Protein AF-A0A6H2BWL4-F1 (afdb_monomer)

Organism: NCBI:txid315271

InterPro domains:
  IPR001242 Condensation domain [PF00668] (306-513)
  IPR006162 Phosphopantetheine attachment site [PS00012] (252-267)
  IPR009081 Phosphopantetheine binding ACP domain [PF00550] (230-290)
  IPR009081 Phosphopantetheine binding ACP domain [PS50075] (222-296)
  IPR020806 Polyketide synthase-like, phosphopantetheine-binding domain [SM00823] (228-296)
  IPR023213 Chloramphenicol acetyltransferase-like domain superfamily [G3DSA:3.30.559.10] (298-475)
  IPR025110 AMP-binding enzyme, C-terminal domain [PF13193] (119-200)
  IPR036736 ACP-like superfamily [G3DSA:1.10.1200.10] (215-297)
  IPR036736 ACP-like superfamily [SSF47336] (221-292)
  IPR042099 ANL, N-terminal domain [G3DSA:3.40.50.12780] (3-104)
  IPR045851 AMP-binding enzyme domain superfamily [G3DSA:3.30.300.30] (105-214)

Structure (mmCIF, N/CA/C/O backbone):
data_AF-A0A6H2BWL4-F1
#
_entry.id   AF-A0A6H2BWL4-F1
#
loop_
_atom_site.group_PDB
_atom_site.id
_atom_site.type_symbol
_atom_site.label_atom_id
_atom_site.label_alt_id
_atom_site.label_comp_id
_atom_site.label_asym_id
_atom_site.label_entity_id
_atom_site.label_seq_id
_atom_site.pdbx_PDB_ins_code
_atom_site.Cartn_x
_atom_site.Cartn_y
_atom_site.Cartn_z
_atom_site.occupancy
_atom_site.B_iso_or_equiv
_atom_site.auth_seq_id
_atom_site.auth_comp_id
_atom_site.auth_asym_id
_atom_site.auth_atom_id
_atom_site.pdbx_PDB_model_num
ATOM 1 N N . MET A 1 1 ? 15.707 -12.854 17.319 1.00 26.09 1 MET A N 1
ATOM 2 C CA . MET A 1 1 ? 15.376 -12.191 16.043 1.00 26.09 1 MET A CA 1
ATOM 3 C C . MET A 1 1 ? 14.042 -12.760 15.599 1.00 26.09 1 MET A C 1
ATOM 5 O O . MET A 1 1 ? 14.023 -13.803 14.965 1.00 26.09 1 MET A O 1
ATOM 9 N N . GLY A 1 2 ? 12.945 -12.185 16.089 1.00 24.19 2 GLY A N 1
ATOM 10 C CA . GLY A 1 2 ? 11.593 -12.596 15.713 1.00 24.19 2 GLY A CA 1
ATOM 11 C C . GLY A 1 2 ? 11.084 -11.638 14.647 1.00 24.19 2 GLY A C 1
ATOM 12 O O . GLY A 1 2 ? 11.100 -10.431 14.865 1.00 24.19 2 GLY A O 1
ATOM 13 N N . SER A 1 3 ? 10.717 -12.163 13.486 1.00 20.98 3 SER A N 1
ATOM 14 C CA . SER A 1 3 ? 10.057 -11.425 12.412 1.00 20.98 3 SER A CA 1
ATOM 15 C C . SER A 1 3 ? 8.567 -11.293 12.727 1.00 20.98 3 SER A C 1
ATOM 17 O O . SER A 1 3 ? 7.902 -12.293 12.990 1.00 20.98 3 SER A O 1
ATOM 19 N N . ILE A 1 4 ? 8.048 -10.065 12.699 1.00 24.92 4 ILE A N 1
ATOM 20 C CA . ILE A 1 4 ? 6.609 -9.787 12.722 1.00 24.92 4 ILE A CA 1
ATOM 21 C C . ILE A 1 4 ? 6.112 -9.939 11.281 1.00 24.92 4 ILE A C 1
ATOM 23 O O . ILE A 1 4 ? 6.555 -9.213 10.393 1.00 24.92 4 ILE A O 1
ATOM 27 N N . ILE A 1 5 ? 5.239 -10.919 11.045 1.00 25.09 5 ILE A N 1
ATOM 28 C CA . ILE A 1 5 ? 4.542 -11.096 9.769 1.00 25.09 5 ILE A CA 1
ATOM 29 C C . ILE A 1 5 ? 3.312 -10.189 9.813 1.00 25.09 5 ILE A C 1
ATOM 31 O O . ILE A 1 5 ? 2.445 -10.343 10.670 1.00 25.09 5 ILE A O 1
ATOM 35 N N . VAL A 1 6 ? 3.273 -9.202 8.922 1.00 25.81 6 VAL A N 1
ATOM 36 C CA . VAL A 1 6 ? 2.131 -8.300 8.759 1.00 25.81 6 VAL A CA 1
ATOM 37 C C . VAL A 1 6 ? 1.156 -8.961 7.791 1.00 25.81 6 VAL A C 1
ATOM 39 O O . VAL A 1 6 ? 1.418 -9.016 6.592 1.00 25.81 6 VAL A O 1
ATOM 42 N N . TRP A 1 7 ? 0.035 -9.456 8.308 1.00 24.39 7 TRP A N 1
ATOM 43 C CA . TRP A 1 7 ? -1.079 -9.919 7.487 1.00 24.39 7 TRP A CA 1
ATOM 44 C C . TRP A 1 7 ? -1.974 -8.730 7.134 1.00 24.39 7 TRP A C 1
ATOM 46 O O . TRP A 1 7 ? -2.449 -8.012 8.014 1.00 24.39 7 TRP A O 1
ATOM 56 N N . PHE A 1 8 ? -2.217 -8.522 5.842 1.00 23.86 8 PHE A N 1
ATOM 57 C CA . PHE A 1 8 ? -3.396 -7.789 5.401 1.00 23.86 8 PHE A CA 1
ATOM 58 C C . PHE A 1 8 ? -4.572 -8.765 5.457 1.00 23.86 8 PHE A C 1
ATOM 60 O O . PHE A 1 8 ? -4.458 -9.885 4.968 1.00 23.86 8 PHE A O 1
ATOM 67 N N . LEU A 1 9 ? -5.687 -8.349 6.058 1.00 23.30 9 LEU A N 1
ATOM 68 C CA . LEU A 1 9 ? -6.955 -9.075 6.003 1.00 23.30 9 LEU A CA 1
ATOM 69 C C . LEU A 1 9 ? -7.518 -8.995 4.570 1.00 23.30 9 LEU A C 1
ATOM 71 O O . LEU A 1 9 ? -8.383 -8.181 4.266 1.00 23.30 9 LEU A O 1
ATOM 75 N N . GLU A 1 10 ? -6.986 -9.826 3.679 1.00 27.56 10 GLU A N 1
ATOM 76 C CA . GLU A 1 10 ? -7.802 -10.573 2.723 1.00 27.56 10 GLU A CA 1
ATOM 77 C C . GLU A 1 10 ? -7.893 -11.994 3.296 1.00 27.56 10 GLU A C 1
ATOM 79 O O . GLU A 1 10 ? -6.878 -12.579 3.662 1.00 27.56 10 GLU A O 1
ATOM 84 N N . GLU A 1 11 ? -9.113 -12.492 3.487 1.00 30.27 11 GLU A N 1
ATOM 85 C CA . GLU A 1 11 ? -9.414 -13.747 4.186 1.00 30.27 11 GLU A CA 1
ATOM 86 C C . GLU A 1 11 ? -8.559 -14.951 3.723 1.00 30.27 11 GLU A C 1
ATOM 88 O O . GLU A 1 11 ? -8.428 -15.224 2.531 1.00 30.27 11 GLU A O 1
ATOM 93 N N . ASP A 1 12 ? -8.045 -15.679 4.723 1.00 29.08 12 ASP A N 1
ATOM 94 C CA . ASP A 1 12 ? -7.627 -17.088 4.753 1.00 29.08 12 ASP A CA 1
ATOM 95 C C . ASP A 1 12 ? -6.755 -17.652 3.616 1.00 29.08 12 ASP A C 1
ATOM 97 O O . ASP A 1 12 ? -7.253 -18.233 2.651 1.00 29.08 12 ASP A O 1
ATOM 101 N N . ILE A 1 13 ? -5.433 -17.696 3.835 1.00 32.12 13 ILE A N 1
ATOM 102 C CA . ILE A 1 13 ? -4.558 -18.714 3.229 1.00 32.12 13 ILE A CA 1
ATOM 103 C C . ILE A 1 13 ? -3.510 -19.151 4.260 1.00 32.12 13 ILE A C 1
ATOM 105 O O . ILE A 1 13 ? -2.623 -18.371 4.577 1.00 32.12 13 ILE A O 1
ATOM 109 N N . LEU A 1 14 ? -3.616 -20.389 4.771 1.00 28.97 14 LEU A N 1
ATOM 110 C CA . LEU A 1 14 ? -2.503 -21.338 5.001 1.00 28.97 14 LEU A CA 1
ATOM 111 C C . LEU A 1 14 ? -2.992 -22.645 5.669 1.00 28.97 14 LEU A C 1
ATOM 113 O O . LEU A 1 14 ? -2.614 -23.017 6.769 1.00 28.97 14 LEU A O 1
ATOM 117 N N . GLU A 1 15 ? -3.800 -23.396 4.934 1.00 29.44 15 GLU A N 1
ATOM 118 C CA . GLU A 1 15 ? -3.655 -24.843 4.726 1.00 29.44 15 GLU A CA 1
ATOM 119 C C . GLU A 1 15 ? -4.072 -25.048 3.263 1.00 29.44 15 GLU A C 1
ATOM 121 O O . GLU A 1 15 ? -4.787 -24.210 2.728 1.00 29.44 15 GLU A O 1
ATOM 126 N N . ASN A 1 16 ? -3.636 -26.100 2.571 1.00 36.00 16 ASN A N 1
ATOM 127 C CA . ASN A 1 16 ? -3.991 -26.345 1.164 1.00 36.00 16 ASN A CA 1
ATOM 128 C C . ASN A 1 16 ? -5.490 -26.720 1.010 1.00 36.00 16 ASN A C 1
ATOM 130 O O . ASN A 1 16 ? -5.841 -27.859 0.693 1.00 36.00 16 ASN A O 1
ATOM 134 N N . ARG A 1 17 ? -6.366 -25.763 1.320 1.00 43.53 17 ARG A N 1
ATOM 135 C CA . ARG A 1 17 ? -7.818 -25.743 1.196 1.00 43.53 17 ARG A CA 1
ATOM 136 C C . ARG A 1 17 ? -8.119 -24.661 0.166 1.00 43.53 17 ARG A C 1
ATOM 138 O O . ARG A 1 17 ? -7.596 -23.555 0.254 1.00 43.53 17 ARG A O 1
ATOM 145 N N . GLY A 1 18 ? -8.881 -25.007 -0.860 1.00 55.09 18 GLY A N 1
ATOM 146 C CA . GLY A 1 18 ? -9.336 -24.029 -1.835 1.00 55.09 18 GLY A CA 1
ATOM 147 C C . GLY A 1 18 ? -10.229 -22.973 -1.180 1.00 55.09 18 GLY A C 1
ATOM 148 O O . GLY A 1 18 ? -10.802 -23.202 -0.115 1.00 55.09 18 GLY A O 1
ATOM 149 N N . SER A 1 19 ? -10.354 -21.808 -1.812 1.00 76.06 19 SER A N 1
ATOM 150 C CA . SER A 1 19 ? -11.203 -20.727 -1.298 1.00 76.06 19 SER A CA 1
ATOM 151 C C . SER A 1 19 ? -12.676 -21.125 -1.409 1.00 76.06 19 SER A C 1
ATOM 153 O O . SER A 1 19 ? -13.130 -21.550 -2.474 1.00 76.06 19 SER A O 1
ATOM 155 N N . VAL A 1 20 ? -13.437 -21.027 -0.319 1.00 85.12 20 VAL A N 1
ATOM 156 C CA . VAL A 1 20 ? -14.868 -21.349 -0.339 1.00 85.12 20 VAL A CA 1
ATOM 157 C C . VAL A 1 20 ? -15.633 -20.172 -0.937 1.00 85.12 20 VAL A C 1
ATOM 159 O O . VAL A 1 20 ? -15.718 -19.107 -0.341 1.00 85.12 20 VAL A O 1
ATOM 162 N N . ILE A 1 21 ? -16.225 -20.379 -2.114 1.00 86.94 21 ILE A N 1
ATOM 163 C CA . ILE A 1 21 ? -17.000 -19.361 -2.843 1.00 86.94 21 ILE A CA 1
ATOM 164 C C . ILE A 1 21 ? -18.512 -19.466 -2.576 1.00 86.94 21 ILE A C 1
ATOM 166 O O . ILE A 1 21 ? -19.319 -18.836 -3.257 1.00 86.94 21 ILE A O 1
ATOM 170 N N . GLY A 1 22 ? -18.897 -20.281 -1.589 1.00 88.75 22 GLY A N 1
ATOM 171 C CA . GLY A 1 22 ? -20.273 -20.450 -1.127 1.00 88.75 22 GLY A CA 1
ATOM 172 C C . GLY A 1 22 ? -21.157 -21.235 -2.097 1.00 88.75 22 GLY A C 1
ATOM 173 O O . GLY A 1 22 ? -20.729 -22.218 -2.710 1.00 88.75 22 GLY A O 1
ATOM 174 N N . VAL A 1 23 ? -22.416 -20.812 -2.218 1.00 89.12 23 VAL A N 1
ATOM 175 C CA . VAL A 1 23 ? -23.449 -21.449 -3.049 1.00 89.12 23 VAL A CA 1
ATOM 176 C C . VAL A 1 23 ? -23.945 -20.499 -4.146 1.00 89.12 23 VAL A C 1
ATOM 178 O O . VAL A 1 23 ? -23.794 -19.284 -4.018 1.00 89.12 23 VAL A O 1
ATOM 181 N N . PRO A 1 24 ? -24.551 -21.015 -5.233 1.00 85.69 24 PRO A N 1
ATOM 182 C CA . PRO A 1 24 ? -25.086 -20.167 -6.295 1.00 85.69 24 PRO A CA 1
ATOM 183 C C . PRO A 1 24 ? -26.149 -19.198 -5.770 1.00 85.69 24 PRO A C 1
ATOM 185 O O . PRO A 1 24 ? -27.016 -19.586 -4.985 1.00 85.69 24 PRO A O 1
ATOM 188 N N . ILE A 1 25 ? -26.099 -17.950 -6.237 1.00 85.06 25 ILE A N 1
ATOM 189 C CA . ILE A 1 25 ? -27.161 -16.967 -5.998 1.00 85.06 25 ILE A CA 1
ATOM 190 C C . ILE A 1 25 ? -28.444 -17.357 -6.750 1.00 85.06 25 ILE A C 1
ATOM 192 O O . ILE A 1 25 ? -28.416 -18.191 -7.658 1.00 85.06 25 ILE A O 1
ATOM 196 N N . ALA A 1 26 ? -29.574 -16.756 -6.371 1.00 82.06 26 ALA A N 1
ATOM 197 C CA . ALA A 1 26 ? -30.870 -17.045 -6.984 1.00 82.06 26 ALA A CA 1
ATOM 198 C C . ALA A 1 26 ? -30.825 -16.918 -8.521 1.00 82.06 26 ALA A C 1
ATOM 200 O O . ALA A 1 26 ? -30.133 -16.060 -9.067 1.00 82.06 26 ALA A O 1
ATOM 201 N N . ASP A 1 27 ? -31.552 -17.804 -9.206 1.00 83.69 27 ASP A N 1
ATOM 202 C CA . ASP A 1 27 ? -31.677 -17.880 -10.673 1.00 83.69 27 ASP A CA 1
ATOM 203 C C . ASP A 1 27 ? -30.389 -18.213 -11.459 1.00 83.69 27 ASP A C 1
ATOM 205 O O . ASP A 1 27 ? -30.418 -18.324 -12.693 1.00 83.69 27 ASP A O 1
ATOM 209 N N . LEU A 1 28 ? -29.271 -18.447 -10.763 1.00 87.38 28 LEU A N 1
ATOM 210 C CA . LEU A 1 28 ? -28.036 -19.004 -11.308 1.00 87.38 28 LEU A CA 1
ATOM 211 C C . LEU A 1 28 ? -27.944 -20.501 -11.001 1.00 87.38 28 LEU A C 1
ATOM 213 O O . LEU A 1 28 ? -28.122 -20.949 -9.872 1.00 87.38 28 LEU A O 1
ATOM 2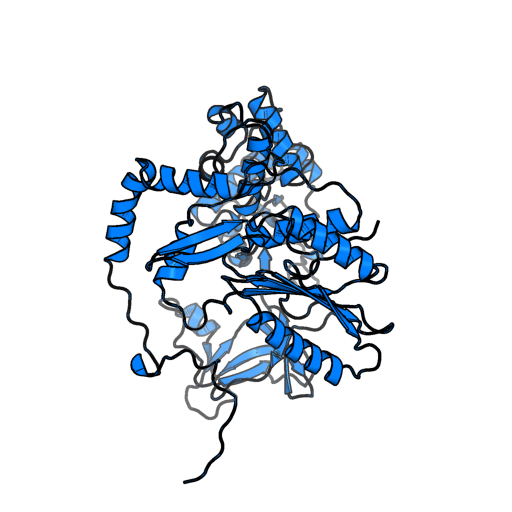17 N N . SER A 1 29 ? -27.637 -21.290 -12.029 1.00 89.69 29 SER A N 1
ATOM 218 C CA . SER A 1 29 ? -27.330 -22.715 -11.884 1.00 89.69 29 SER A CA 1
ATOM 219 C C . SER A 1 29 ? -25.822 -22.910 -11.972 1.00 89.69 29 SER A C 1
ATOM 221 O O . SER A 1 29 ? -25.174 -22.301 -12.819 1.00 89.69 29 SER A O 1
ATOM 223 N N . LEU A 1 30 ? -25.247 -23.748 -11.108 1.00 92.38 30 LEU A N 1
ATOM 224 C CA . LEU A 1 30 ? -23.812 -24.033 -11.121 1.00 92.38 30 LEU A CA 1
ATOM 225 C C . LEU A 1 30 ? -23.569 -25.534 -11.043 1.00 92.38 30 LEU A C 1
ATOM 227 O O . LEU A 1 30 ? -23.949 -26.196 -10.071 1.00 92.38 30 LEU A O 1
ATOM 231 N N . TYR A 1 31 ? -22.880 -26.041 -12.055 1.00 93.75 31 TYR A N 1
ATOM 232 C CA . TYR A 1 31 ? -22.513 -27.439 -12.195 1.00 93.75 31 TYR A CA 1
ATOM 233 C C . TYR A 1 31 ? -21.000 -27.584 -12.058 1.00 93.75 31 TYR A C 1
ATOM 235 O O . TYR A 1 31 ? -20.245 -26.783 -12.599 1.00 93.75 31 TYR A O 1
ATOM 243 N N . ILE A 1 32 ? -20.566 -28.606 -11.325 1.00 94.19 32 ILE A N 1
ATOM 244 C CA . ILE A 1 32 ? -19.166 -29.033 -11.301 1.00 94.19 32 ILE A CA 1
ATOM 245 C C . ILE A 1 32 ? -19.126 -30.313 -12.119 1.00 94.19 32 ILE A C 1
ATOM 247 O O . ILE A 1 32 ? -19.718 -31.304 -11.693 1.00 94.19 32 ILE A O 1
ATOM 251 N N . LEU A 1 33 ? -18.510 -30.271 -13.297 1.00 92.12 33 LEU A N 1
ATOM 252 C CA . LEU A 1 33 ? -18.516 -31.378 -14.252 1.00 92.12 33 LEU A CA 1
ATOM 253 C C . LEU A 1 33 ? -17.126 -32.003 -14.373 1.00 92.12 33 LEU A C 1
ATOM 255 O O . LEU A 1 33 ? -16.108 -31.311 -14.304 1.00 92.12 33 LEU A O 1
ATOM 259 N N . ASP A 1 34 ? -17.080 -33.316 -14.553 1.00 85.75 34 ASP A N 1
ATOM 260 C CA . ASP A 1 34 ? -15.844 -34.038 -14.831 1.00 85.75 34 ASP A CA 1
ATOM 261 C C . ASP A 1 34 ? -15.447 -33.965 -16.322 1.00 85.75 34 ASP A C 1
ATOM 263 O O . ASP A 1 34 ? -16.088 -33.310 -17.148 1.00 85.75 34 ASP A O 1
ATOM 267 N N . SER A 1 35 ? -14.362 -34.651 -16.696 1.00 78.19 35 SER A N 1
ATOM 268 C CA . SER A 1 35 ? -13.895 -34.698 -18.089 1.00 78.19 35 SER A CA 1
ATOM 269 C C . SER A 1 35 ? -14.850 -35.415 -19.052 1.00 78.19 35 SER A C 1
ATOM 271 O O . SER A 1 35 ? -14.690 -35.284 -20.263 1.00 78.19 35 SER A O 1
ATOM 273 N N . GLY A 1 36 ? -15.789 -36.207 -18.530 1.00 81.62 36 GLY A N 1
ATOM 274 C CA . GLY A 1 36 ? -16.857 -36.858 -19.285 1.00 81.62 36 GLY A CA 1
ATOM 275 C C . GLY A 1 36 ? -18.091 -35.975 -19.471 1.00 81.62 36 GLY A C 1
ATOM 276 O O . GLY A 1 36 ? -19.025 -36.410 -20.137 1.00 81.62 36 GLY A O 1
ATOM 277 N N . PHE A 1 37 ? -18.072 -34.744 -18.945 1.00 88.50 37 PHE A N 1
ATOM 278 C CA . PHE A 1 37 ? -19.205 -33.818 -18.923 1.00 88.50 37 PHE A CA 1
ATOM 279 C C . PHE A 1 37 ? -20.371 -34.295 -18.036 1.00 88.50 37 PHE A C 1
ATOM 281 O O . PHE A 1 37 ? -21.523 -33.926 -18.258 1.00 88.50 37 PHE A O 1
ATOM 288 N N . GLU A 1 38 ? -20.061 -35.082 -17.001 1.00 88.06 38 GLU A N 1
ATOM 289 C CA . GLU A 1 38 ? -21.016 -35.578 -16.006 1.00 88.06 38 GLU A CA 1
ATOM 290 C C . GLU A 1 38 ? -20.842 -34.846 -14.659 1.00 88.06 38 GLU A C 1
ATOM 292 O O . GLU A 1 38 ? -19.726 -34.429 -14.327 1.00 88.06 38 GLU A O 1
ATOM 297 N N . PRO A 1 39 ? -21.905 -34.670 -13.848 1.00 91.25 39 PRO A N 1
ATOM 298 C CA . PRO A 1 39 ? -21.796 -34.049 -12.529 1.00 91.25 39 PRO A CA 1
ATOM 299 C C . PRO A 1 39 ? -20.820 -34.777 -11.592 1.00 91.25 39 PRO A C 1
ATOM 301 O O . PRO A 1 39 ? -20.978 -35.959 -11.286 1.00 91.25 39 PRO A O 1
ATOM 304 N N . SER A 1 40 ? -19.838 -34.037 -11.077 1.00 87.25 40 SER A N 1
ATOM 305 C CA . SER A 1 40 ? -18.816 -34.549 -10.165 1.00 87.25 40 SER A CA 1
ATOM 306 C C . SER A 1 40 ? -19.386 -34.818 -8.757 1.00 87.25 40 SER A C 1
ATOM 308 O O . SER A 1 40 ? -20.133 -33.985 -8.227 1.00 87.25 40 SER A O 1
ATOM 310 N N . PRO A 1 41 ? -19.029 -35.941 -8.099 1.00 84.31 41 PRO A N 1
ATOM 311 C CA . PRO A 1 41 ? -19.427 -36.221 -6.719 1.00 84.31 41 PRO A CA 1
ATOM 312 C C . PRO A 1 41 ? -18.899 -35.206 -5.690 1.00 84.31 41 PRO A C 1
ATOM 314 O O . PRO A 1 41 ? -17.904 -34.512 -5.906 1.00 84.31 41 PRO A O 1
ATOM 317 N N . TYR A 1 42 ? -19.514 -35.182 -4.501 1.00 85.00 42 TYR A N 1
ATOM 318 C CA . TYR A 1 42 ? -19.037 -34.358 -3.383 1.00 85.00 42 TYR A CA 1
ATOM 319 C C . TYR A 1 42 ? -17.571 -34.659 -3.033 1.00 85.00 42 TYR A C 1
ATOM 321 O O . TYR A 1 42 ? -17.191 -35.807 -2.801 1.00 85.00 42 TYR A O 1
ATOM 329 N N . GLY A 1 43 ? -16.762 -33.607 -2.940 1.00 77.62 43 GLY A N 1
ATOM 330 C CA . GLY A 1 43 ? -15.335 -33.662 -2.636 1.00 77.62 43 GLY A CA 1
ATOM 331 C C . GLY A 1 43 ? -14.433 -33.974 -3.835 1.00 77.62 43 GLY A C 1
ATOM 332 O O . GLY A 1 43 ? -13.212 -33.922 -3.683 1.00 77.62 43 GLY A O 1
ATOM 333 N N . VAL A 1 44 ? -14.991 -34.263 -5.015 1.00 80.50 44 VAL A N 1
ATOM 334 C CA . VAL A 1 44 ? -14.213 -34.580 -6.220 1.00 80.50 44 VAL A CA 1
ATOM 335 C C . VAL A 1 44 ? -14.064 -33.325 -7.094 1.00 80.50 44 VAL A C 1
ATOM 337 O O . VAL A 1 44 ? -15.077 -32.720 -7.459 1.00 80.50 44 VAL A O 1
ATOM 340 N N . PRO A 1 45 ? -12.827 -32.911 -7.432 1.00 82.62 45 PRO A N 1
ATOM 341 C CA . PRO A 1 45 ? -12.589 -31.782 -8.327 1.00 82.62 45 PRO A CA 1
ATOM 342 C C . PRO A 1 45 ? -13.206 -31.975 -9.716 1.00 82.62 45 PRO A C 1
ATOM 344 O O . PRO A 1 45 ? -13.084 -33.046 -10.306 1.00 82.62 45 PRO A O 1
ATOM 347 N N . GLY A 1 46 ? -13.798 -30.914 -10.253 1.00 87.44 46 GLY A N 1
ATOM 348 C CA . GLY A 1 46 ? -14.289 -30.811 -11.625 1.00 87.44 46 GLY A CA 1
ATOM 349 C C . GLY A 1 46 ? -14.316 -29.353 -12.084 1.00 87.44 46 GLY A C 1
ATOM 350 O O . GLY A 1 46 ? -14.049 -28.440 -11.302 1.00 87.44 46 GLY A O 1
ATOM 351 N N . GLU A 1 47 ? -14.593 -29.126 -13.361 1.00 93.12 47 GLU A N 1
ATOM 352 C CA . GLU A 1 47 ? -14.665 -27.781 -13.935 1.00 93.12 47 GLU A CA 1
ATOM 353 C C . GLU A 1 47 ? -16.026 -27.133 -13.634 1.00 93.12 47 GLU A C 1
ATOM 355 O O . GLU A 1 47 ? -17.062 -27.803 -13.647 1.00 93.12 47 GLU A O 1
ATOM 360 N N . ILE A 1 48 ? -16.027 -25.830 -13.353 1.00 94.44 48 ILE A N 1
ATOM 361 C CA . ILE A 1 48 ? -17.232 -25.047 -13.084 1.00 94.44 48 ILE A CA 1
ATOM 362 C C . ILE A 1 48 ? -17.917 -24.666 -14.404 1.00 94.44 48 ILE A C 1
ATOM 364 O O . ILE A 1 48 ? -17.313 -24.104 -15.322 1.00 94.44 48 ILE A O 1
ATOM 368 N N . TYR A 1 49 ? -19.223 -24.916 -14.460 1.00 95.12 49 TYR A N 1
ATOM 369 C CA . TYR A 1 49 ? -20.120 -24.480 -15.523 1.00 95.12 49 TYR A CA 1
ATOM 370 C C . TYR A 1 49 ? -21.280 -23.695 -14.926 1.00 95.12 49 TYR A C 1
ATOM 372 O O . TYR A 1 49 ? -21.898 -24.121 -13.949 1.00 95.12 49 TYR A O 1
ATOM 380 N N . VAL A 1 50 ? -21.590 -22.556 -15.537 1.00 95.19 50 VAL A N 1
ATOM 381 C CA . VAL A 1 50 ? -22.628 -21.638 -15.060 1.00 95.19 50 VAL A CA 1
ATOM 382 C C . VAL A 1 50 ? -23.791 -21.612 -16.045 1.00 95.19 50 VAL A C 1
ATOM 384 O O . VAL A 1 50 ? -23.602 -21.304 -17.216 1.00 95.19 50 VAL A O 1
ATOM 387 N N . GLY A 1 51 ? -24.990 -21.923 -15.567 1.00 93.56 51 GLY A N 1
ATOM 388 C CA . GLY A 1 51 ? -26.253 -21.883 -16.302 1.00 93.56 51 GLY A CA 1
ATOM 389 C C . GLY A 1 51 ? -27.251 -20.895 -15.695 1.00 93.56 51 GLY A C 1
ATOM 390 O O . GLY A 1 51 ? -26.977 -20.223 -14.700 1.00 93.56 51 GLY A O 1
ATOM 391 N N . GLY A 1 52 ? -28.449 -20.834 -16.271 1.00 90.88 52 GLY A N 1
ATOM 392 C CA . GLY A 1 52 ? -29.534 -19.978 -15.784 1.00 90.88 52 GLY A CA 1
ATOM 393 C C . GLY A 1 52 ? -29.463 -18.533 -16.287 1.00 90.88 52 GLY A C 1
ATOM 394 O O . GLY A 1 52 ? -28.868 -18.238 -17.326 1.00 90.88 52 GLY A O 1
ATOM 395 N N . MET A 1 53 ? -30.108 -17.621 -15.559 1.00 87.12 53 MET A N 1
ATOM 396 C CA . MET A 1 53 ? -30.376 -16.256 -16.035 1.00 87.12 53 MET A CA 1
ATOM 397 C C . MET A 1 53 ? -29.128 -15.366 -16.116 1.00 87.12 53 MET A C 1
ATOM 399 O O . MET A 1 53 ? -29.125 -14.387 -16.861 1.00 87.12 53 MET A O 1
ATOM 403 N N . GLY A 1 54 ? -28.054 -15.717 -15.402 1.00 84.62 54 GLY A N 1
ATOM 404 C CA . GLY A 1 54 ? -26.782 -14.987 -15.428 1.00 84.62 54 GLY A CA 1
ATOM 405 C C . GLY A 1 54 ? -25.934 -15.213 -16.688 1.00 84.62 54 GLY A C 1
ATOM 406 O O . GLY A 1 54 ? -24.910 -14.552 -16.863 1.00 84.62 54 GLY A O 1
ATOM 407 N N . VAL A 1 55 ? -26.327 -16.126 -17.584 1.00 92.38 55 VAL A N 1
ATOM 408 C CA . VAL A 1 55 ? -25.556 -16.427 -18.799 1.00 92.38 55 VAL A CA 1
ATOM 409 C C . VAL A 1 55 ? -25.772 -15.345 -19.859 1.00 92.38 55 VAL A C 1
ATOM 411 O O . VAL A 1 55 ? -26.851 -15.192 -20.432 1.00 92.38 55 VAL A O 1
ATOM 414 N N . SER A 1 56 ? -24.707 -14.603 -20.160 1.00 91.56 56 SER A N 1
ATOM 415 C CA . SER A 1 56 ? -24.733 -13.488 -21.110 1.00 91.56 56 SER A CA 1
ATOM 416 C C . SER A 1 56 ? -24.902 -13.934 -22.574 1.00 91.56 56 SER A C 1
ATOM 418 O O . SER A 1 56 ? -24.899 -15.119 -22.919 1.00 91.56 56 SER A O 1
ATOM 420 N N . ARG A 1 57 ? -25.067 -12.971 -23.492 1.00 91.81 57 ARG A N 1
ATOM 421 C CA . ARG A 1 57 ? -25.243 -13.255 -24.929 1.00 91.81 57 ARG A CA 1
ATOM 422 C C . ARG A 1 57 ? -24.033 -13.981 -25.536 1.00 91.81 57 ARG A C 1
ATOM 424 O O . ARG A 1 57 ? -24.234 -14.869 -26.363 1.00 91.81 57 ARG A O 1
ATOM 431 N N . GLY A 1 58 ? -22.822 -13.606 -25.133 1.00 91.69 58 GLY A N 1
ATOM 432 C CA . GLY A 1 58 ? -21.559 -14.061 -25.713 1.00 91.69 58 GLY A CA 1
ATOM 433 C C . GLY A 1 58 ? -20.534 -12.931 -25.814 1.00 91.69 58 GLY A C 1
ATOM 434 O O . GLY A 1 58 ? -20.752 -11.834 -25.297 1.00 91.69 58 GLY A O 1
ATOM 435 N N . TYR A 1 59 ? -19.437 -13.180 -26.526 1.00 86.69 59 TYR A N 1
ATOM 436 C CA . TYR A 1 59 ? -18.387 -12.191 -26.771 1.00 86.69 59 TYR A CA 1
ATOM 437 C C . TYR A 1 59 ? -18.691 -11.346 -28.016 1.00 86.69 59 TYR A C 1
ATOM 439 O O . TYR A 1 59 ? -18.991 -11.873 -29.093 1.00 86.69 59 TYR A O 1
ATOM 447 N N . LEU A 1 60 ? -18.572 -10.021 -27.893 1.00 86.81 60 LEU A N 1
ATOM 448 C CA . LEU A 1 60 ? -18.801 -9.090 -29.000 1.00 86.81 60 LEU A CA 1
ATOM 449 C C . LEU A 1 60 ? -17.826 -9.372 -30.156 1.00 86.81 60 LEU A C 1
ATOM 451 O O . LEU A 1 60 ? -16.615 -9.411 -29.955 1.00 86.81 60 LEU A O 1
ATOM 455 N N . ASN A 1 61 ? -18.360 -9.563 -31.366 1.00 83.25 61 ASN A N 1
ATOM 456 C CA . ASN A 1 61 ? -17.607 -9.841 -32.599 1.00 83.25 61 ASN A CA 1
ATOM 457 C C . ASN A 1 61 ? -16.687 -11.080 -32.546 1.00 83.25 61 ASN A C 1
ATOM 459 O O . ASN A 1 61 ? -15.781 -11.208 -33.366 1.00 83.25 61 ASN A O 1
ATOM 463 N N . ARG A 1 62 ? -16.921 -12.016 -31.616 1.00 84.00 62 ARG A N 1
ATOM 464 C CA . ARG A 1 62 ? -16.142 -13.259 -31.485 1.00 84.00 62 ARG A CA 1
ATOM 465 C C . ARG A 1 62 ? -17.065 -14.477 -31.431 1.00 84.00 62 ARG A C 1
ATOM 467 O O . ARG A 1 62 ? -17.226 -15.118 -30.392 1.00 84.00 62 ARG A O 1
ATOM 474 N N . SER A 1 63 ? -17.700 -14.792 -32.560 1.00 88.81 63 SER A N 1
ATOM 475 C CA . SER A 1 63 ? -18.683 -15.883 -32.666 1.00 88.81 63 SER A CA 1
ATOM 476 C C . SER A 1 63 ? -18.082 -17.266 -32.397 1.00 88.81 63 SER A C 1
ATOM 478 O O . SER A 1 63 ? -18.702 -18.053 -31.689 1.00 88.81 63 SER A O 1
ATOM 480 N N . ALA A 1 64 ? -16.869 -17.542 -32.888 1.00 83.25 64 ALA A N 1
ATOM 481 C CA . ALA A 1 64 ? -16.184 -18.818 -32.662 1.00 83.25 64 ALA A CA 1
ATOM 482 C C . ALA A 1 64 ? -15.911 -19.069 -31.167 1.00 83.25 64 ALA A C 1
ATOM 484 O O . ALA A 1 64 ? -16.327 -20.090 -30.629 1.00 83.25 64 ALA A O 1
ATOM 485 N N . LEU A 1 65 ? -15.319 -18.088 -30.474 1.00 76.00 65 LEU A N 1
ATOM 486 C CA . LEU A 1 65 ? -15.064 -18.165 -29.030 1.00 76.00 65 LEU A CA 1
ATOM 487 C C . LEU A 1 65 ? -16.367 -18.245 -28.219 1.00 76.00 65 LEU A C 1
ATOM 489 O O . LEU A 1 65 ? -16.439 -18.925 -27.200 1.00 76.00 65 LEU A O 1
ATOM 493 N N . THR A 1 66 ? -17.421 -17.565 -28.681 1.00 86.62 66 THR A N 1
ATOM 494 C CA . THR A 1 66 ? -18.745 -17.668 -28.058 1.00 86.62 66 THR A CA 1
ATOM 495 C C . THR A 1 66 ? -19.287 -19.090 -28.162 1.00 86.62 66 THR A C 1
ATOM 497 O O . THR A 1 66 ? -19.752 -19.617 -27.162 1.00 86.62 66 THR A O 1
ATOM 500 N N . ALA A 1 67 ? -19.200 -19.731 -29.328 1.00 90.31 67 ALA A N 1
ATOM 501 C CA . ALA A 1 67 ? -19.658 -21.110 -29.501 1.00 90.31 67 ALA A CA 1
ATOM 502 C C . ALA A 1 67 ? -18.828 -22.119 -28.687 1.00 90.31 67 ALA A C 1
ATOM 504 O O . ALA A 1 67 ? -19.367 -23.119 -28.226 1.00 90.31 67 ALA A O 1
ATOM 505 N N . GLU A 1 68 ? -17.537 -21.845 -28.485 1.00 86.50 68 GLU A N 1
ATOM 506 C CA . GLU A 1 68 ? -16.652 -22.670 -27.656 1.00 86.50 68 GLU A CA 1
ATOM 507 C C . GLU A 1 68 ? -17.003 -22.592 -26.159 1.00 86.50 68 GLU A C 1
ATOM 509 O O . GLU A 1 68 ? -16.982 -23.610 -25.469 1.00 86.50 68 GLU A O 1
ATOM 514 N N . ARG A 1 69 ? -17.310 -21.392 -25.641 1.00 91.56 69 ARG A N 1
ATOM 515 C CA . ARG A 1 69 ? -17.526 -21.170 -24.197 1.00 91.56 69 ARG A CA 1
ATOM 516 C C . ARG A 1 69 ? -18.986 -21.203 -23.761 1.00 91.56 69 ARG A C 1
ATOM 518 O O . ARG A 1 69 ? -19.244 -21.514 -22.604 1.00 91.56 69 ARG A O 1
ATOM 525 N N . PHE A 1 70 ? -19.927 -20.884 -24.648 1.00 95.75 70 PHE A N 1
ATOM 526 C CA . PHE A 1 70 ? -21.366 -20.858 -24.374 1.00 95.75 70 PHE A CA 1
ATOM 527 C C . PHE A 1 70 ? -22.045 -22.038 -25.072 1.00 95.75 70 PHE A C 1
ATOM 529 O O . PHE A 1 70 ? -22.584 -21.908 -26.173 1.00 95.75 70 PHE A O 1
ATOM 536 N N . ILE A 1 71 ? -21.992 -23.194 -24.421 1.00 94.81 71 ILE A N 1
ATOM 537 C CA . ILE A 1 71 ? -22.434 -24.485 -24.957 1.00 94.81 71 ILE A CA 1
ATOM 538 C C . ILE A 1 71 ? -23.887 -24.791 -24.558 1.00 94.81 71 ILE A C 1
ATOM 540 O O . ILE A 1 71 ? -24.401 -24.1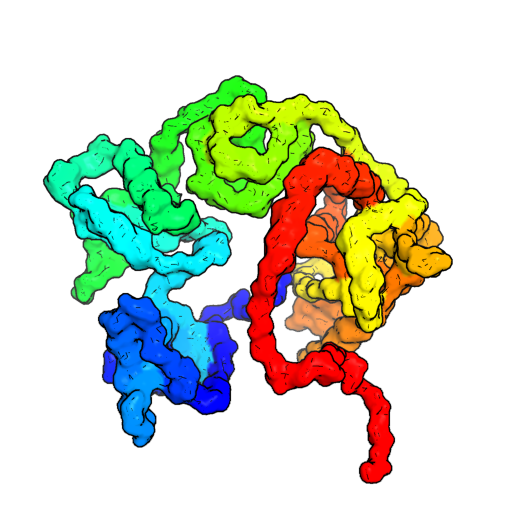70 -23.628 1.00 94.81 71 ILE A O 1
ATOM 544 N N . PRO A 1 72 ? -24.584 -25.722 -25.234 1.00 94.94 72 PRO A N 1
ATOM 545 C CA . PRO A 1 72 ? -25.920 -26.151 -24.820 1.00 94.94 72 PRO A CA 1
ATOM 546 C C . PRO A 1 72 ? -25.930 -26.714 -23.392 1.00 94.94 72 PRO A C 1
ATOM 548 O O . PRO A 1 72 ? -25.018 -27.447 -23.018 1.00 94.94 72 PRO A O 1
ATOM 551 N N . ASP A 1 73 ? -26.962 -26.383 -22.616 1.00 93.81 73 ASP A N 1
ATOM 552 C CA . ASP A 1 73 ? -27.164 -26.907 -21.261 1.00 93.81 73 ASP A CA 1
ATOM 553 C C . ASP A 1 73 ? -28.017 -28.188 -21.295 1.00 93.81 73 ASP A C 1
ATOM 555 O O . ASP A 1 73 ? -29.223 -28.093 -21.545 1.00 93.81 73 ASP A O 1
ATOM 559 N N . PRO A 1 74 ? -27.442 -29.386 -21.063 1.00 90.44 74 PRO A N 1
ATOM 560 C CA . PRO A 1 74 ? -28.212 -30.629 -21.047 1.00 90.44 74 PRO A CA 1
ATOM 561 C C . PRO A 1 74 ? -28.978 -30.850 -19.732 1.00 90.44 74 PRO A C 1
ATOM 563 O O . PRO A 1 74 ? -29.797 -31.765 -19.659 1.00 90.44 74 PRO A O 1
ATOM 566 N N . PHE A 1 75 ? -28.709 -30.058 -18.689 1.00 88.88 75 PHE A N 1
ATOM 567 C CA . PHE A 1 75 ? -29.284 -30.234 -17.353 1.00 88.88 75 PHE A CA 1
ATOM 568 C C . PHE A 1 75 ? -30.534 -29.376 -17.134 1.00 88.88 75 PHE A C 1
ATOM 570 O O . PHE A 1 75 ? -31.296 -29.617 -16.195 1.00 88.88 75 PHE A O 1
ATOM 577 N N . SER A 1 76 ? -30.760 -28.384 -17.994 1.00 88.31 76 SER A N 1
ATOM 578 C CA . SER A 1 76 ? -31.938 -27.525 -17.947 1.00 88.31 76 SER A CA 1
ATOM 579 C C . SER A 1 76 ? -33.101 -28.094 -18.760 1.00 88.31 76 SER A C 1
ATOM 581 O O . SER A 1 76 ? -32.939 -28.604 -19.866 1.00 88.31 76 SER A O 1
ATOM 583 N N . GLN A 1 77 ? -34.319 -27.948 -18.232 1.00 86.31 77 GLN A N 1
ATOM 584 C CA . GLN A 1 77 ? -35.554 -28.262 -18.963 1.00 86.31 77 GLN A CA 1
ATOM 585 C C . GLN A 1 77 ? -35.995 -27.127 -19.903 1.00 86.31 77 GLN A C 1
ATOM 587 O O . GLN A 1 77 ? -36.952 -27.283 -20.663 1.00 86.31 77 GLN A O 1
ATOM 592 N N . GLN A 1 78 ? -35.325 -25.973 -19.855 1.00 87.31 78 GLN A N 1
ATOM 593 C CA . GLN A 1 78 ? -35.659 -24.828 -20.688 1.00 87.31 78 GLN A CA 1
ATOM 594 C C . GLN A 1 78 ? -35.068 -24.982 -22.093 1.00 87.31 78 GLN A C 1
ATOM 596 O O . GLN A 1 78 ? -33.863 -25.155 -22.280 1.00 87.31 78 GLN A O 1
ATOM 601 N N . LEU A 1 79 ? -35.924 -24.847 -23.107 1.00 86.31 79 LEU A N 1
ATOM 602 C CA . LEU A 1 79 ? -35.504 -24.914 -24.503 1.00 86.31 79 LEU A CA 1
ATOM 603 C C . LEU A 1 79 ? -34.496 -23.796 -24.824 1.00 86.31 79 LEU A C 1
ATOM 605 O O . LEU A 1 79 ? -34.779 -22.616 -24.618 1.00 86.31 79 LEU A O 1
ATOM 609 N N . GLY A 1 80 ? -33.332 -24.172 -25.359 1.00 86.75 80 GLY A N 1
ATOM 610 C CA . GLY A 1 80 ? -32.273 -23.230 -25.736 1.00 86.75 80 GLY A CA 1
ATOM 611 C C . GLY A 1 80 ? -31.414 -22.721 -24.573 1.00 86.75 80 GLY A C 1
ATOM 612 O O . GLY A 1 80 ? -30.675 -21.752 -24.757 1.00 86.75 80 GLY A O 1
ATOM 613 N N . ALA A 1 81 ? -31.498 -23.346 -23.394 1.00 91.88 81 ALA A N 1
ATOM 614 C CA . ALA A 1 81 ? -30.598 -23.058 -22.284 1.00 91.88 81 ALA A CA 1
ATOM 615 C C . ALA A 1 81 ? -29.127 -23.311 -22.662 1.00 91.88 81 ALA A C 1
ATOM 617 O O . ALA A 1 81 ? -28.806 -24.183 -23.477 1.00 91.88 81 ALA A O 1
ATOM 618 N N . ARG A 1 82 ? -28.230 -22.510 -22.078 1.00 95.31 82 ARG A N 1
ATOM 619 C CA . ARG A 1 82 ? -26.787 -22.561 -22.331 1.00 95.31 82 ARG A CA 1
ATOM 620 C C . ARG A 1 82 ? -26.019 -22.571 -21.020 1.00 95.31 82 ARG A C 1
ATOM 622 O O . ARG A 1 82 ? -26.410 -21.883 -20.081 1.00 95.31 82 ARG A O 1
ATOM 629 N N . LEU A 1 83 ? -24.898 -23.280 -21.018 1.00 95.62 83 LEU A N 1
ATOM 630 C CA . LEU A 1 83 ? -23.871 -23.206 -19.991 1.00 95.62 83 LEU A CA 1
ATOM 631 C C . LEU A 1 83 ? -22.723 -22.330 -20.477 1.00 95.62 83 LEU A C 1
ATOM 633 O O . LEU A 1 83 ? -22.278 -22.446 -21.618 1.00 95.62 83 LEU A O 1
ATOM 637 N N . TYR A 1 84 ? -22.209 -21.492 -19.588 1.00 95.81 84 TYR A N 1
ATOM 638 C CA . TYR A 1 84 ? -20.915 -20.853 -19.731 1.00 95.81 84 TYR A CA 1
ATOM 639 C C . TYR A 1 84 ? -19.841 -21.708 -19.053 1.00 95.81 84 TYR A C 1
ATOM 641 O O . TYR A 1 84 ? -19.903 -21.963 -17.849 1.00 95.81 84 TYR A O 1
ATOM 649 N N . ARG A 1 85 ? -18.854 -22.140 -19.837 1.00 93.31 85 ARG A N 1
ATOM 650 C CA . ARG A 1 85 ? -17.658 -22.849 -19.380 1.00 93.31 85 ARG A CA 1
ATOM 651 C C . ARG A 1 85 ? -16.659 -21.850 -18.797 1.00 93.31 85 ARG A C 1
ATOM 653 O O . ARG A 1 85 ? -16.101 -21.046 -19.548 1.00 93.31 85 ARG A O 1
ATOM 660 N N . THR A 1 86 ? -16.428 -21.880 -17.484 1.00 90.12 86 THR A N 1
ATOM 661 C CA . THR A 1 86 ? -15.638 -20.825 -16.821 1.00 90.12 86 THR A CA 1
ATOM 662 C C . THR A 1 86 ? -14.126 -21.028 -16.947 1.00 90.12 86 THR A C 1
ATOM 664 O O . THR A 1 86 ? -13.362 -20.056 -16.903 1.00 90.12 86 THR A O 1
ATOM 667 N N . GLY A 1 87 ? -13.690 -22.277 -17.146 1.00 85.56 87 GLY A N 1
ATOM 668 C CA . GLY A 1 87 ? -12.281 -22.647 -17.077 1.00 85.56 87 GLY A CA 1
ATOM 669 C C . GLY A 1 87 ? -11.735 -22.645 -15.650 1.00 85.56 87 GLY A C 1
ATOM 670 O O . GLY A 1 87 ? -10.527 -22.516 -15.482 1.00 85.56 87 GLY A O 1
ATOM 671 N N . ASP A 1 88 ? -12.594 -22.760 -14.635 1.00 87.62 88 ASP A N 1
ATOM 672 C CA . ASP A 1 88 ? -12.212 -22.840 -13.224 1.00 87.62 88 ASP A CA 1
ATOM 673 C C . ASP A 1 88 ? -12.430 -24.252 -12.674 1.00 87.62 88 ASP A C 1
ATOM 675 O O . ASP A 1 88 ? -13.421 -24.901 -12.998 1.00 87.62 88 ASP A O 1
ATOM 679 N N . LEU A 1 89 ? -11.527 -24.726 -11.819 1.00 86.12 89 LEU A N 1
ATOM 680 C CA . LEU A 1 89 ? -11.631 -25.998 -11.115 1.00 86.12 89 LEU A CA 1
ATOM 681 C C . LEU A 1 89 ? -12.203 -25.762 -9.715 1.00 86.12 89 LEU A C 1
ATOM 683 O O . LEU A 1 89 ? -11.733 -24.896 -8.982 1.00 86.12 89 LEU A O 1
ATOM 687 N N . ALA A 1 90 ? -13.180 -26.563 -9.309 1.00 89.75 90 ALA A N 1
ATOM 688 C CA . ALA A 1 90 ? -13.723 -26.551 -7.956 1.00 89.75 90 ALA A CA 1
ATOM 689 C C . ALA A 1 90 ? -14.177 -27.944 -7.523 1.00 89.75 90 ALA A C 1
ATOM 691 O O . ALA A 1 90 ? -14.256 -28.870 -8.329 1.00 89.75 90 ALA A O 1
ATOM 692 N N . ARG A 1 91 ? -14.520 -28.103 -6.245 1.00 88.56 91 ARG A N 1
ATOM 693 C CA . ARG A 1 91 ? -15.257 -29.274 -5.751 1.00 88.56 91 ARG A CA 1
ATOM 694 C C . ARG A 1 91 ? -16.411 -28.845 -4.863 1.00 88.56 91 ARG A C 1
ATOM 696 O O . ARG A 1 91 ? -16.331 -27.835 -4.169 1.00 88.56 91 ARG A O 1
ATOM 703 N N . ARG A 1 92 ? -17.483 -29.637 -4.855 1.00 91.69 92 ARG A N 1
ATOM 704 C CA . ARG A 1 92 ? -18.623 -29.394 -3.969 1.00 91.69 92 ARG A CA 1
ATOM 705 C C . ARG A 1 92 ? -18.375 -30.063 -2.628 1.00 91.69 92 ARG A C 1
ATOM 707 O O . ARG A 1 92 ? -18.171 -31.275 -2.573 1.00 91.69 92 ARG A O 1
ATOM 714 N N . LEU A 1 93 ? -18.398 -29.297 -1.553 1.00 88.44 93 LEU A N 1
ATOM 715 C CA . LEU A 1 93 ? -18.271 -29.796 -0.193 1.00 88.44 93 LEU A CA 1
ATOM 716 C C . LEU A 1 93 ? -19.575 -30.450 0.276 1.00 88.44 93 LEU A C 1
ATOM 718 O O . LEU A 1 93 ? -20.655 -30.225 -0.271 1.00 88.44 93 LEU A O 1
ATOM 722 N N . ARG A 1 94 ? -19.481 -31.287 1.315 1.00 84.25 94 ARG A N 1
ATOM 723 C CA . ARG A 1 94 ? -20.642 -32.015 1.862 1.00 84.25 94 ARG A CA 1
ATOM 724 C C . ARG A 1 94 ? -21.704 -31.096 2.469 1.00 84.25 94 ARG A C 1
ATOM 726 O O . ARG A 1 94 ? -22.859 -31.495 2.541 1.00 84.25 94 ARG A O 1
ATOM 733 N N . ASN A 1 95 ? -21.314 -29.901 2.904 1.00 82.44 95 ASN A N 1
ATOM 734 C CA . ASN A 1 95 ? -22.220 -28.871 3.412 1.00 82.44 95 ASN A CA 1
ATOM 735 C C . ASN A 1 95 ? -22.941 -28.097 2.286 1.00 82.44 95 ASN A C 1
ATOM 737 O O . ASN A 1 95 ? -23.804 -27.282 2.585 1.00 82.44 95 ASN A O 1
ATOM 741 N N . GLY A 1 96 ? -22.634 -28.375 1.012 1.00 83.19 96 GLY A N 1
ATOM 742 C CA . GLY A 1 96 ? -23.257 -27.752 -0.160 1.00 83.19 96 GLY A CA 1
ATOM 743 C C . GLY A 1 96 ? -22.414 -26.656 -0.811 1.00 83.19 96 GLY A C 1
ATOM 744 O O . GLY A 1 96 ? -22.608 -26.397 -2.006 1.00 83.19 96 GLY A O 1
ATOM 745 N N . ASP A 1 97 ? -21.455 -26.097 -0.070 1.00 89.94 97 ASP A N 1
ATOM 746 C CA . ASP A 1 97 ? -20.560 -25.045 -0.543 1.00 89.94 97 ASP A CA 1
ATOM 747 C C . ASP A 1 97 ? -19.648 -25.525 -1.669 1.00 89.94 97 ASP A C 1
ATOM 749 O O . ASP A 1 97 ? -19.376 -26.718 -1.845 1.00 89.94 97 ASP A O 1
ATOM 753 N N . ILE A 1 98 ? -19.156 -24.568 -2.441 1.00 90.62 98 ILE A N 1
ATOM 754 C CA . ILE A 1 98 ? -18.212 -24.795 -3.521 1.00 90.62 98 ILE A CA 1
ATOM 755 C C . ILE A 1 98 ? -16.849 -24.289 -3.066 1.00 90.62 98 ILE A C 1
ATOM 757 O O . ILE A 1 98 ? -16.685 -23.127 -2.709 1.00 90.62 98 ILE A O 1
ATOM 761 N N . GLU A 1 99 ? -15.867 -25.179 -3.098 1.00 85.56 99 GLU A N 1
ATOM 762 C CA . GLU A 1 99 ? -14.472 -24.865 -2.824 1.00 85.56 99 GLU A CA 1
ATOM 763 C C . GLU A 1 99 ? -13.739 -24.697 -4.157 1.00 85.56 99 GLU A C 1
ATOM 765 O O . GLU A 1 99 ? -13.614 -25.652 -4.929 1.00 85.56 99 GLU A O 1
ATOM 770 N N . TYR A 1 100 ? -13.290 -23.478 -4.440 1.00 84.38 100 TYR A N 1
ATOM 771 C CA . TYR A 1 100 ? -12.529 -23.107 -5.625 1.00 84.38 100 TYR A CA 1
ATOM 772 C C . TYR A 1 100 ? -11.078 -23.585 -5.511 1.00 84.38 100 TYR A C 1
ATOM 774 O O . TYR A 1 100 ? -10.373 -23.260 -4.560 1.00 84.38 100 TYR A O 1
ATOM 782 N N . LEU A 1 101 ? -10.622 -24.341 -6.508 1.00 71.69 101 LEU A N 1
ATOM 783 C CA . LEU A 1 101 ? -9.330 -25.033 -6.531 1.00 71.69 101 LEU A CA 1
ATOM 784 C C . LEU A 1 101 ? -8.329 -24.415 -7.523 1.00 71.69 101 LEU A C 1
ATOM 786 O O . LEU A 1 101 ? -7.244 -24.961 -7.711 1.00 71.69 101 LEU A O 1
ATOM 790 N N . GLY A 1 102 ? -8.681 -23.300 -8.169 1.00 70.44 102 GLY A N 1
ATOM 791 C CA . GLY A 1 102 ? -7.850 -22.638 -9.178 1.00 70.44 102 GLY A CA 1
ATOM 792 C C . GLY A 1 102 ? -8.443 -22.716 -10.582 1.00 70.44 102 GLY A C 1
ATOM 793 O O . GLY A 1 102 ? -9.607 -23.061 -10.757 1.00 70.44 102 GLY A O 1
ATOM 794 N N . ARG A 1 103 ? -7.644 -22.390 -11.600 1.00 70.62 103 ARG A N 1
ATOM 795 C CA . ARG A 1 103 ? -8.072 -22.428 -13.005 1.00 70.62 103 ARG A CA 1
ATOM 796 C C . ARG A 1 103 ? -7.672 -23.726 -13.696 1.00 70.62 103 ARG A C 1
ATOM 798 O O . ARG A 1 103 ? -6.654 -24.336 -13.380 1.00 70.62 103 ARG A O 1
ATOM 805 N N . CYS A 1 104 ? -8.494 -24.150 -14.648 1.00 67.06 104 CYS A N 1
ATOM 806 C CA . CYS A 1 104 ? -8.191 -25.221 -15.593 1.00 67.06 104 CYS A CA 1
ATOM 807 C C . CYS A 1 104 ? -7.138 -24.775 -16.620 1.00 67.06 104 CYS A C 1
ATOM 809 O O . CYS A 1 104 ? -6.406 -25.611 -17.153 1.00 67.06 104 CYS A O 1
ATOM 811 N N . ASP A 1 105 ? -7.090 -23.471 -16.911 1.00 60.81 105 ASP A N 1
ATOM 812 C CA . ASP A 1 105 ? -6.105 -22.832 -17.781 1.00 60.81 105 ASP A CA 1
ATOM 813 C C . ASP A 1 105 ? -5.011 -22.099 -16.981 1.00 60.81 105 ASP A C 1
ATOM 815 O O . ASP A 1 105 ? -5.072 -21.942 -15.764 1.00 60.81 105 ASP A O 1
ATOM 819 N N . LEU A 1 106 ? -3.941 -21.713 -17.676 1.00 56.22 106 LEU A N 1
ATOM 820 C CA . LEU A 1 106 ? -2.684 -21.238 -17.085 1.00 56.22 106 LEU A CA 1
ATOM 821 C C . LEU A 1 106 ? -2.700 -19.735 -16.771 1.00 56.22 106 LEU A C 1
ATOM 823 O O . LEU A 1 106 ? -1.671 -19.074 -16.884 1.00 56.22 106 LEU A O 1
ATOM 827 N N . GLN A 1 107 ? -3.857 -19.176 -16.427 1.00 62.59 107 GLN A N 1
ATOM 828 C CA . GLN A 1 107 ? -3.940 -17.792 -15.968 1.00 62.59 107 GLN A CA 1
ATOM 829 C C . GLN A 1 107 ? -3.191 -17.622 -14.655 1.00 62.59 107 GLN A C 1
ATOM 831 O O . GLN A 1 107 ? -3.461 -18.315 -13.674 1.00 62.59 107 GLN A O 1
ATOM 836 N N . VAL A 1 108 ? -2.274 -16.663 -14.628 1.00 71.44 108 VAL A N 1
ATOM 837 C CA . VAL A 1 108 ? -1.417 -16.399 -13.473 1.00 71.44 108 VAL A CA 1
ATOM 838 C C . VAL A 1 108 ? -1.568 -14.954 -13.028 1.00 71.44 108 VAL A C 1
ATOM 840 O O . VAL A 1 108 ? -1.725 -14.046 -13.845 1.00 71.44 108 VAL A O 1
ATOM 843 N N . LYS A 1 109 ? -1.524 -14.729 -11.715 1.00 63.88 109 LYS A N 1
ATOM 844 C CA . LYS A 1 109 ? -1.281 -13.394 -11.172 1.00 63.88 109 LYS A CA 1
ATOM 845 C C . LYS A 1 109 ? 0.227 -13.229 -11.076 1.00 63.88 109 LYS A C 1
ATOM 847 O O . LYS A 1 109 ? 0.857 -14.025 -10.400 1.00 63.88 109 LYS A O 1
ATOM 852 N N . VAL A 1 110 ? 0.790 -12.238 -11.756 1.00 65.38 110 VAL A N 1
ATOM 853 C CA . VAL A 1 110 ? 2.212 -11.886 -11.656 1.00 65.38 110 VAL A CA 1
ATOM 854 C C . VAL A 1 110 ? 2.282 -10.392 -11.389 1.00 65.38 110 VAL A C 1
ATOM 856 O O . VAL A 1 110 ? 1.776 -9.599 -12.181 1.00 65.38 110 VAL A O 1
ATOM 859 N N . ARG A 1 111 ? 2.885 -10.005 -10.256 1.00 65.31 111 ARG A N 1
ATOM 860 C CA . ARG A 1 111 ? 3.104 -8.593 -9.874 1.00 65.31 111 ARG A CA 1
ATOM 861 C C . ARG A 1 111 ? 1.813 -7.754 -9.881 1.00 65.31 111 ARG A C 1
ATOM 863 O O . ARG A 1 111 ? 1.785 -6.640 -10.388 1.00 65.31 111 ARG A O 1
ATOM 870 N N . GLY A 1 112 ? 0.717 -8.328 -9.376 1.00 63.91 112 GLY A N 1
ATOM 871 C CA . GLY A 1 112 ? -0.600 -7.677 -9.319 1.00 63.91 112 GLY A CA 1
ATOM 872 C C . GLY A 1 112 ? -1.386 -7.665 -10.638 1.00 63.91 112 GLY A C 1
ATOM 873 O O . GLY A 1 112 ? -2.559 -7.294 -10.637 1.00 63.91 112 GLY A O 1
ATOM 874 N N . PHE A 1 113 ? -0.797 -8.124 -11.746 1.00 59.75 113 PHE A N 1
ATOM 875 C CA . PHE A 1 113 ? -1.473 -8.241 -13.036 1.00 59.75 113 PHE A CA 1
ATOM 876 C C . PHE A 1 113 ? -1.982 -9.661 -13.258 1.00 59.75 113 PHE A C 1
ATOM 878 O O . PHE A 1 113 ? -1.276 -10.638 -13.014 1.00 59.75 113 PHE A O 1
ATOM 885 N N . ARG A 1 114 ? -3.216 -9.779 -13.751 1.00 72.06 114 ARG A N 1
ATOM 886 C CA . ARG A 1 114 ? -3.774 -11.047 -14.229 1.00 72.06 114 ARG A CA 1
ATOM 887 C C . ARG A 1 114 ? -3.335 -11.241 -15.678 1.00 72.06 114 ARG A C 1
ATOM 889 O O . ARG A 1 114 ? -3.693 -10.430 -16.527 1.00 72.06 114 ARG A O 1
ATOM 896 N N . ILE A 1 115 ? -2.541 -12.276 -15.930 1.00 74.56 115 ILE A N 1
ATOM 897 C CA . ILE A 1 115 ? -1.888 -12.516 -17.218 1.00 74.56 115 ILE A CA 1
ATOM 898 C C . ILE A 1 115 ? -2.339 -13.859 -17.795 1.00 74.56 115 ILE A C 1
ATOM 900 O O . ILE A 1 115 ? -2.277 -14.896 -17.127 1.00 74.56 115 ILE A O 1
ATOM 904 N N . GLU A 1 116 ? -2.741 -13.835 -19.065 1.00 78.88 116 GLU A N 1
ATOM 905 C CA . GLU A 1 116 ? -2.969 -15.021 -19.888 1.00 78.88 116 GLU A CA 1
ATOM 906 C C . GLU A 1 116 ? -1.641 -15.469 -20.509 1.00 78.88 116 GLU A C 1
ATOM 908 O O . GLU A 1 116 ? -1.169 -14.867 -21.472 1.00 78.88 116 GLU A O 1
ATOM 913 N N . LEU A 1 117 ? -1.023 -16.545 -20.013 1.00 82.50 117 LEU A N 1
ATOM 914 C CA . LEU A 1 117 ? 0.250 -17.010 -20.591 1.00 82.50 117 LEU A CA 1
ATOM 915 C C . LEU A 1 117 ? 0.123 -17.365 -22.081 1.00 82.50 117 LEU A C 1
ATOM 917 O O . LEU A 1 117 ? 1.039 -17.100 -22.858 1.00 82.50 117 LEU A O 1
ATOM 921 N N . GLY A 1 118 ? -1.042 -17.875 -22.491 1.00 78.12 118 GLY A N 1
ATOM 922 C CA . GLY A 1 118 ? -1.335 -18.204 -23.886 1.00 78.12 118 GLY A CA 1
ATOM 923 C C . GLY A 1 118 ? -1.336 -16.998 -24.833 1.00 78.12 118 GLY A C 1
ATOM 924 O O . GLY A 1 118 ? -1.062 -17.161 -26.018 1.00 78.12 118 GLY A O 1
ATOM 925 N N . GLU A 1 119 ? -1.602 -15.785 -24.339 1.00 78.31 119 GLU A N 1
ATOM 926 C CA . GLU A 1 119 ? -1.519 -14.562 -25.151 1.00 78.31 119 GLU A CA 1
ATOM 927 C C . GLU A 1 119 ? -0.064 -14.252 -25.522 1.00 78.31 119 GLU A C 1
ATOM 929 O O . GLU A 1 119 ? 0.243 -13.947 -26.676 1.00 78.31 119 GLU A O 1
ATOM 934 N N . ILE A 1 120 ? 0.846 -14.435 -24.564 1.00 84.81 120 ILE A N 1
ATOM 935 C CA . ILE A 1 120 ? 2.286 -14.268 -24.767 1.00 84.81 120 ILE A CA 1
ATOM 936 C C . ILE A 1 120 ? 2.823 -15.370 -25.690 1.00 84.81 120 ILE A C 1
ATOM 938 O O . ILE A 1 120 ? 3.596 -15.088 -26.606 1.00 84.81 120 ILE A O 1
ATOM 942 N N . GLU A 1 121 ? 2.393 -16.620 -25.488 1.00 86.75 121 GLU A N 1
ATOM 943 C CA . GLU A 1 121 ? 2.740 -17.752 -26.361 1.00 86.75 121 GLU A CA 1
ATOM 944 C C . GLU A 1 121 ? 2.294 -17.501 -27.809 1.00 86.75 121 GLU A C 1
ATOM 946 O O . GLU A 1 121 ? 3.081 -17.689 -28.736 1.00 86.75 121 GLU A O 1
ATOM 951 N N . ALA A 1 122 ? 1.067 -17.016 -28.017 1.00 79.44 122 ALA A N 1
ATOM 952 C CA . ALA A 1 122 ? 0.545 -16.703 -29.345 1.00 79.44 122 ALA A CA 1
ATOM 953 C C . ALA A 1 122 ? 1.316 -15.560 -30.024 1.00 79.44 122 ALA A C 1
ATOM 955 O O . ALA A 1 122 ? 1.629 -15.656 -31.212 1.00 79.44 122 ALA A O 1
ATOM 956 N N . ALA A 1 123 ? 1.658 -14.504 -29.278 1.00 83.12 123 ALA A N 1
ATOM 957 C CA . ALA A 1 123 ? 2.469 -13.401 -29.789 1.00 83.12 123 ALA A CA 1
ATOM 958 C C . ALA A 1 123 ? 3.881 -13.862 -30.187 1.00 83.12 123 ALA A C 1
ATOM 960 O O . ALA A 1 123 ? 4.400 -13.440 -31.218 1.00 83.12 123 ALA A O 1
ATOM 961 N N . LEU A 1 124 ? 4.480 -14.773 -29.413 1.00 86.75 124 LEU A N 1
ATOM 962 C CA . LEU A 1 124 ? 5.763 -15.393 -29.744 1.00 86.75 124 LEU A CA 1
ATOM 963 C C . LEU A 1 124 ? 5.674 -16.258 -31.006 1.00 86.75 124 LEU A C 1
ATOM 965 O O . LEU A 1 124 ? 6.513 -16.114 -31.886 1.00 86.75 124 LEU A O 1
ATOM 969 N N . ILE A 1 125 ? 4.656 -17.116 -31.121 1.00 86.62 125 ILE A N 1
ATOM 970 C CA . ILE A 1 125 ? 4.445 -18.006 -32.281 1.00 86.62 125 ILE A CA 1
ATOM 971 C C . ILE A 1 125 ? 4.147 -17.219 -33.567 1.00 86.62 125 ILE A C 1
ATOM 973 O O . ILE A 1 125 ? 4.437 -17.689 -34.665 1.00 86.62 125 ILE A O 1
ATOM 977 N N . ALA A 1 126 ? 3.593 -16.009 -33.462 1.00 84.44 126 ALA A N 1
ATOM 978 C CA . ALA A 1 126 ? 3.378 -15.140 -34.617 1.00 84.44 126 ALA A CA 1
ATOM 979 C C . ALA A 1 126 ? 4.691 -14.647 -35.260 1.00 84.44 126 ALA A C 1
ATOM 981 O O . ALA A 1 126 ? 4.674 -14.171 -36.399 1.00 84.44 126 ALA A O 1
ATOM 982 N N . LEU A 1 127 ? 5.826 -14.752 -34.558 1.00 83.94 127 LEU A N 1
ATOM 983 C CA . LEU A 1 127 ? 7.132 -14.379 -35.088 1.00 83.94 127 LEU A CA 1
ATOM 984 C C . LEU A 1 127 ? 7.655 -15.484 -36.029 1.00 83.94 127 LEU A C 1
ATOM 986 O O . LEU A 1 127 ? 7.719 -16.640 -35.618 1.00 83.94 127 LEU A O 1
ATOM 990 N N . PRO A 1 128 ? 8.110 -15.162 -37.260 1.00 80.56 128 PRO A N 1
ATOM 991 C CA . PRO A 1 128 ? 8.524 -16.164 -38.261 1.00 80.56 128 PRO A CA 1
ATOM 992 C C . PRO A 1 128 ? 9.633 -17.129 -37.811 1.00 80.56 128 PRO A C 1
ATOM 994 O O . PRO A 1 128 ? 9.826 -18.205 -38.381 1.00 80.56 128 PRO A O 1
ATOM 997 N N . GLU A 1 129 ? 10.397 -16.703 -36.813 1.00 79.75 129 GLU A N 1
ATOM 998 C CA . GLU A 1 129 ? 11.601 -17.351 -36.311 1.00 79.75 129 GLU A CA 1
ATOM 999 C C . GLU A 1 129 ? 11.300 -18.329 -35.149 1.00 79.75 129 GLU A C 1
ATOM 1001 O O . GLU A 1 129 ? 12.165 -19.118 -34.758 1.00 79.75 129 GLU A O 1
ATOM 1006 N N . VAL A 1 130 ? 10.070 -18.314 -34.617 1.00 85.12 130 VAL A N 1
ATOM 1007 C CA . VAL A 1 130 ? 9.599 -19.158 -33.509 1.00 85.12 130 VAL A CA 1
ATOM 1008 C C . VAL A 1 130 ? 8.715 -20.280 -34.055 1.00 85.12 130 VAL A C 1
ATOM 1010 O O . VAL A 1 130 ? 7.688 -20.026 -34.675 1.00 85.12 130 VAL A O 1
ATOM 1013 N N . LEU A 1 131 ? 9.105 -21.534 -33.816 1.00 83.69 131 LEU A N 1
ATOM 1014 C CA . LEU A 1 131 ? 8.327 -22.713 -34.210 1.00 83.69 131 LEU A CA 1
ATOM 1015 C C . LEU A 1 131 ? 7.306 -23.107 -33.134 1.00 83.69 131 LEU A C 1
ATOM 1017 O O . LEU A 1 131 ? 6.150 -23.384 -33.440 1.00 83.69 131 LEU A O 1
ATOM 1021 N N . GLU A 1 132 ? 7.734 -23.116 -31.873 1.00 86.81 132 GLU A N 1
ATOM 1022 C CA . GLU A 1 132 ? 6.894 -23.401 -30.706 1.00 86.81 132 GLU A CA 1
ATOM 1023 C C . GLU A 1 132 ? 7.285 -22.466 -29.561 1.00 86.81 132 GLU A C 1
ATOM 1025 O O . GLU A 1 132 ? 8.467 -22.146 -29.398 1.00 86.81 132 GLU A O 1
ATOM 1030 N N . ALA A 1 133 ? 6.314 -22.063 -28.739 1.00 88.31 133 ALA A N 1
ATOM 1031 C CA . ALA A 1 133 ? 6.556 -21.269 -27.540 1.00 88.31 133 ALA A CA 1
ATOM 1032 C C . ALA A 1 133 ? 5.731 -21.782 -26.358 1.00 88.31 133 ALA A C 1
ATOM 1034 O O . ALA A 1 133 ? 4.572 -22.159 -26.517 1.00 88.31 133 ALA A O 1
ATOM 1035 N N . VAL A 1 134 ? 6.333 -21.769 -25.169 1.00 89.00 134 VAL A N 1
ATOM 1036 C CA . VAL A 1 134 ? 5.664 -22.059 -23.894 1.00 89.00 134 VAL A CA 1
ATOM 1037 C C . VAL A 1 134 ? 6.107 -21.030 -22.876 1.00 89.00 134 VAL A C 1
ATOM 1039 O O . VAL A 1 134 ? 7.306 -20.840 -22.683 1.00 89.00 134 VAL A O 1
ATOM 1042 N N . VAL A 1 135 ? 5.163 -20.402 -22.186 1.00 88.62 135 VAL A N 1
ATOM 1043 C CA . VAL A 1 135 ? 5.464 -19.439 -21.127 1.00 88.62 135 VAL A CA 1
ATOM 1044 C C . VAL A 1 135 ? 5.069 -20.034 -19.782 1.00 88.62 135 VAL A C 1
ATOM 1046 O O . VAL A 1 135 ? 4.030 -20.679 -19.640 1.00 88.62 135 VAL A O 1
ATOM 1049 N N . ILE A 1 136 ? 5.927 -19.850 -18.783 1.00 86.00 136 ILE A N 1
ATOM 1050 C CA . ILE A 1 136 ? 5.663 -20.251 -17.400 1.00 86.00 136 ILE A CA 1
ATOM 1051 C C . ILE A 1 136 ? 5.949 -19.096 -16.448 1.00 86.00 136 ILE A C 1
ATOM 1053 O O . ILE A 1 136 ? 6.700 -18.174 -16.773 1.00 86.00 136 ILE A O 1
ATOM 1057 N N . VAL A 1 137 ? 5.411 -19.208 -15.238 1.00 83.81 137 VAL A N 1
ATOM 1058 C CA . VAL A 1 137 ? 5.897 -18.445 -14.090 1.00 83.81 137 VAL A CA 1
ATOM 1059 C C . VAL A 1 137 ? 6.987 -19.258 -13.407 1.00 83.81 137 VAL A C 1
ATOM 1061 O O . VAL A 1 137 ? 6.762 -20.404 -13.017 1.00 83.81 137 VAL A O 1
ATOM 1064 N N . TYR A 1 138 ? 8.168 -18.666 -13.293 1.00 80.81 138 TYR A N 1
ATOM 1065 C CA . TYR A 1 138 ? 9.268 -19.159 -12.477 1.00 80.81 138 TYR A CA 1
ATOM 1066 C C . TYR A 1 138 ? 9.338 -18.338 -11.186 1.00 80.81 138 TYR A C 1
ATOM 1068 O O . TYR A 1 138 ? 9.164 -17.120 -11.225 1.00 80.81 138 TYR A O 1
ATOM 1076 N N . SER A 1 139 ? 9.583 -19.002 -10.059 1.00 69.75 139 SER A N 1
ATOM 1077 C CA . SER A 1 139 ? 9.720 -18.382 -8.740 1.00 69.75 139 SER A CA 1
ATOM 1078 C C . SER A 1 139 ? 10.633 -19.248 -7.866 1.00 69.75 139 SER A C 1
ATOM 1080 O O . SER A 1 139 ? 10.510 -20.475 -7.869 1.00 69.75 139 SER A O 1
ATOM 1082 N N . GLU A 1 140 ? 11.566 -18.607 -7.155 1.00 62.94 140 GLU A N 1
ATOM 1083 C CA . GLU A 1 140 ? 12.387 -19.225 -6.094 1.00 62.94 140 GLU A CA 1
ATOM 1084 C C . GLU A 1 140 ? 11.841 -18.918 -4.689 1.00 62.94 140 GLU A C 1
ATOM 1086 O O . GLU A 1 140 ? 12.042 -19.703 -3.764 1.00 62.94 140 GLU A O 1
ATOM 1091 N N . ALA A 1 141 ? 11.102 -17.814 -4.551 1.00 54.72 141 ALA A N 1
ATOM 1092 C CA . ALA A 1 141 ? 10.363 -17.398 -3.362 1.00 54.72 141 ALA A CA 1
ATOM 1093 C C . ALA A 1 141 ? 9.011 -16.788 -3.775 1.00 54.72 141 ALA A C 1
ATOM 1095 O O . ALA A 1 141 ? 8.851 -16.352 -4.919 1.00 54.72 141 ALA A O 1
ATOM 1096 N N . GLU A 1 142 ? 8.044 -16.752 -2.855 1.00 48.84 142 GLU A N 1
ATOM 1097 C CA . GLU A 1 142 ? 6.644 -16.376 -3.123 1.00 48.84 142 GLU A CA 1
ATOM 1098 C C . GLU A 1 142 ? 6.500 -14.965 -3.736 1.00 48.84 142 GLU A C 1
ATOM 1100 O O . GLU A 1 142 ? 5.697 -14.772 -4.649 1.00 48.84 142 GLU A O 1
ATOM 1105 N N . ASP A 1 143 ? 7.384 -14.037 -3.352 1.00 52.34 143 ASP A N 1
ATOM 1106 C CA . ASP A 1 143 ? 7.415 -12.650 -3.840 1.00 52.34 143 ASP A CA 1
ATOM 1107 C C . ASP A 1 143 ? 8.228 -12.435 -5.137 1.00 52.34 143 ASP A C 1
ATOM 1109 O O . ASP A 1 143 ? 8.194 -11.350 -5.717 1.00 52.34 143 ASP A O 1
ATOM 1113 N N . ASP A 1 144 ? 8.945 -13.449 -5.639 1.00 62.41 144 ASP A N 1
ATOM 1114 C CA . ASP A 1 144 ? 9.827 -13.334 -6.815 1.00 62.41 144 ASP A CA 1
ATOM 1115 C C . ASP A 1 144 ? 9.278 -14.079 -8.041 1.00 62.41 144 ASP A C 1
ATOM 1117 O O . ASP A 1 144 ? 9.917 -14.954 -8.629 1.00 62.41 144 ASP A O 1
ATOM 1121 N N . GLN A 1 145 ? 8.046 -13.755 -8.431 1.00 70.56 145 GLN A N 1
ATOM 1122 C CA . GLN A 1 145 ? 7.418 -14.335 -9.618 1.00 70.56 145 GLN A CA 1
ATOM 1123 C C . GLN A 1 145 ? 7.876 -13.637 -10.905 1.00 70.56 145 GLN A C 1
ATOM 1125 O O . GLN A 1 145 ? 7.753 -12.416 -11.069 1.00 70.56 145 GLN A O 1
ATOM 1130 N N . ARG A 1 146 ? 8.372 -14.430 -11.862 1.00 78.19 146 ARG A N 1
ATOM 1131 C CA . ARG A 1 146 ? 8.879 -13.957 -13.159 1.00 78.19 146 ARG A CA 1
ATOM 1132 C C . ARG A 1 146 ? 8.335 -14.793 -14.307 1.00 78.19 146 ARG A C 1
ATOM 1134 O O . ARG A 1 146 ? 8.263 -16.014 -14.222 1.00 78.19 146 ARG A O 1
ATOM 1141 N N . LEU A 1 147 ? 8.015 -14.140 -15.419 1.00 83.94 147 LEU A N 1
ATOM 1142 C CA . LEU A 1 147 ? 7.649 -14.821 -16.659 1.00 83.94 147 LEU A CA 1
ATOM 1143 C C . LEU A 1 147 ? 8.901 -15.338 -17.376 1.00 83.94 147 LEU A C 1
ATOM 1145 O O . LEU A 1 147 ? 9.866 -14.595 -17.561 1.00 83.94 147 LEU A O 1
ATOM 1149 N N . VAL A 1 148 ? 8.877 -16.592 -17.819 1.00 87.00 148 VAL A N 1
ATOM 1150 C CA . VAL A 1 148 ? 9.950 -17.219 -18.604 1.00 87.00 148 VAL A CA 1
ATOM 1151 C C . VAL A 1 148 ? 9.345 -17.855 -19.845 1.00 87.00 148 VAL A C 1
ATOM 1153 O O . VAL A 1 148 ? 8.432 -18.671 -19.733 1.00 87.00 148 VAL A O 1
ATOM 1156 N N . ALA A 1 149 ? 9.869 -17.503 -21.016 1.00 88.44 149 ALA A N 1
ATOM 1157 C CA . ALA A 1 149 ? 9.465 -18.084 -22.289 1.00 88.44 149 ALA A CA 1
ATOM 1158 C C . ALA A 1 149 ? 10.478 -19.132 -22.758 1.00 88.44 149 ALA A C 1
ATOM 1160 O O . ALA A 1 149 ? 11.671 -18.856 -22.850 1.00 88.44 149 ALA A O 1
ATOM 1161 N N . TYR A 1 150 ? 9.998 -20.318 -23.101 1.00 88.50 150 TYR A N 1
ATOM 1162 C CA . TYR A 1 150 ? 10.758 -21.368 -23.769 1.00 88.50 150 TYR A CA 1
ATOM 1163 C C . TYR A 1 150 ? 10.378 -21.376 -25.238 1.00 88.50 150 TYR A C 1
ATOM 1165 O O . TYR A 1 150 ? 9.198 -21.252 -25.562 1.00 88.50 150 TYR A O 1
ATOM 1173 N N . ILE A 1 151 ? 11.365 -21.490 -26.119 1.00 89.56 151 ILE A N 1
ATOM 1174 C CA . ILE A 1 151 ? 11.185 -21.313 -27.560 1.00 89.56 151 ILE A CA 1
ATOM 1175 C C . ILE A 1 151 ? 11.900 -22.435 -28.306 1.00 89.56 151 ILE A C 1
ATOM 1177 O O . ILE A 1 151 ? 13.069 -22.708 -28.037 1.00 89.56 151 ILE A O 1
ATOM 1181 N N . VAL A 1 152 ? 11.220 -23.031 -29.283 1.00 86.06 152 VAL A N 1
ATOM 1182 C CA . VAL A 1 152 ? 11.848 -23.867 -30.314 1.00 86.06 152 VAL A CA 1
ATOM 1183 C C . VAL A 1 152 ? 12.073 -23.006 -31.553 1.00 86.06 152 VAL A C 1
ATOM 1185 O O . VAL A 1 152 ? 11.156 -22.330 -32.024 1.00 86.06 152 VAL A O 1
ATOM 1188 N N . ALA A 1 153 ? 13.299 -23.011 -32.072 1.00 82.12 153 ALA A N 1
ATOM 1189 C CA . ALA A 1 153 ? 13.671 -22.263 -33.268 1.00 82.12 153 ALA A CA 1
ATOM 1190 C C . ALA A 1 153 ? 13.017 -22.846 -34.525 1.00 82.12 153 ALA A C 1
ATOM 1192 O O . ALA A 1 153 ? 13.009 -24.062 -34.717 1.00 82.12 153 ALA A O 1
ATOM 1193 N N . ASN A 1 154 ? 12.573 -21.990 -35.443 1.00 75.69 154 ASN A N 1
ATOM 1194 C CA . ASN A 1 154 ? 12.335 -22.428 -36.813 1.00 75.69 154 ASN A CA 1
ATOM 1195 C C . ASN A 1 154 ? 13.699 -22.624 -37.510 1.00 75.69 154 ASN A C 1
ATOM 1197 O O . ASN A 1 154 ? 14.517 -21.704 -37.532 1.00 75.69 154 ASN A O 1
ATOM 1201 N N . GLY A 1 155 ? 13.963 -23.821 -38.054 1.00 61.69 155 GLY A N 1
ATOM 1202 C CA . GLY A 1 155 ? 15.287 -24.335 -38.471 1.00 61.69 155 GLY A CA 1
ATOM 1203 C C . GLY A 1 155 ? 16.042 -23.579 -39.580 1.00 61.69 155 GLY A C 1
ATOM 1204 O O . GLY A 1 155 ? 16.986 -24.117 -40.154 1.00 61.69 155 GLY A O 1
ATOM 1205 N N . GLN A 1 156 ? 15.642 -22.349 -39.902 1.00 54.00 156 GLN A N 1
ATOM 1206 C CA . GLN A 1 156 ? 16.363 -21.418 -40.772 1.00 54.00 156 GLN A CA 1
ATOM 1207 C C . GLN A 1 156 ? 17.277 -20.451 -39.999 1.00 54.00 156 GLN A C 1
ATOM 1209 O O . GLN A 1 156 ? 18.061 -19.740 -40.628 1.00 54.00 156 GLN A O 1
ATOM 1214 N N . VAL A 1 157 ? 17.215 -20.429 -38.661 1.00 55.06 157 VAL A N 1
ATOM 1215 C CA . VAL A 1 157 ? 18.017 -19.529 -37.820 1.00 55.06 157 VAL A CA 1
ATOM 1216 C C . VAL A 1 157 ? 18.745 -20.326 -36.738 1.00 55.06 157 VAL A C 1
ATOM 1218 O O . VAL A 1 157 ? 18.123 -21.007 -35.926 1.00 55.06 157 VAL A O 1
ATOM 1221 N N . ASP A 1 158 ? 20.075 -20.227 -36.701 1.00 55.09 158 ASP A N 1
ATOM 1222 C CA . ASP A 1 158 ? 20.889 -20.792 -35.620 1.00 55.09 158 ASP A CA 1
ATOM 1223 C C . ASP A 1 158 ? 20.781 -19.897 -34.367 1.00 55.09 158 ASP A C 1
ATOM 1225 O O . ASP A 1 158 ? 21.623 -19.037 -34.090 1.00 55.09 158 ASP A O 1
ATOM 1229 N N . LEU A 1 159 ? 19.668 -20.044 -33.639 1.00 53.44 159 LEU A N 1
ATOM 1230 C CA . LEU A 1 159 ? 19.327 -19.227 -32.465 1.00 53.44 159 LEU A CA 1
ATOM 1231 C C . LEU A 1 159 ? 20.292 -19.420 -31.291 1.00 53.44 159 LEU A C 1
ATOM 1233 O O . LEU A 1 159 ? 20.443 -18.526 -30.455 1.00 53.44 159 LEU A O 1
ATOM 1237 N N . VAL A 1 160 ? 20.983 -20.559 -31.240 1.00 50.84 160 VAL A N 1
ATOM 1238 C CA . VAL A 1 160 ? 21.932 -20.883 -30.170 1.00 50.84 160 VAL A CA 1
ATOM 1239 C C . VAL A 1 160 ? 23.188 -20.008 -30.275 1.00 50.84 160 VAL A C 1
ATOM 1241 O O . VAL A 1 160 ? 23.720 -19.569 -29.252 1.00 50.84 160 VAL A O 1
ATOM 1244 N N . ALA A 1 161 ? 23.620 -19.665 -31.494 1.00 47.22 161 ALA A N 1
ATOM 1245 C CA . ALA A 1 161 ? 24.795 -18.827 -31.740 1.00 47.22 161 ALA A CA 1
ATOM 1246 C C . ALA A 1 161 ? 24.538 -17.308 -31.579 1.00 47.22 161 ALA A C 1
ATOM 1248 O O . ALA A 1 161 ? 25.485 -16.546 -31.371 1.00 47.22 161 ALA A O 1
ATOM 1249 N N . ALA A 1 162 ? 23.277 -16.853 -31.627 1.00 48.94 162 ALA A N 1
ATOM 1250 C CA . ALA A 1 162 ? 22.886 -15.432 -31.637 1.00 48.94 162 ALA A CA 1
ATOM 1251 C C . ALA A 1 162 ? 22.056 -14.973 -30.412 1.00 48.94 162 ALA A C 1
ATOM 1253 O O . ALA A 1 162 ? 21.458 -13.893 -30.431 1.00 48.94 162 ALA A O 1
ATOM 1254 N N . ALA A 1 163 ? 22.043 -15.768 -29.337 1.00 54.22 163 ALA A N 1
ATOM 1255 C CA . ALA A 1 163 ? 21.057 -15.716 -28.251 1.00 54.22 163 ALA A CA 1
ATOM 1256 C C . ALA A 1 163 ? 20.769 -14.323 -27.643 1.00 54.22 163 ALA A C 1
ATOM 1258 O O . ALA A 1 163 ? 19.622 -14.018 -27.344 1.00 54.22 163 ALA A O 1
ATOM 1259 N N . LEU A 1 164 ? 21.768 -13.449 -27.485 1.00 48.59 164 LEU A N 1
ATOM 1260 C CA . LEU A 1 164 ? 21.608 -12.143 -26.816 1.00 48.59 164 LEU A CA 1
ATOM 1261 C C . LEU A 1 164 ? 20.954 -11.058 -27.682 1.00 48.59 164 LEU A C 1
ATOM 1263 O O . LEU A 1 164 ? 20.029 -10.379 -27.243 1.00 48.59 164 LEU A O 1
ATOM 1267 N N . ARG A 1 165 ? 21.432 -10.878 -28.923 1.00 53.06 165 ARG A N 1
ATOM 1268 C CA . ARG A 1 165 ? 20.842 -9.895 -29.854 1.00 53.06 165 ARG A CA 1
ATOM 1269 C C . ARG A 1 165 ? 19.411 -10.281 -30.204 1.00 53.06 165 ARG A C 1
ATOM 1271 O O . ARG A 1 165 ? 18.544 -9.421 -30.304 1.00 53.06 165 ARG A O 1
ATOM 1278 N N . TYR A 1 166 ? 19.191 -11.582 -30.314 1.00 64.50 166 TYR A N 1
ATOM 1279 C CA . TYR A 1 166 ? 17.907 -12.163 -30.629 1.00 64.50 166 TYR A CA 1
ATOM 1280 C C . TYR A 1 166 ? 16.896 -12.031 -29.477 1.00 64.50 166 TYR A C 1
ATOM 1282 O O . TYR A 1 166 ? 15.759 -11.642 -29.708 1.00 64.50 166 TYR A O 1
ATOM 1290 N N . GLN A 1 167 ? 17.312 -12.231 -28.219 1.00 66.81 167 GLN A N 1
ATOM 1291 C CA . GLN A 1 167 ? 16.466 -11.979 -27.042 1.00 66.81 167 GLN A CA 1
ATOM 1292 C C . GLN A 1 167 ? 15.958 -10.534 -26.964 1.00 66.81 167 GLN A C 1
ATOM 1294 O O . GLN A 1 167 ? 14.781 -10.309 -26.682 1.00 66.81 167 GLN A O 1
ATOM 1299 N N . ASN A 1 168 ? 16.822 -9.555 -27.247 1.00 66.44 168 ASN A N 1
ATOM 1300 C CA . ASN A 1 168 ? 16.415 -8.150 -27.276 1.00 66.44 168 ASN A CA 1
ATOM 1301 C C . ASN A 1 168 ? 15.440 -7.868 -28.424 1.00 66.44 168 ASN A C 1
ATOM 1303 O O . ASN A 1 168 ? 14.472 -7.145 -28.225 1.00 66.44 168 ASN A O 1
ATOM 1307 N N . GLN A 1 169 ? 15.646 -8.480 -29.591 1.00 72.50 169 GLN A N 1
ATOM 1308 C CA . GLN A 1 169 ? 14.735 -8.352 -30.727 1.00 72.50 169 GLN A CA 1
ATOM 1309 C C . GLN A 1 169 ? 13.358 -8.969 -30.435 1.00 72.50 169 GLN A C 1
ATOM 1311 O O . GLN A 1 169 ? 12.345 -8.326 -30.698 1.00 72.50 169 GLN A O 1
ATOM 1316 N N . LEU A 1 170 ? 13.304 -10.155 -29.814 1.00 77.62 170 LEU A N 1
ATOM 1317 C CA . LEU A 1 170 ? 12.055 -10.757 -29.330 1.00 77.62 170 LEU A CA 1
ATOM 1318 C C . LEU A 1 170 ? 11.345 -9.828 -28.339 1.00 77.62 170 LEU A C 1
ATOM 1320 O O . LEU A 1 170 ? 10.154 -9.570 -28.484 1.00 77.62 170 LEU A O 1
ATOM 1324 N N . ARG A 1 171 ? 12.083 -9.279 -27.364 1.00 77.69 171 ARG A N 1
ATOM 1325 C CA . ARG A 1 171 ? 11.549 -8.323 -26.385 1.00 77.69 171 ARG A CA 1
ATOM 1326 C C . ARG A 1 171 ? 10.956 -7.093 -27.081 1.00 77.69 171 ARG A C 1
ATOM 1328 O O . ARG A 1 171 ? 9.836 -6.708 -26.763 1.00 77.69 171 ARG A O 1
ATOM 1335 N N . THR A 1 172 ? 11.678 -6.496 -28.030 1.00 77.75 172 THR A N 1
ATOM 1336 C CA . THR A 1 172 ? 11.214 -5.331 -28.797 1.00 77.75 172 THR A CA 1
ATOM 1337 C C . THR A 1 172 ? 9.957 -5.644 -29.603 1.00 77.75 172 THR A C 1
ATOM 1339 O O . THR A 1 172 ? 8.995 -4.892 -29.507 1.00 77.75 172 THR A O 1
ATOM 1342 N N . ASN A 1 173 ? 9.926 -6.768 -30.323 1.00 82.75 173 ASN A N 1
ATOM 1343 C CA . ASN A 1 173 ? 8.770 -7.160 -31.131 1.00 82.75 173 ASN A CA 1
ATOM 1344 C C . ASN A 1 173 ? 7.528 -7.427 -30.266 1.00 82.75 173 ASN A C 1
ATOM 1346 O O . ASN A 1 173 ? 6.424 -7.016 -30.616 1.00 82.75 173 ASN A O 1
ATOM 1350 N N . LEU A 1 174 ? 7.689 -8.077 -29.107 1.00 83.75 174 LEU A N 1
ATOM 1351 C CA . LEU A 1 174 ? 6.569 -8.302 -28.189 1.00 83.75 174 LEU A CA 1
ATOM 1352 C C . LEU A 1 174 ? 6.016 -6.984 -27.635 1.00 83.75 174 LEU A C 1
ATOM 1354 O O . LEU A 1 174 ? 4.801 -6.851 -27.530 1.00 83.75 174 LEU A O 1
ATOM 1358 N N . LYS A 1 175 ? 6.866 -5.985 -27.358 1.00 82.81 175 LYS A N 1
ATOM 1359 C CA . LYS A 1 175 ? 6.426 -4.656 -26.888 1.00 82.81 175 LYS A CA 1
ATOM 1360 C C . LYS A 1 175 ? 5.581 -3.881 -27.908 1.00 82.81 175 LYS A C 1
ATOM 1362 O O . LYS A 1 175 ? 4.902 -2.934 -27.524 1.00 82.81 175 LYS A O 1
ATOM 1367 N N . GLU A 1 176 ? 5.582 -4.268 -29.185 1.00 84.06 176 GLU A N 1
ATOM 1368 C CA . GLU A 1 176 ? 4.687 -3.665 -30.186 1.00 84.06 176 GLU A CA 1
ATOM 1369 C C . GLU A 1 176 ? 3.226 -4.113 -30.024 1.00 84.06 176 GLU A C 1
ATOM 1371 O O . GLU A 1 176 ? 2.315 -3.422 -30.480 1.00 84.06 176 GLU A O 1
ATOM 1376 N N . SER A 1 177 ? 2.993 -5.265 -29.384 1.00 79.94 177 SER A N 1
ATOM 1377 C CA . SER A 1 177 ? 1.671 -5.904 -29.297 1.00 79.94 177 SER A CA 1
ATOM 1378 C C . SER A 1 177 ? 1.216 -6.232 -27.875 1.00 79.94 177 SER A C 1
ATOM 1380 O O . SER A 1 177 ? 0.018 -6.413 -27.661 1.00 79.94 177 SER A O 1
ATOM 1382 N N . LEU A 1 178 ? 2.133 -6.263 -26.904 1.00 81.50 178 LEU A N 1
ATOM 1383 C CA . LEU A 1 178 ? 1.873 -6.601 -25.509 1.00 81.50 178 LEU A CA 1
ATOM 1384 C C . LEU A 1 178 ? 2.346 -5.488 -24.555 1.00 81.50 178 LEU A C 1
ATOM 1386 O O . LEU A 1 178 ? 3.385 -4.868 -24.796 1.00 81.50 178 LEU A O 1
ATOM 1390 N N . PRO A 1 179 ? 1.636 -5.256 -23.436 1.00 75.00 179 PRO A N 1
ATOM 1391 C CA . PRO A 1 179 ? 2.106 -4.391 -22.353 1.00 75.00 179 PRO A CA 1
ATOM 1392 C C . PRO A 1 179 ? 3.408 -4.891 -21.710 1.00 75.00 179 PRO A C 1
ATOM 1394 O O . PRO A 1 179 ? 3.641 -6.096 -21.636 1.00 75.00 179 PRO A O 1
ATOM 1397 N N . ASP A 1 180 ? 4.201 -3.980 -21.130 1.00 72.25 180 ASP A N 1
ATOM 1398 C CA . ASP A 1 180 ? 5.507 -4.297 -20.519 1.00 72.25 180 ASP A CA 1
ATOM 1399 C C . ASP A 1 180 ? 5.451 -5.424 -19.466 1.00 72.25 180 ASP A C 1
ATOM 1401 O O . ASP A 1 180 ? 6.355 -6.254 -19.401 1.00 72.25 180 ASP A O 1
ATOM 1405 N N . TYR A 1 181 ? 4.380 -5.508 -18.668 1.00 72.94 181 TYR A N 1
ATOM 1406 C CA . TYR A 1 181 ? 4.239 -6.536 -17.626 1.00 72.94 181 TYR A CA 1
ATOM 1407 C C . TYR A 1 181 ? 3.999 -7.955 -18.174 1.00 72.94 181 TYR A C 1
ATOM 1409 O O . TYR A 1 181 ? 4.159 -8.924 -17.436 1.00 72.94 181 TYR A O 1
ATOM 1417 N N . MET A 1 182 ? 3.623 -8.093 -19.450 1.00 80.81 182 MET A N 1
ATOM 1418 C CA . MET A 1 182 ? 3.460 -9.387 -20.125 1.00 80.81 182 MET A CA 1
ATOM 1419 C C . MET A 1 182 ? 4.751 -9.866 -20.799 1.00 80.81 182 MET A C 1
ATOM 1421 O O . MET A 1 182 ? 4.803 -10.977 -21.323 1.00 80.81 182 MET A O 1
ATOM 1425 N N . ILE A 1 183 ? 5.801 -9.046 -20.805 1.00 85.38 183 ILE A N 1
ATOM 1426 C CA . ILE A 1 183 ? 7.046 -9.358 -21.497 1.00 85.38 183 ILE A CA 1
ATOM 1427 C C . ILE A 1 183 ? 7.899 -10.301 -20.630 1.00 85.38 183 ILE A C 1
ATOM 1429 O O . ILE A 1 183 ? 8.276 -9.926 -19.515 1.00 85.38 183 ILE A O 1
ATOM 1433 N N . PRO A 1 184 ? 8.253 -11.513 -21.111 1.00 84.69 184 PRO A N 1
ATOM 1434 C CA . PRO A 1 184 ? 9.050 -12.463 -20.338 1.00 84.69 184 PRO A CA 1
ATOM 1435 C C . PRO A 1 184 ? 10.382 -11.881 -19.854 1.00 84.69 184 PRO A C 1
ATOM 1437 O O . PRO A 1 184 ? 11.078 -11.179 -20.586 1.00 84.69 184 PRO A O 1
ATOM 1440 N N . ALA A 1 185 ? 10.777 -12.202 -18.623 1.00 76.31 185 ALA A N 1
ATOM 1441 C CA . ALA A 1 185 ? 12.061 -11.806 -18.046 1.00 76.31 185 ALA A CA 1
ATOM 1442 C C . ALA A 1 185 ? 13.238 -12.564 -18.686 1.00 76.31 185 ALA A C 1
ATOM 1444 O O . ALA A 1 185 ? 14.340 -12.025 -18.785 1.00 76.31 185 ALA A O 1
ATOM 1445 N N . ALA A 1 186 ? 13.000 -13.791 -19.158 1.00 77.81 186 ALA A N 1
ATOM 1446 C CA . ALA A 1 186 ? 13.987 -14.617 -19.845 1.00 77.81 186 ALA A CA 1
ATOM 1447 C C . ALA A 1 186 ? 13.368 -15.367 -21.032 1.00 77.81 186 ALA A C 1
ATOM 1449 O O . ALA A 1 186 ? 12.202 -15.763 -20.983 1.00 77.81 186 ALA A O 1
ATOM 1450 N N . PHE A 1 187 ? 14.184 -15.604 -22.064 1.00 81.12 187 PHE A N 1
ATOM 1451 C CA . PHE A 1 187 ? 13.846 -16.467 -23.197 1.00 81.12 187 PHE A CA 1
ATOM 1452 C C . PHE A 1 187 ? 14.877 -17.593 -23.310 1.00 81.12 187 PHE A C 1
ATOM 1454 O O . PHE A 1 187 ? 16.072 -17.331 -23.475 1.00 81.12 187 PHE A O 1
ATOM 1461 N N . VAL A 1 188 ? 14.426 -18.839 -23.222 1.00 82.62 188 VAL A N 1
ATOM 1462 C CA . VAL A 1 188 ? 15.264 -20.040 -23.237 1.00 82.62 188 VAL A CA 1
ATOM 1463 C C . VAL A 1 188 ? 14.995 -20.811 -24.522 1.00 82.62 188 VAL A C 1
ATOM 1465 O O . VAL A 1 188 ? 13.881 -21.269 -24.758 1.00 82.62 188 VAL A O 1
ATOM 1468 N N . VAL A 1 189 ? 16.019 -20.962 -25.358 1.00 82.69 189 VAL A N 1
ATOM 1469 C CA . VAL A 1 189 ? 15.914 -21.777 -26.573 1.00 82.69 189 VAL A CA 1
ATOM 1470 C C . VAL A 1 189 ? 16.112 -23.243 -26.201 1.00 82.69 189 VAL A C 1
ATOM 1472 O O . VAL A 1 189 ? 17.085 -23.580 -25.525 1.00 82.69 189 VAL A O 1
ATOM 1475 N N . VAL A 1 190 ? 15.188 -24.097 -26.632 1.00 83.12 190 VAL A N 1
ATOM 1476 C CA . VAL A 1 190 ? 15.241 -25.552 -26.460 1.00 83.12 190 VAL A CA 1
ATOM 1477 C C . VAL A 1 190 ? 15.158 -26.234 -27.822 1.00 83.12 190 VAL A C 1
ATOM 1479 O O . VAL A 1 190 ? 14.484 -25.741 -28.723 1.00 83.12 190 VAL A O 1
ATOM 1482 N N . ASP A 1 191 ? 15.830 -27.376 -27.971 1.00 80.12 191 ASP A N 1
ATOM 1483 C CA . ASP A 1 191 ? 15.831 -28.125 -29.236 1.00 80.12 191 ASP A CA 1
ATOM 1484 C C . ASP A 1 191 ? 14.433 -28.666 -29.581 1.00 80.12 191 ASP A C 1
ATOM 1486 O O . ASP A 1 191 ? 14.044 -28.717 -30.745 1.00 80.12 191 ASP A O 1
ATOM 1490 N N . ALA A 1 192 ? 13.670 -29.061 -28.558 1.00 83.69 192 ALA A N 1
ATOM 1491 C CA . ALA A 1 192 ? 12.279 -29.485 -28.655 1.00 83.69 192 ALA A CA 1
ATOM 1492 C C . ALA A 1 192 ? 11.576 -29.301 -27.302 1.00 83.69 192 ALA A C 1
ATOM 1494 O O . ALA A 1 192 ? 12.213 -29.393 -26.246 1.00 83.69 192 ALA A O 1
ATOM 1495 N N . MET A 1 193 ? 10.258 -29.090 -27.317 1.00 87.31 193 MET A N 1
ATOM 1496 C CA . MET A 1 193 ? 9.478 -29.029 -26.081 1.00 87.31 193 MET A CA 1
ATOM 1497 C C . MET A 1 193 ? 9.416 -30.411 -25.411 1.00 87.31 193 MET A C 1
ATOM 1499 O O . MET A 1 193 ? 9.063 -31.396 -26.064 1.00 87.31 193 MET A O 1
ATOM 1503 N N . PRO A 1 194 ? 9.724 -30.528 -24.104 1.00 83.81 194 PRO A N 1
ATOM 1504 C CA . PRO A 1 194 ? 9.620 -31.800 -23.407 1.00 83.81 194 PRO A CA 1
ATOM 1505 C C . PRO A 1 194 ? 8.150 -32.212 -23.313 1.00 83.81 194 PRO A C 1
ATOM 1507 O O . PRO A 1 194 ? 7.298 -31.411 -22.927 1.00 83.81 194 PRO A O 1
ATOM 1510 N N . LEU A 1 195 ? 7.845 -33.473 -23.623 1.00 81.38 195 LEU A N 1
ATOM 1511 C CA . LEU A 1 195 ? 6.488 -34.022 -23.582 1.00 81.38 195 LEU A CA 1
ATOM 1512 C C . LEU A 1 195 ? 6.340 -35.069 -22.463 1.00 81.38 195 LEU A C 1
ATOM 1514 O O . LEU A 1 195 ? 7.299 -35.729 -22.066 1.00 81.38 195 LEU A O 1
ATOM 1518 N N . THR A 1 196 ? 5.132 -35.226 -21.925 1.00 72.69 196 THR A N 1
ATOM 1519 C CA . THR A 1 196 ? 4.748 -36.329 -21.037 1.00 72.69 196 THR A CA 1
ATOM 1520 C C . THR A 1 196 ? 4.472 -37.590 -21.859 1.00 72.69 196 THR A C 1
ATOM 1522 O O . THR A 1 196 ? 4.321 -37.532 -23.079 1.00 72.69 196 THR A O 1
ATOM 1525 N N . ALA A 1 197 ? 4.312 -38.739 -21.195 1.00 65.06 197 ALA A N 1
ATOM 1526 C CA . ALA A 1 197 ? 3.941 -39.999 -21.850 1.00 65.06 197 ALA A CA 1
ATOM 1527 C C . ALA A 1 197 ? 2.614 -39.928 -22.644 1.00 65.06 197 ALA A C 1
ATOM 1529 O O . ALA A 1 197 ? 2.362 -40.769 -23.499 1.00 65.06 197 ALA A O 1
ATOM 1530 N N . GLN A 1 198 ? 1.770 -38.927 -22.372 1.00 54.31 198 GLN A N 1
ATOM 1531 C CA . GLN A 1 198 ? 0.496 -38.669 -23.050 1.00 54.31 198 GLN A CA 1
ATOM 1532 C C . GLN A 1 198 ? 0.602 -37.600 -24.154 1.00 54.31 198 GLN A C 1
ATOM 1534 O O . GLN A 1 198 ? -0.424 -37.135 -24.644 1.00 54.31 198 GLN A O 1
ATOM 1539 N N . GLY A 1 199 ? 1.813 -37.158 -24.511 1.00 58.97 199 GLY A N 1
ATOM 1540 C CA . GLY A 1 199 ? 2.035 -36.164 -25.566 1.00 58.97 199 GLY A CA 1
ATOM 1541 C C . GLY A 1 199 ? 1.695 -34.719 -25.181 1.00 58.97 199 GLY A C 1
ATOM 1542 O O . GLY A 1 199 ? 1.624 -33.864 -26.056 1.00 58.97 199 GLY A O 1
ATOM 1543 N N . LYS A 1 200 ? 1.480 -34.420 -23.891 1.00 65.56 200 LYS A N 1
ATOM 1544 C CA . LYS A 1 200 ? 1.300 -33.041 -23.393 1.00 65.56 200 LYS A CA 1
ATOM 1545 C C . LYS A 1 200 ? 2.644 -32.428 -23.014 1.00 65.56 200 LYS A C 1
ATOM 1547 O O . LYS A 1 200 ? 3.545 -33.158 -22.632 1.00 65.56 200 LYS A O 1
ATOM 1552 N N . ILE A 1 201 ? 2.769 -31.104 -23.021 1.00 75.81 201 ILE A N 1
ATOM 1553 C CA . ILE A 1 201 ? 4.007 -30.422 -22.609 1.00 75.81 201 ILE A CA 1
ATOM 1554 C C . ILE A 1 201 ? 4.309 -30.696 -21.128 1.00 75.81 201 ILE A C 1
ATOM 1556 O O . ILE A 1 201 ? 3.506 -30.401 -20.239 1.00 75.81 201 ILE A O 1
ATOM 1560 N N . ASN A 1 202 ? 5.490 -31.245 -20.858 1.00 79.12 202 ASN A N 1
ATOM 1561 C CA . ASN A 1 202 ? 5.999 -31.520 -19.524 1.00 79.12 202 ASN A CA 1
ATOM 1562 C C . ASN A 1 202 ? 6.753 -30.303 -18.975 1.00 79.12 202 ASN A C 1
ATOM 1564 O O . ASN A 1 202 ? 7.980 -30.241 -19.000 1.00 79.12 202 ASN A O 1
ATOM 1568 N N . ARG A 1 203 ? 6.002 -29.345 -18.425 1.00 80.31 203 ARG A N 1
ATOM 1569 C CA . ARG A 1 203 ? 6.555 -28.098 -17.866 1.00 80.31 203 ARG A CA 1
ATOM 1570 C C . ARG A 1 203 ? 7.588 -28.315 -16.756 1.00 80.31 203 ARG A C 1
ATOM 1572 O O . ARG A 1 203 ? 8.492 -27.507 -16.611 1.00 80.31 203 ARG A O 1
ATOM 1579 N N . LYS A 1 204 ? 7.491 -29.418 -16.003 1.00 74.50 204 LYS A N 1
ATOM 1580 C CA . LYS A 1 204 ? 8.448 -29.761 -14.934 1.00 74.50 204 LYS A CA 1
ATOM 1581 C C . LYS A 1 204 ? 9.810 -30.216 -15.463 1.00 74.50 204 LYS A C 1
ATOM 1583 O O . LYS A 1 204 ? 10.770 -30.232 -14.706 1.00 74.50 204 LYS A O 1
ATOM 1588 N N . ALA A 1 205 ? 9.875 -30.620 -16.730 1.00 81.00 205 ALA A N 1
ATOM 1589 C CA . ALA A 1 205 ? 11.105 -31.031 -17.397 1.00 81.00 205 ALA A CA 1
ATOM 1590 C C . ALA A 1 205 ? 11.741 -29.896 -18.217 1.00 81.00 205 ALA A C 1
ATOM 1592 O O . ALA A 1 205 ? 12.741 -30.131 -18.894 1.00 81.00 205 ALA A O 1
ATOM 1593 N N . LEU A 1 206 ? 11.167 -28.686 -18.184 1.00 82.88 206 LEU A N 1
ATOM 1594 C CA . LEU A 1 206 ? 11.780 -27.521 -18.810 1.00 82.88 206 LEU A CA 1
ATOM 1595 C C . LEU A 1 206 ? 13.074 -27.154 -18.062 1.00 82.88 206 LEU A C 1
ATOM 1597 O O . LEU A 1 206 ? 13.101 -27.203 -16.829 1.00 82.88 206 LEU A O 1
ATOM 1601 N N . PRO A 1 207 ? 14.156 -26.819 -18.786 1.00 81.19 207 PRO A N 1
ATOM 1602 C CA . PRO A 1 207 ? 15.434 -26.503 -18.166 1.00 81.19 207 PRO A CA 1
ATOM 1603 C C . PRO A 1 207 ? 15.331 -25.225 -17.336 1.00 81.19 207 PRO A C 1
ATOM 1605 O O . PRO A 1 207 ? 14.758 -24.238 -17.779 1.00 81.19 207 PRO A O 1
ATOM 1608 N N . ILE A 1 208 ? 15.926 -25.221 -16.146 1.00 75.06 208 ILE A N 1
ATOM 1609 C CA . ILE A 1 208 ? 15.957 -24.027 -15.296 1.00 75.06 208 ILE A CA 1
ATOM 1610 C C . ILE A 1 208 ? 16.753 -22.927 -16.024 1.00 75.06 208 ILE A C 1
ATOM 1612 O O . ILE A 1 208 ? 17.868 -23.204 -16.483 1.00 75.06 208 ILE A O 1
ATOM 1616 N N . PRO A 1 209 ? 16.221 -21.695 -16.149 1.00 67.38 209 PRO A N 1
ATOM 1617 C CA . PRO A 1 209 ? 16.959 -20.593 -16.750 1.00 67.38 209 PRO A CA 1
ATOM 1618 C C . PRO A 1 209 ? 18.235 -20.329 -15.955 1.00 67.38 209 PRO A C 1
ATOM 1620 O O . PRO A 1 209 ? 18.205 -20.186 -14.736 1.00 67.38 209 PRO A O 1
ATOM 1623 N N . ASP A 1 210 ? 19.372 -20.251 -16.639 1.00 63.91 210 ASP A N 1
ATOM 1624 C CA . ASP A 1 210 ? 20.631 -19.891 -15.994 1.00 63.91 210 ASP A CA 1
ATOM 1625 C C . ASP A 1 210 ? 20.635 -18.380 -15.722 1.00 63.91 210 ASP A C 1
ATOM 1627 O O . ASP A 1 210 ? 21.093 -17.586 -16.545 1.00 63.91 210 ASP A O 1
ATOM 1631 N N . TRP A 1 211 ? 20.066 -17.978 -14.583 1.00 60.38 211 TRP A N 1
ATOM 1632 C CA . TRP A 1 211 ? 19.938 -16.577 -14.170 1.00 60.38 211 TRP A CA 1
ATOM 1633 C C . TRP A 1 211 ? 21.297 -15.895 -13.993 1.00 60.38 211 TRP A C 1
ATOM 1635 O O . TRP A 1 211 ? 21.439 -14.722 -14.331 1.00 60.38 211 TRP A O 1
ATOM 1645 N N . ASN A 1 212 ? 22.320 -16.649 -13.580 1.00 44.53 212 ASN A N 1
ATOM 1646 C CA . ASN A 1 212 ? 23.692 -16.160 -13.468 1.00 44.53 212 ASN A CA 1
ATOM 1647 C C . ASN A 1 212 ? 24.339 -15.952 -14.836 1.00 44.53 212 ASN A C 1
ATOM 1649 O O . ASN A 1 212 ? 25.046 -14.967 -15.011 1.00 44.53 212 ASN A O 1
ATOM 1653 N N . LYS A 1 213 ? 24.075 -16.796 -15.844 1.00 43.19 213 LYS A N 1
ATOM 1654 C CA . LYS A 1 213 ? 24.475 -16.492 -17.228 1.00 43.19 213 LYS A CA 1
ATOM 1655 C C . LYS A 1 213 ? 23.609 -15.420 -17.867 1.00 43.19 213 LYS A C 1
ATOM 1657 O O . LYS A 1 213 ? 24.141 -14.705 -18.699 1.00 43.19 213 LYS A O 1
ATOM 1662 N N . ALA A 1 214 ? 22.332 -15.282 -17.519 1.00 44.59 214 ALA A N 1
ATOM 1663 C CA . ALA A 1 214 ? 21.492 -14.188 -18.004 1.00 44.59 214 ALA A CA 1
ATOM 1664 C C . ALA A 1 214 ? 21.981 -12.836 -17.456 1.00 44.59 214 ALA A C 1
ATOM 1666 O O . ALA A 1 214 ? 22.079 -11.885 -18.223 1.00 44.59 214 ALA A O 1
ATOM 1667 N N . ALA A 1 215 ? 22.391 -12.778 -16.183 1.00 41.34 215 ALA A N 1
ATOM 1668 C CA . ALA A 1 215 ? 23.040 -11.621 -15.566 1.00 41.34 215 ALA A CA 1
ATOM 1669 C C . ALA A 1 215 ? 24.484 -11.409 -16.069 1.00 41.34 215 ALA A C 1
ATOM 1671 O O . ALA A 1 215 ? 24.839 -10.298 -16.443 1.00 41.34 215 ALA A O 1
ATOM 1672 N N . ALA A 1 216 ? 25.296 -12.467 -16.198 1.00 39.22 216 ALA A N 1
ATOM 1673 C CA . ALA A 1 216 ? 26.670 -12.393 -16.719 1.00 39.22 216 ALA A CA 1
ATOM 1674 C C . ALA A 1 216 ? 26.753 -12.142 -18.238 1.00 39.22 216 ALA A C 1
ATOM 1676 O O . ALA A 1 216 ? 27.833 -11.884 -18.766 1.00 39.22 216 ALA A O 1
ATOM 1677 N N . ARG A 1 217 ? 25.626 -12.243 -18.953 1.00 44.31 217 ARG A N 1
ATOM 1678 C CA . ARG A 1 217 ? 25.488 -11.915 -20.380 1.00 44.31 217 ARG A CA 1
ATOM 1679 C C . ARG A 1 217 ? 24.753 -10.600 -20.621 1.00 44.31 217 ARG A C 1
ATOM 1681 O O . ARG A 1 217 ? 24.693 -10.177 -21.773 1.00 44.31 217 ARG A O 1
ATOM 1688 N N . ARG A 1 218 ? 24.253 -9.917 -19.582 1.00 54.50 218 ARG A N 1
ATOM 1689 C CA . ARG A 1 218 ? 23.912 -8.494 -19.709 1.00 54.50 218 ARG A CA 1
ATOM 1690 C C . ARG A 1 218 ? 25.184 -7.762 -20.110 1.00 54.50 218 ARG A C 1
ATOM 1692 O O . ARG A 1 218 ? 26.274 -8.101 -19.649 1.00 54.50 218 ARG A O 1
ATOM 1699 N N . SER A 1 219 ? 25.067 -6.779 -20.994 1.00 55.97 219 SER A N 1
ATOM 1700 C CA . SER A 1 219 ? 26.154 -5.841 -21.260 1.00 55.97 219 SER A CA 1
ATOM 1701 C C . SER A 1 219 ? 26.379 -5.001 -20.003 1.00 55.97 219 SER A C 1
ATOM 1703 O O . SER A 1 219 ? 25.926 -3.861 -19.922 1.00 55.97 219 SER A O 1
ATOM 1705 N N . PHE A 1 220 ? 27.027 -5.594 -18.997 1.00 70.19 220 PHE A N 1
ATOM 1706 C CA . PHE A 1 220 ? 27.335 -4.945 -17.739 1.00 70.19 220 PHE A CA 1
ATOM 1707 C C . PHE A 1 220 ? 28.326 -3.828 -18.029 1.00 70.19 220 PHE A C 1
ATOM 1709 O O . PHE A 1 220 ? 29.518 -4.047 -18.255 1.00 70.19 220 PHE A O 1
ATOM 1716 N N . THR A 1 221 ? 27.785 -2.620 -18.088 1.00 83.38 221 THR A N 1
ATOM 1717 C CA . THR A 1 221 ? 28.558 -1.403 -18.261 1.00 83.38 221 THR A CA 1
ATOM 1718 C C . THR A 1 221 ? 28.599 -0.737 -16.892 1.00 83.38 221 THR A C 1
ATOM 1720 O O . THR A 1 221 ? 27.545 -0.316 -16.411 1.00 83.38 221 THR A O 1
ATOM 1723 N N . PRO A 1 222 ? 29.763 -0.702 -16.220 1.00 86.50 222 PRO A N 1
ATOM 1724 C CA . PRO A 1 222 ? 29.843 -0.213 -14.852 1.00 86.50 222 PRO A CA 1
ATOM 1725 C C . PRO A 1 222 ? 29.574 1.298 -14.788 1.00 86.50 222 PRO A C 1
ATOM 1727 O O . PRO A 1 222 ? 29.904 2.014 -15.741 1.00 86.50 222 PRO A O 1
ATOM 1730 N N . PRO A 1 223 ? 29.026 1.800 -13.668 1.00 90.88 223 PRO A N 1
ATOM 1731 C CA . PRO A 1 223 ? 28.813 3.227 -13.470 1.00 90.88 223 PRO A CA 1
ATOM 1732 C C . PRO A 1 223 ? 30.143 3.987 -13.425 1.00 90.88 223 PRO A C 1
ATOM 1734 O O . PRO A 1 223 ? 31.093 3.580 -12.752 1.00 90.88 223 PRO A O 1
ATOM 1737 N N . GLN A 1 224 ? 30.216 5.112 -14.134 1.00 91.75 224 GLN A N 1
ATOM 1738 C CA . GLN A 1 224 ? 31.418 5.940 -14.243 1.00 91.75 224 GLN A CA 1
ATOM 1739 C C . GLN A 1 224 ? 31.283 7.229 -13.429 1.00 91.75 224 GLN A C 1
ATOM 1741 O O . GLN A 1 224 ? 32.199 7.603 -12.690 1.00 91.75 224 GLN A O 1
ATOM 1746 N N . THR A 1 225 ? 30.131 7.888 -13.531 1.00 93.12 225 THR A N 1
ATOM 1747 C CA . THR A 1 225 ? 29.835 9.154 -12.850 1.00 93.12 225 THR A CA 1
ATOM 1748 C C . THR A 1 225 ? 29.280 8.935 -11.443 1.00 93.12 225 THR A C 1
ATOM 1750 O O . THR A 1 225 ? 28.776 7.862 -11.114 1.00 93.12 225 THR A O 1
ATOM 1753 N N . ASP A 1 226 ? 29.348 9.960 -10.591 1.00 91.81 226 ASP A N 1
ATOM 1754 C CA . ASP A 1 226 ? 28.782 9.886 -9.237 1.00 91.81 226 ASP A CA 1
ATOM 1755 C C . ASP A 1 226 ? 27.261 9.689 -9.258 1.00 91.81 226 ASP A C 1
ATOM 1757 O O . ASP A 1 226 ? 26.735 8.932 -8.448 1.00 91.81 226 ASP A O 1
ATOM 1761 N N . ALA A 1 227 ? 26.566 10.308 -10.219 1.00 92.00 227 ALA A N 1
ATOM 1762 C CA . ALA A 1 227 ? 25.134 10.110 -10.419 1.00 92.00 227 ALA A CA 1
ATOM 1763 C C . ALA A 1 227 ? 24.817 8.646 -10.764 1.00 92.00 227 ALA A C 1
ATOM 1765 O O . ALA A 1 227 ? 23.960 8.041 -10.129 1.00 92.00 227 ALA A O 1
ATOM 1766 N N . GLU A 1 228 ? 25.543 8.052 -11.718 1.00 95.00 228 GLU A N 1
ATOM 1767 C CA . GLU A 1 228 ? 25.358 6.643 -12.095 1.00 95.00 228 GLU A CA 1
ATOM 1768 C C . GLU A 1 228 ? 25.613 5.701 -10.919 1.00 95.00 228 GLU A C 1
ATOM 1770 O O . GLU A 1 228 ? 24.828 4.787 -10.697 1.00 95.00 228 GLU A O 1
ATOM 1775 N N . LYS A 1 229 ? 26.673 5.936 -10.134 1.00 94.62 229 LYS A N 1
ATOM 1776 C CA . LYS A 1 229 ? 26.995 5.099 -8.967 1.00 94.62 229 LYS A CA 1
ATOM 1777 C C . LYS A 1 229 ? 25.883 5.130 -7.927 1.00 94.62 229 LYS A C 1
ATOM 1779 O O . LYS A 1 229 ? 25.526 4.082 -7.400 1.00 94.62 229 LYS A O 1
ATOM 1784 N N . VAL A 1 230 ? 25.341 6.315 -7.640 1.00 94.06 230 VAL A N 1
ATOM 1785 C CA . VAL A 1 230 ? 24.246 6.458 -6.673 1.00 94.06 230 VAL A CA 1
ATOM 1786 C C . VAL A 1 230 ? 22.977 5.797 -7.203 1.00 94.06 230 VAL A C 1
ATOM 1788 O O . VAL A 1 230 ? 22.367 5.027 -6.471 1.00 94.06 230 VAL A O 1
ATOM 1791 N N . ILE A 1 231 ? 22.607 6.018 -8.470 1.00 94.62 231 ILE A N 1
ATOM 1792 C CA . ILE A 1 231 ? 21.419 5.382 -9.060 1.00 94.62 231 ILE A CA 1
ATOM 1793 C C . ILE A 1 231 ? 21.550 3.853 -9.029 1.00 94.62 231 ILE A C 1
ATOM 1795 O O . ILE A 1 231 ? 20.624 3.193 -8.565 1.00 94.62 231 ILE A O 1
ATOM 1799 N N . CYS A 1 232 ? 22.687 3.297 -9.472 1.00 94.38 232 CYS A N 1
ATOM 1800 C CA . CYS A 1 232 ? 22.950 1.856 -9.410 1.00 94.38 232 CYS A CA 1
ATOM 1801 C C . CYS A 1 232 ? 22.785 1.337 -7.981 1.00 94.38 232 CYS A C 1
ATOM 1803 O O . CYS A 1 232 ? 21.988 0.434 -7.761 1.00 94.38 232 CYS A O 1
ATOM 1805 N N . HIS A 1 233 ? 23.447 1.963 -7.005 1.00 93.12 233 HIS A N 1
ATOM 1806 C CA . HIS A 1 233 ? 23.382 1.536 -5.608 1.00 93.12 233 HIS A CA 1
ATOM 1807 C C . HIS A 1 233 ? 21.957 1.558 -5.039 1.00 93.12 233 HIS A C 1
ATOM 1809 O O . HIS A 1 233 ? 21.527 0.616 -4.376 1.00 93.12 233 HIS A O 1
ATOM 1815 N N . VAL A 1 234 ? 21.198 2.622 -5.317 1.00 91.38 234 VAL A N 1
ATOM 1816 C CA . VAL A 1 234 ? 19.804 2.728 -4.869 1.00 91.38 234 VAL A CA 1
ATOM 1817 C C . VAL A 1 234 ? 18.941 1.651 -5.520 1.00 91.38 234 VAL A C 1
ATOM 1819 O O . VAL A 1 234 ? 18.105 1.044 -4.853 1.00 91.38 234 VAL A O 1
ATOM 1822 N N . TRP A 1 235 ? 19.131 1.383 -6.810 1.00 91.88 235 TRP A N 1
ATOM 1823 C CA . TRP A 1 235 ? 18.388 0.327 -7.489 1.00 91.88 235 TRP A CA 1
ATOM 1824 C C . TRP A 1 235 ? 18.755 -1.062 -6.966 1.00 91.88 235 TRP A C 1
ATOM 1826 O O . TRP A 1 235 ? 17.856 -1.878 -6.799 1.00 91.88 235 TRP A O 1
ATOM 1836 N N . GLU A 1 236 ? 20.026 -1.325 -6.656 1.00 86.50 236 GLU A N 1
ATOM 1837 C CA . GLU A 1 236 ? 20.482 -2.596 -6.077 1.00 86.50 236 GLU A CA 1
ATOM 1838 C C . GLU A 1 236 ? 19.761 -2.865 -4.748 1.00 86.50 236 GLU A C 1
ATOM 1840 O O . GLU A 1 236 ? 19.223 -3.952 -4.536 1.00 86.50 236 GLU A O 1
ATOM 1845 N N . GLN A 1 237 ? 19.645 -1.840 -3.896 1.00 81.44 237 GLN A N 1
ATOM 1846 C CA . GLN A 1 237 ? 18.923 -1.922 -2.623 1.00 81.44 237 GLN A CA 1
ATOM 1847 C C . GLN A 1 237 ? 17.409 -2.083 -2.789 1.00 81.44 237 GLN A C 1
ATOM 1849 O O . GLN A 1 237 ? 16.790 -2.860 -2.064 1.00 81.44 237 GLN A O 1
ATOM 1854 N N . VAL A 1 238 ? 16.794 -1.339 -3.713 1.00 80.00 238 VAL A N 1
ATOM 1855 C CA . VAL A 1 238 ? 15.333 -1.344 -3.887 1.00 80.00 238 VAL A CA 1
ATOM 1856 C C . VAL A 1 238 ? 14.847 -2.596 -4.618 1.00 80.00 238 VAL A C 1
ATOM 1858 O O . VAL A 1 238 ? 13.776 -3.103 -4.291 1.00 80.00 238 VAL A O 1
ATOM 1861 N N . LEU A 1 239 ? 15.611 -3.086 -5.596 1.00 73.50 239 LEU A N 1
ATOM 1862 C CA . LEU A 1 239 ? 15.266 -4.254 -6.411 1.00 73.50 239 LEU A CA 1
ATOM 1863 C C . LEU A 1 239 ? 15.818 -5.566 -5.836 1.00 73.50 239 LEU A C 1
ATOM 1865 O O . LEU A 1 239 ? 15.392 -6.632 -6.271 1.00 73.50 239 LEU A O 1
ATOM 1869 N N . GLY A 1 240 ? 16.758 -5.508 -4.885 1.00 69.44 240 GLY A N 1
ATOM 1870 C CA . GLY A 1 240 ? 17.404 -6.692 -4.312 1.00 69.44 240 GLY A CA 1
ATOM 1871 C C . GLY A 1 240 ? 18.308 -7.425 -5.309 1.00 69.44 240 GLY A C 1
ATOM 1872 O O . GLY A 1 240 ? 18.319 -8.653 -5.342 1.00 69.44 240 GLY A O 1
ATOM 1873 N N . ILE A 1 241 ? 19.020 -6.684 -6.165 1.00 75.75 241 ILE A N 1
ATOM 1874 C CA . ILE A 1 241 ? 19.890 -7.227 -7.223 1.00 75.75 241 ILE A CA 1
ATOM 1875 C C . ILE A 1 241 ? 21.318 -6.738 -6.981 1.00 75.75 241 ILE A C 1
ATOM 1877 O O . ILE A 1 241 ? 21.519 -5.542 -6.850 1.00 75.75 241 ILE A O 1
ATOM 1881 N N . ASP A 1 242 ? 22.307 -7.636 -6.982 1.00 68.62 242 ASP A N 1
ATOM 1882 C CA . ASP A 1 242 ? 23.683 -7.315 -6.554 1.00 68.62 242 ASP A CA 1
ATOM 1883 C C . ASP A 1 242 ? 24.532 -6.516 -7.563 1.00 68.62 242 ASP A C 1
ATOM 1885 O O . ASP A 1 242 ? 25.573 -5.980 -7.190 1.00 68.62 242 ASP A O 1
ATOM 1889 N N . ALA A 1 243 ? 24.162 -6.481 -8.847 1.00 79.44 243 ALA A N 1
ATOM 1890 C CA . ALA A 1 243 ? 24.962 -5.808 -9.873 1.00 79.44 243 ALA A CA 1
ATOM 1891 C C . ALA A 1 243 ? 24.087 -5.185 -10.963 1.00 79.44 243 ALA A C 1
ATOM 1893 O O . ALA A 1 243 ? 23.605 -5.887 -11.858 1.00 79.44 243 ALA A O 1
ATOM 1894 N N . ILE A 1 244 ? 23.923 -3.861 -10.904 1.00 84.25 244 ILE A N 1
ATOM 1895 C CA . ILE A 1 244 ? 23.161 -3.089 -11.895 1.00 84.25 244 ILE A CA 1
ATOM 1896 C C . ILE A 1 244 ? 24.112 -2.298 -12.796 1.00 84.25 244 ILE A C 1
ATOM 1898 O O . ILE A 1 244 ? 24.915 -1.484 -12.339 1.00 84.25 244 ILE A O 1
ATOM 1902 N N . GLY A 1 245 ? 24.029 -2.544 -14.103 1.00 86.62 245 GLY A N 1
ATOM 1903 C CA . GLY A 1 245 ? 24.765 -1.816 -15.133 1.00 86.62 245 GLY A CA 1
ATOM 1904 C C . GLY A 1 245 ? 24.029 -0.560 -15.597 1.00 86.62 245 GLY A C 1
ATOM 1905 O O . GLY A 1 245 ? 22.810 -0.451 -15.484 1.00 86.62 245 GLY A O 1
ATOM 1906 N N . ILE A 1 246 ? 24.754 0.394 -16.191 1.00 90.62 246 ILE A N 1
ATOM 1907 C CA . ILE A 1 246 ? 24.146 1.686 -16.548 1.00 90.62 246 ILE A CA 1
ATOM 1908 C C . ILE A 1 246 ? 23.081 1.597 -17.657 1.00 90.62 246 ILE A C 1
ATOM 1910 O O . ILE A 1 246 ? 22.223 2.467 -17.772 1.00 90.62 246 ILE A O 1
ATOM 1914 N N . GLU A 1 247 ? 23.136 0.560 -18.491 1.00 84.81 247 GLU A N 1
ATOM 1915 C CA . GLU A 1 247 ? 22.171 0.323 -19.575 1.00 84.81 247 GLU A CA 1
ATOM 1916 C C . GLU A 1 247 ? 20.981 -0.541 -19.116 1.00 84.81 247 GLU A C 1
ATOM 1918 O O . GLU A 1 247 ? 20.075 -0.800 -19.909 1.00 84.81 247 GLU A O 1
ATOM 1923 N N . ASP A 1 248 ? 20.970 -1.005 -17.860 1.00 77.69 248 ASP A N 1
ATOM 1924 C CA . ASP A 1 248 ? 19.875 -1.826 -17.354 1.00 77.69 248 ASP A CA 1
ATOM 1925 C C . ASP A 1 248 ? 18.597 -0.992 -17.218 1.00 77.69 248 ASP A C 1
ATOM 1927 O O . ASP A 1 248 ? 18.608 0.149 -16.744 1.00 77.69 248 ASP A O 1
ATOM 1931 N N . ASN A 1 249 ? 17.480 -1.580 -17.646 1.00 84.94 249 ASN A N 1
ATOM 1932 C CA . ASN A 1 249 ? 16.164 -0.960 -17.594 1.00 84.94 249 ASN A CA 1
ATOM 1933 C C . ASN A 1 249 ? 15.450 -1.304 -16.277 1.00 84.94 249 ASN A C 1
ATOM 1935 O O . ASN A 1 249 ? 15.310 -2.478 -15.935 1.00 84.94 249 ASN A O 1
ATOM 1939 N N . PHE A 1 250 ? 14.949 -0.287 -15.574 1.00 80.25 250 PHE A N 1
ATOM 1940 C CA . PHE A 1 250 ? 14.289 -0.412 -14.271 1.00 80.25 250 PHE A CA 1
ATOM 1941 C C . PHE A 1 250 ? 13.161 -1.450 -14.261 1.00 80.25 250 PHE A C 1
ATOM 1943 O O . PHE A 1 250 ? 13.064 -2.273 -13.352 1.00 80.25 250 PHE A O 1
ATOM 1950 N N . PHE A 1 251 ? 12.312 -1.424 -15.288 1.00 72.88 251 PHE A N 1
ATOM 1951 C CA . PHE A 1 251 ? 11.103 -2.242 -15.370 1.00 72.88 251 PHE A CA 1
ATOM 1952 C C . PHE A 1 251 ? 11.418 -3.668 -15.822 1.00 72.88 251 PHE A C 1
ATOM 1954 O O . PHE A 1 251 ? 10.830 -4.626 -15.316 1.00 72.88 251 PHE A O 1
ATOM 1961 N N . ASP A 1 252 ? 12.411 -3.831 -16.702 1.00 67.19 252 ASP A N 1
ATOM 1962 C CA . ASP A 1 252 ? 12.912 -5.158 -17.075 1.00 67.19 252 ASP A CA 1
ATOM 1963 C C . ASP A 1 252 ? 13.533 -5.884 -15.863 1.00 67.19 252 ASP A C 1
ATOM 1965 O O . ASP A 1 252 ? 13.476 -7.113 -15.780 1.00 67.19 252 ASP A O 1
ATOM 1969 N N . LEU A 1 253 ? 14.075 -5.132 -14.897 1.00 66.56 253 LEU A N 1
ATOM 1970 C CA . LEU A 1 253 ? 14.599 -5.651 -13.630 1.00 66.56 253 LEU A CA 1
ATOM 1971 C C . LEU A 1 253 ? 13.527 -5.914 -12.559 1.00 66.56 253 LEU A C 1
ATOM 1973 O O . LEU A 1 253 ? 13.859 -6.390 -11.479 1.00 66.56 253 LEU A O 1
ATOM 1977 N N . GLY A 1 254 ? 12.248 -5.664 -12.849 1.00 57.03 254 GLY A N 1
ATOM 1978 C CA . GLY A 1 254 ? 11.155 -5.878 -11.898 1.00 57.03 254 GLY A CA 1
ATOM 1979 C C . GLY A 1 254 ? 10.732 -4.650 -11.100 1.00 57.03 254 GLY A C 1
ATOM 1980 O O . GLY A 1 254 ? 9.915 -4.789 -10.196 1.00 57.03 254 GLY A O 1
ATOM 1981 N N . GLY A 1 255 ? 11.223 -3.461 -11.452 1.00 64.56 255 GLY A N 1
ATOM 1982 C CA . GLY A 1 255 ? 10.704 -2.204 -10.929 1.00 64.56 255 GLY A CA 1
ATOM 1983 C C . GLY A 1 255 ? 9.244 -1.961 -11.326 1.00 64.56 255 GLY A C 1
ATOM 1984 O O . GLY A 1 255 ? 8.826 -2.280 -12.438 1.00 64.56 255 GLY A O 1
ATOM 1985 N N . ASP A 1 256 ? 8.473 -1.357 -10.425 1.00 69.12 256 ASP A N 1
ATOM 1986 C CA . ASP A 1 256 ? 7.097 -0.904 -10.644 1.00 69.12 256 ASP A CA 1
ATOM 1987 C C . ASP A 1 256 ? 6.910 0.543 -10.139 1.00 69.12 256 ASP A C 1
ATOM 1989 O O . ASP A 1 256 ? 7.870 1.212 -9.752 1.00 69.12 256 ASP A O 1
ATOM 1993 N N . SER A 1 257 ? 5.677 1.058 -10.133 1.00 65.06 257 SER A N 1
ATOM 1994 C CA . SER A 1 257 ? 5.387 2.416 -9.649 1.00 65.06 257 SER A CA 1
ATOM 1995 C C . SER A 1 257 ? 5.672 2.626 -8.155 1.00 65.06 257 SER A C 1
ATOM 1997 O O . SER A 1 257 ? 6.015 3.739 -7.753 1.00 65.06 257 SER A O 1
ATOM 1999 N N . ILE A 1 258 ? 5.540 1.587 -7.327 1.00 67.56 258 ILE A N 1
ATOM 2000 C CA . ILE A 1 258 ? 5.802 1.644 -5.881 1.00 67.56 258 ILE A CA 1
ATOM 2001 C C . ILE A 1 258 ? 7.313 1.667 -5.640 1.00 67.56 258 ILE A C 1
ATOM 2003 O O . ILE A 1 258 ? 7.811 2.495 -4.873 1.00 67.56 258 ILE A O 1
ATOM 2007 N N . LEU A 1 259 ? 8.054 0.798 -6.325 1.00 75.00 259 LEU A N 1
ATOM 2008 C CA . LEU A 1 259 ? 9.511 0.752 -6.279 1.00 75.00 259 LEU A CA 1
ATOM 2009 C C . LEU A 1 259 ? 10.116 2.031 -6.866 1.00 75.00 259 LEU A C 1
ATOM 2011 O O . LEU A 1 259 ? 11.055 2.566 -6.287 1.00 75.00 259 LEU A O 1
ATOM 2015 N N . ALA A 1 260 ? 9.534 2.595 -7.929 1.00 78.06 260 ALA A N 1
ATOM 2016 C CA . ALA A 1 260 ? 9.945 3.891 -8.470 1.00 78.06 260 ALA A CA 1
ATOM 2017 C C . ALA A 1 260 ? 9.821 5.010 -7.423 1.00 78.06 260 ALA A C 1
ATOM 2019 O O . ALA A 1 260 ? 10.722 5.837 -7.290 1.00 78.06 260 ALA A O 1
ATOM 2020 N N . LEU A 1 261 ? 8.743 5.019 -6.629 1.00 76.62 261 LEU A N 1
ATOM 2021 C CA . LEU A 1 261 ? 8.590 5.979 -5.535 1.00 76.62 261 LEU A CA 1
ATOM 2022 C C . LEU A 1 261 ? 9.643 5.762 -4.435 1.00 76.62 261 LEU A C 1
ATOM 2024 O O . LEU A 1 261 ? 10.192 6.736 -3.922 1.00 76.62 261 LEU A O 1
ATOM 2028 N N . ARG A 1 262 ? 9.966 4.504 -4.096 1.00 76.44 262 ARG A N 1
ATOM 2029 C CA . ARG A 1 262 ? 11.057 4.189 -3.152 1.00 76.44 262 ARG A CA 1
ATOM 2030 C C . ARG A 1 262 ? 12.413 4.674 -3.667 1.00 76.44 262 ARG A C 1
ATOM 2032 O O . ARG A 1 262 ? 13.135 5.312 -2.907 1.00 76.44 262 ARG A O 1
ATOM 2039 N N . VAL A 1 263 ? 12.721 4.445 -4.947 1.00 87.00 263 VAL A N 1
ATOM 2040 C CA . VAL A 1 263 ? 13.938 4.956 -5.601 1.00 87.00 263 VAL A CA 1
ATOM 2041 C C . VAL A 1 263 ? 14.007 6.474 -5.490 1.00 87.00 263 VAL A C 1
ATOM 2043 O O . VAL A 1 263 ? 15.031 6.997 -5.070 1.00 87.00 263 VAL A O 1
ATOM 2046 N N . VAL A 1 264 ? 12.927 7.190 -5.818 1.00 85.56 264 VAL A N 1
ATOM 2047 C CA . VAL A 1 264 ? 12.877 8.658 -5.712 1.00 85.56 264 VAL A CA 1
ATOM 2048 C C . VAL A 1 264 ? 13.175 9.128 -4.288 1.00 85.56 264 VAL A C 1
ATOM 2050 O O . VAL A 1 264 ? 13.963 10.054 -4.103 1.00 85.56 264 VAL A O 1
ATOM 2053 N N . THR A 1 265 ? 12.581 8.487 -3.283 1.00 79.00 265 THR A N 1
ATOM 2054 C CA . THR A 1 265 ? 12.805 8.832 -1.873 1.00 79.00 265 THR A CA 1
ATOM 2055 C C . THR A 1 265 ? 14.252 8.591 -1.442 1.00 79.00 265 THR A C 1
ATOM 2057 O O . THR A 1 265 ? 14.845 9.460 -0.805 1.00 79.00 265 THR A O 1
ATOM 2060 N N . GLU A 1 266 ? 14.851 7.461 -1.818 1.00 82.25 266 GLU A N 1
ATOM 2061 C CA . GLU A 1 266 ? 16.230 7.137 -1.435 1.00 82.25 266 GLU A CA 1
ATOM 2062 C C . GLU A 1 266 ? 17.260 7.984 -2.200 1.00 82.25 266 GLU A C 1
ATOM 2064 O O . GLU A 1 266 ? 18.194 8.520 -1.603 1.00 82.25 266 GLU A O 1
ATOM 2069 N N . MET A 1 267 ? 17.046 8.212 -3.501 1.00 88.25 267 MET A N 1
ATOM 2070 C CA . MET A 1 267 ? 17.824 9.172 -4.295 1.00 88.25 267 MET A CA 1
ATOM 2071 C C . MET A 1 267 ? 17.793 10.556 -3.650 1.00 88.25 267 MET A C 1
ATOM 2073 O O . MET A 1 267 ? 18.839 11.192 -3.483 1.00 88.25 267 MET A O 1
ATOM 2077 N N . ARG A 1 268 ? 16.600 10.987 -3.216 1.00 81.06 268 ARG A N 1
ATOM 2078 C CA . ARG A 1 268 ? 16.430 12.235 -2.484 1.00 81.06 268 ARG A CA 1
ATOM 2079 C C . ARG A 1 268 ? 17.246 12.196 -1.201 1.00 81.06 268 ARG A C 1
ATOM 2081 O O . ARG A 1 268 ? 18.044 13.093 -1.017 1.00 81.06 268 ARG A O 1
ATOM 2088 N N . ARG A 1 269 ? 17.189 11.159 -0.366 1.00 77.50 269 ARG A N 1
ATOM 2089 C CA . ARG A 1 269 ? 18.030 11.071 0.849 1.00 77.50 269 ARG A CA 1
ATOM 2090 C C . ARG A 1 269 ? 19.530 11.273 0.575 1.00 77.50 269 ARG A C 1
ATOM 2092 O O . ARG A 1 269 ? 20.227 11.882 1.381 1.00 77.50 269 ARG A O 1
ATOM 2099 N N . GLN A 1 270 ? 20.012 10.854 -0.595 1.00 83.88 270 GLN A N 1
ATOM 2100 C CA . GLN A 1 270 ? 21.400 11.054 -1.034 1.00 83.88 270 GLN A CA 1
ATOM 2101 C C . GLN A 1 270 ? 21.679 12.413 -1.713 1.00 83.88 270 GLN A C 1
ATOM 2103 O O . GLN A 1 270 ? 22.769 12.642 -2.245 1.00 83.88 270 GLN A O 1
ATOM 2108 N N . GLY A 1 271 ? 20.718 13.337 -1.690 1.00 83.81 271 GLY A N 1
ATOM 2109 C CA . GLY A 1 271 ? 20.836 14.684 -2.248 1.00 83.81 271 GLY A CA 1
ATOM 2110 C C . GLY A 1 271 ? 20.568 14.773 -3.749 1.00 83.81 271 GLY A C 1
ATOM 2111 O O . GLY A 1 271 ? 20.968 15.758 -4.364 1.00 83.81 271 GLY A O 1
ATOM 2112 N N . TRP A 1 272 ? 19.922 13.777 -4.357 1.00 88.88 272 TRP A N 1
ATOM 2113 C CA . TRP A 1 272 ? 19.615 13.760 -5.789 1.00 88.88 272 TRP A CA 1
ATOM 2114 C C . TRP A 1 272 ? 18.113 13.854 -6.036 1.00 88.88 272 TRP A C 1
ATOM 2116 O O . TRP A 1 272 ? 17.327 13.080 -5.496 1.00 88.88 272 TRP A O 1
ATOM 2126 N N . ILE A 1 273 ? 17.703 14.808 -6.869 1.00 85.94 273 ILE A N 1
ATOM 2127 C CA . ILE A 1 273 ? 16.298 15.003 -7.224 1.00 85.94 273 ILE A CA 1
ATOM 2128 C C . ILE A 1 273 ? 15.978 14.206 -8.480 1.00 85.94 273 ILE A C 1
ATOM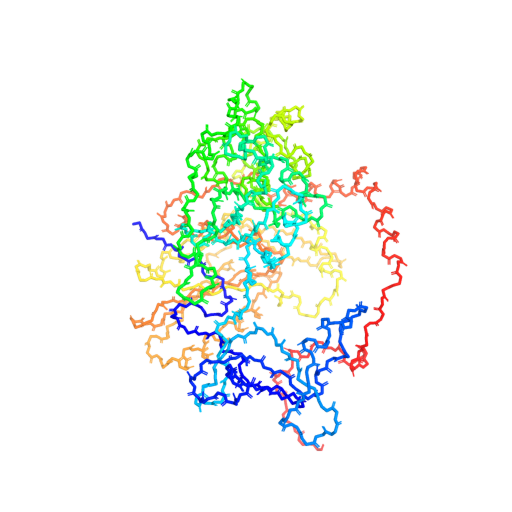 2130 O O . ILE A 1 273 ? 16.646 14.341 -9.506 1.00 85.94 273 ILE A O 1
ATOM 2134 N N . LEU A 1 274 ? 14.938 13.392 -8.359 1.00 87.12 274 LEU A N 1
ATOM 2135 C CA . LEU A 1 274 ? 14.365 12.579 -9.414 1.00 87.12 274 LEU A CA 1
ATOM 2136 C C . LEU A 1 274 ? 12.857 12.482 -9.170 1.00 87.12 274 LEU A C 1
ATOM 2138 O O . LEU A 1 274 ? 12.411 12.468 -8.023 1.00 87.12 274 LEU A O 1
ATOM 2142 N N . THR A 1 275 ? 12.063 12.411 -10.226 1.00 83.25 275 THR A N 1
ATOM 2143 C CA . THR A 1 275 ? 10.612 12.219 -10.157 1.00 83.25 275 THR A CA 1
ATOM 2144 C C . THR A 1 275 ? 10.226 10.834 -10.674 1.00 83.25 275 THR A C 1
ATOM 2146 O O . THR A 1 275 ? 10.930 10.266 -11.514 1.00 83.25 275 THR A O 1
ATOM 2149 N N . PRO A 1 276 ? 9.076 10.272 -10.250 1.00 79.25 276 PRO A N 1
ATOM 2150 C CA . PRO A 1 276 ? 8.607 9.005 -10.804 1.00 79.25 276 PRO A CA 1
ATOM 2151 C C . PRO A 1 276 ? 8.441 9.083 -12.325 1.00 79.25 276 PRO A C 1
ATOM 2153 O O . PRO A 1 276 ? 8.857 8.180 -13.041 1.00 79.25 276 PRO A O 1
ATOM 2156 N N . LYS A 1 277 ? 7.910 10.202 -12.834 1.00 79.69 277 LYS A N 1
ATOM 2157 C CA . LYS A 1 277 ? 7.727 10.438 -14.272 1.00 79.69 277 LYS A CA 1
ATOM 2158 C C . LYS A 1 277 ? 9.033 10.283 -15.055 1.00 79.69 277 LYS A C 1
ATOM 2160 O O . LYS A 1 277 ? 9.029 9.651 -16.105 1.00 79.69 277 LYS A O 1
ATOM 2165 N N . GLU A 1 278 ? 10.133 10.816 -14.537 1.00 89.50 278 GLU A N 1
ATOM 2166 C CA . GLU A 1 278 ? 11.453 10.704 -15.162 1.00 89.50 278 GLU A CA 1
ATOM 2167 C C . GLU A 1 278 ? 11.960 9.256 -15.190 1.00 89.50 278 GLU A C 1
ATOM 2169 O O . GLU A 1 278 ? 12.488 8.827 -16.212 1.00 89.50 278 GLU A O 1
ATOM 2174 N N . ILE A 1 279 ? 11.716 8.459 -14.138 1.00 88.56 279 ILE A N 1
ATOM 2175 C CA . ILE A 1 279 ? 12.012 7.011 -14.141 1.00 88.56 279 ILE A CA 1
ATOM 2176 C C . ILE A 1 279 ? 11.245 6.303 -15.262 1.00 88.56 279 ILE A C 1
ATOM 2178 O O . ILE A 1 279 ? 11.830 5.520 -16.006 1.00 88.56 279 ILE A O 1
ATOM 2182 N N . PHE A 1 280 ? 9.959 6.615 -15.435 1.00 80.88 280 PHE A N 1
ATOM 2183 C CA . PHE A 1 280 ? 9.139 6.040 -16.508 1.00 80.88 280 PHE A CA 1
ATOM 2184 C C . PHE A 1 280 ? 9.571 6.480 -17.916 1.00 80.88 280 PHE A C 1
ATOM 2186 O O . PHE A 1 280 ? 9.409 5.716 -18.869 1.00 80.88 280 PHE A O 1
ATOM 2193 N N . GLN A 1 281 ? 10.107 7.693 -18.067 1.00 83.12 281 GLN A N 1
ATOM 2194 C CA . GLN A 1 281 ? 10.529 8.236 -19.362 1.00 83.12 281 GLN A CA 1
ATOM 2195 C C . GLN A 1 281 ? 11.926 7.759 -19.773 1.00 83.12 281 GLN A C 1
ATOM 2197 O O . GLN A 1 281 ? 12.121 7.313 -20.904 1.00 83.12 281 GLN A O 1
ATOM 2202 N N . GLU A 1 282 ? 12.889 7.823 -18.857 1.00 90.81 282 GLU A N 1
ATOM 2203 C CA . GLU A 1 282 ? 14.295 7.562 -19.163 1.00 90.81 282 GLU A CA 1
ATOM 2204 C C . GLU A 1 282 ? 14.698 6.099 -18.936 1.00 90.81 282 GLU A C 1
ATOM 2206 O O . GLU A 1 282 ? 15.565 5.592 -19.652 1.00 90.81 282 GLU A O 1
ATOM 2211 N N . GLN A 1 283 ? 14.021 5.405 -18.013 1.00 88.69 283 GLN A N 1
ATOM 2212 C CA . GLN A 1 283 ? 14.014 3.953 -17.747 1.00 88.69 283 GLN A CA 1
ATOM 2213 C C . GLN A 1 283 ? 15.350 3.252 -17.467 1.00 88.69 283 GLN A C 1
ATOM 2215 O O . GLN A 1 283 ? 15.334 2.144 -16.948 1.00 88.69 283 GLN A O 1
ATOM 2220 N N . THR A 1 284 ? 16.490 3.854 -17.787 1.00 91.62 284 THR A N 1
ATOM 2221 C CA . THR A 1 284 ? 17.836 3.288 -17.632 1.00 91.62 284 THR A CA 1
ATOM 2222 C C . THR A 1 284 ? 18.696 4.225 -16.807 1.00 91.62 284 THR A C 1
ATOM 2224 O O . THR A 1 284 ? 18.525 5.447 -16.866 1.00 91.62 284 THR A O 1
ATOM 2227 N N . VAL A 1 285 ? 19.655 3.674 -16.068 1.00 93.88 285 VAL A N 1
ATOM 2228 C CA . VAL A 1 285 ? 20.556 4.467 -15.220 1.00 93.88 285 VAL A CA 1
ATOM 2229 C C . VAL A 1 285 ? 21.327 5.512 -16.032 1.00 93.88 285 VAL A C 1
ATOM 2231 O O . VAL A 1 285 ? 21.435 6.656 -15.603 1.00 93.88 285 VAL A O 1
ATOM 2234 N N . LYS A 1 286 ? 21.808 5.156 -17.227 1.00 93.19 286 LYS A N 1
ATOM 2235 C CA . LYS A 1 286 ? 22.557 6.043 -18.127 1.00 93.19 286 LYS A CA 1
ATOM 2236 C C . LYS A 1 286 ? 21.737 7.235 -18.595 1.00 93.19 286 LYS A C 1
ATOM 2238 O O . LYS A 1 286 ? 22.273 8.322 -18.761 1.00 93.19 286 LYS A O 1
ATOM 2243 N N . ARG A 1 287 ? 20.448 7.041 -18.866 1.00 92.81 287 ARG A N 1
ATOM 2244 C CA . ARG A 1 287 ? 19.579 8.149 -19.266 1.00 92.81 287 ARG A CA 1
ATOM 2245 C C . ARG A 1 287 ? 19.191 8.995 -18.062 1.00 92.81 287 ARG A C 1
ATOM 2247 O O . ARG A 1 287 ? 19.298 10.217 -18.118 1.00 92.81 287 ARG A O 1
ATOM 2254 N N . LEU A 1 288 ? 18.851 8.352 -16.947 1.00 94.00 288 LEU A N 1
ATOM 2255 C CA . LEU A 1 288 ? 18.526 9.036 -15.698 1.00 94.00 288 LEU A CA 1
ATOM 2256 C C . LEU A 1 288 ? 19.687 9.898 -15.198 1.00 94.00 288 LEU A C 1
ATOM 2258 O O . LEU A 1 288 ? 19.473 11.045 -14.812 1.00 94.00 288 LEU A O 1
ATOM 2262 N N . SER A 1 289 ? 20.924 9.404 -15.280 1.00 93.75 289 SER A N 1
ATOM 2263 C CA . SER A 1 289 ? 22.114 10.136 -14.837 1.00 93.75 289 SER A CA 1
ATOM 2264 C C . SER A 1 289 ? 22.322 11.466 -15.572 1.00 93.75 289 SER A C 1
ATOM 2266 O O . SER A 1 289 ? 22.952 12.366 -15.020 1.00 93.75 289 SER A O 1
ATOM 2268 N N . THR A 1 290 ? 21.765 11.627 -16.781 1.00 92.81 290 THR A N 1
ATOM 2269 C CA . THR A 1 290 ? 21.861 12.877 -17.555 1.00 92.81 290 THR A CA 1
ATOM 2270 C C . THR A 1 290 ? 20.894 13.967 -17.100 1.00 92.81 290 THR A C 1
ATOM 2272 O O . THR A 1 290 ? 21.136 15.139 -17.389 1.00 92.81 290 THR A O 1
ATOM 2275 N N . ILE A 1 291 ? 19.820 13.602 -16.393 1.00 91.94 291 ILE A N 1
ATOM 2276 C CA . ILE A 1 291 ? 18.755 14.533 -15.992 1.00 91.94 291 ILE A CA 1
ATOM 2277 C C . ILE A 1 291 ? 18.690 14.768 -14.482 1.00 91.94 291 ILE A C 1
ATOM 2279 O O . ILE A 1 291 ? 18.205 15.818 -14.059 1.00 91.94 291 ILE A O 1
ATOM 2283 N N . VAL A 1 292 ? 19.196 13.836 -13.665 1.00 90.12 292 VAL A N 1
ATOM 2284 C CA . VAL A 1 292 ? 19.195 13.992 -12.204 1.00 90.12 292 VAL A CA 1
ATOM 2285 C C . VAL A 1 292 ? 20.064 15.166 -11.773 1.00 90.12 292 VAL A C 1
ATOM 2287 O O . VAL A 1 292 ? 21.180 15.369 -12.254 1.00 90.12 292 VAL A O 1
ATOM 2290 N N . GLN A 1 293 ? 19.562 15.933 -10.810 1.00 85.00 293 GLN A N 1
ATOM 2291 C CA . GLN A 1 293 ? 20.264 17.097 -10.279 1.00 85.00 293 GLN A CA 1
ATOM 2292 C C . GLN A 1 293 ? 20.597 16.889 -8.811 1.00 85.00 293 GLN A C 1
ATOM 2294 O O . GLN A 1 293 ? 19.747 16.487 -8.014 1.00 85.00 293 GLN A O 1
ATOM 2299 N N . LYS A 1 294 ? 21.841 17.205 -8.444 1.00 85.38 294 LYS A N 1
ATOM 2300 C CA . LYS A 1 294 ? 22.254 17.229 -7.045 1.00 85.38 294 LYS A CA 1
ATOM 2301 C C . LYS A 1 294 ? 21.754 18.516 -6.398 1.00 85.38 294 LYS A C 1
ATOM 2303 O O . LYS A 1 294 ? 22.072 19.609 -6.865 1.00 85.38 294 LYS A O 1
ATOM 2308 N N . GLN A 1 295 ? 21.002 18.391 -5.315 1.00 79.31 295 GLN A N 1
ATOM 2309 C CA . GLN A 1 295 ? 20.484 19.514 -4.549 1.00 79.31 295 GLN A CA 1
ATOM 2310 C C . GLN A 1 295 ? 20.872 19.359 -3.078 1.00 79.31 295 GLN A C 1
ATOM 2312 O O . GLN A 1 295 ? 20.798 18.272 -2.509 1.00 79.31 295 GLN A O 1
ATOM 2317 N N . ASN A 1 296 ? 21.266 20.464 -2.442 1.00 63.81 296 ASN A N 1
ATOM 2318 C CA . ASN A 1 296 ? 21.403 20.500 -0.990 1.00 63.81 296 ASN A CA 1
ATOM 2319 C C . ASN A 1 296 ? 20.001 20.450 -0.393 1.00 63.81 296 ASN A C 1
ATOM 2321 O O . ASN A 1 296 ? 19.275 21.446 -0.419 1.00 63.81 296 ASN A O 1
ATOM 2325 N N . LEU A 1 297 ? 19.604 19.277 0.087 1.00 58.91 297 LEU A N 1
ATOM 2326 C CA . LEU A 1 297 ? 18.313 19.127 0.729 1.00 58.91 297 LEU A CA 1
ATOM 2327 C C . LEU A 1 297 ? 18.311 19.785 2.109 1.00 58.91 297 LEU A C 1
ATOM 2329 O O . LEU A 1 297 ? 19.351 19.825 2.773 1.00 58.91 297 LEU A O 1
ATOM 2333 N N . PRO A 1 298 ? 17.153 20.309 2.546 1.00 54.06 298 PRO A N 1
ATOM 2334 C CA . PRO A 1 298 ? 16.982 20.768 3.914 1.00 54.06 298 PRO A CA 1
ATOM 2335 C C . PRO A 1 298 ? 17.338 19.651 4.900 1.00 54.06 298 PRO A C 1
ATOM 2337 O O . PRO A 1 298 ? 17.037 18.484 4.660 1.00 54.06 298 PRO A O 1
ATOM 2340 N N . VAL A 1 299 ? 17.980 20.035 6.000 1.00 52.94 299 VAL A N 1
ATOM 2341 C CA . VAL A 1 299 ? 18.411 19.139 7.078 1.00 52.94 299 VAL A CA 1
ATOM 2342 C C . VAL A 1 299 ? 17.205 18.392 7.661 1.00 52.94 299 VAL A C 1
ATOM 2344 O O . VAL A 1 299 ? 16.180 19.014 7.957 1.00 52.94 299 VAL A O 1
ATOM 2347 N N . GLU A 1 300 ? 17.344 17.074 7.842 1.00 55.22 300 GLU A N 1
ATOM 2348 C CA . GLU A 1 300 ? 16.401 16.233 8.591 1.00 55.22 300 GLU A CA 1
ATOM 2349 C C . GLU A 1 300 ? 16.053 16.915 9.918 1.00 55.22 300 GLU A C 1
ATOM 2351 O O . GLU A 1 300 ? 16.930 17.261 10.712 1.00 55.22 300 GLU A O 1
ATOM 2356 N N . THR A 1 301 ? 14.769 17.190 10.134 1.00 51.06 301 THR A N 1
ATOM 2357 C CA . THR A 1 301 ? 14.325 17.970 11.288 1.00 51.06 301 THR A CA 1
ATOM 2358 C C . THR A 1 301 ? 13.571 17.056 12.239 1.00 51.06 301 THR A C 1
ATOM 2360 O O . THR A 1 301 ? 12.454 16.642 11.959 1.00 51.06 301 THR A O 1
ATOM 2363 N N . THR A 1 302 ? 14.164 16.789 13.400 1.00 53.81 302 THR A N 1
ATOM 2364 C CA . THR A 1 302 ? 13.541 16.054 14.517 1.00 53.81 302 THR A CA 1
ATOM 2365 C C . THR A 1 302 ? 12.827 16.977 15.511 1.00 53.81 302 THR A C 1
ATOM 2367 O O . THR A 1 302 ? 12.443 16.557 16.601 1.00 53.81 302 THR A O 1
ATOM 2370 N N . ALA A 1 303 ? 12.667 18.262 15.176 1.00 60.44 303 ALA A N 1
ATOM 2371 C CA . ALA A 1 303 ? 12.034 19.225 16.066 1.00 60.44 303 ALA A CA 1
ATOM 2372 C C . ALA A 1 303 ? 10.542 18.907 16.238 1.00 60.44 303 ALA A C 1
ATOM 2374 O O . ALA A 1 303 ? 9.804 18.797 15.260 1.00 60.44 303 ALA A O 1
ATOM 2375 N N . ILE A 1 304 ? 10.098 18.813 17.495 1.00 66.81 304 ILE A N 1
ATOM 2376 C CA . ILE A 1 304 ? 8.684 18.650 17.837 1.00 66.81 304 ILE A CA 1
ATOM 2377 C C . ILE A 1 304 ? 7.906 19.833 17.265 1.00 66.81 304 ILE A C 1
ATOM 2379 O O . ILE A 1 304 ? 8.138 20.987 17.633 1.00 66.81 304 ILE A O 1
ATOM 2383 N N . VAL A 1 305 ? 6.964 19.533 16.377 1.00 76.88 305 VAL A N 1
ATOM 2384 C CA . VAL A 1 305 ? 6.101 20.543 15.774 1.00 76.88 305 VAL A CA 1
ATOM 2385 C C . VAL A 1 305 ? 4.915 20.833 16.687 1.00 76.88 305 VAL A C 1
ATOM 2387 O O . VAL A 1 305 ? 4.281 19.916 17.223 1.00 76.88 305 VAL A O 1
ATOM 2390 N N . ALA A 1 306 ? 4.632 22.123 16.863 1.00 82.00 306 ALA A N 1
ATOM 2391 C CA . ALA A 1 306 ? 3.579 22.644 17.723 1.00 82.00 306 ALA A CA 1
ATOM 2392 C C . ALA A 1 306 ? 2.828 23.800 17.044 1.00 82.00 306 ALA A C 1
ATOM 2394 O O . ALA A 1 306 ? 3.339 24.440 16.121 1.00 82.00 306 ALA A O 1
ATOM 2395 N N . GLY A 1 307 ? 1.622 24.084 17.540 1.00 86.75 307 GLY A N 1
ATOM 2396 C CA . GLY A 1 307 ? 0.810 25.221 17.111 1.00 86.75 307 GLY A CA 1
ATOM 2397 C C . GLY A 1 307 ? -0.143 24.924 15.953 1.00 86.75 307 GLY A C 1
ATOM 2398 O O . GLY A 1 307 ? -0.456 23.772 15.652 1.00 86.75 307 GLY A O 1
ATOM 2399 N N . GLU A 1 308 ? -0.648 25.999 15.346 1.00 91.38 308 GLU A N 1
ATOM 2400 C CA . GLU A 1 308 ? -1.607 25.951 14.240 1.00 91.38 308 GLU A CA 1
ATOM 2401 C C . GLU A 1 308 ? -0.937 25.454 12.950 1.00 91.38 308 GLU A C 1
ATOM 2403 O O . GLU A 1 308 ? 0.208 25.797 12.639 1.00 91.38 308 GLU A O 1
ATOM 2408 N N . VAL A 1 309 ? -1.668 24.640 12.190 1.00 92.75 309 VAL A N 1
ATOM 2409 C CA . VAL A 1 309 ? -1.222 24.085 10.911 1.00 92.75 309 VAL A CA 1
ATOM 2410 C C . VAL A 1 309 ? -2.282 24.392 9.852 1.00 92.75 309 VAL A C 1
ATOM 2412 O O . VAL A 1 309 ? -3.475 24.212 10.107 1.00 92.75 309 VAL A O 1
ATOM 2415 N N . PRO A 1 310 ? -1.912 24.852 8.644 1.00 93.69 310 PRO A N 1
ATOM 2416 C CA . PRO A 1 310 ? -2.890 25.038 7.579 1.00 93.69 310 PRO A CA 1
ATOM 2417 C C . PRO A 1 310 ? -3.552 23.713 7.211 1.00 93.69 310 PRO A C 1
ATOM 2419 O O . PRO A 1 310 ? -2.861 22.709 7.083 1.00 93.69 310 PRO A O 1
ATOM 2422 N N . LEU A 1 311 ? -4.865 23.695 6.979 1.00 95.50 311 LEU A N 1
ATOM 2423 C CA . LEU A 1 311 ? -5.519 22.519 6.397 1.00 95.50 311 LEU A CA 1
ATOM 2424 C C . LEU A 1 311 ? -4.929 22.206 5.018 1.00 95.50 311 LEU A C 1
ATOM 2426 O O . LEU A 1 311 ? -4.738 23.104 4.187 1.00 95.50 311 LEU A O 1
ATOM 2430 N N . THR A 1 312 ? -4.680 20.925 4.765 1.00 95.38 312 THR A N 1
ATOM 2431 C CA . THR A 1 312 ? -4.369 20.433 3.418 1.00 95.38 312 THR A CA 1
ATOM 2432 C C . THR A 1 312 ? -5.626 20.471 2.533 1.00 95.38 312 THR A C 1
ATOM 2434 O O . THR A 1 312 ? -6.747 20.486 3.054 1.00 95.38 312 THR A O 1
ATOM 2437 N N . PRO A 1 313 ? -5.492 20.468 1.191 1.00 92.81 313 PRO A N 1
ATOM 2438 C CA . PRO A 1 313 ? -6.643 20.455 0.288 1.00 92.81 313 PRO A CA 1
ATOM 2439 C C . PRO A 1 313 ? -7.608 19.291 0.542 1.00 92.81 313 PRO A C 1
ATOM 2441 O O . PRO A 1 313 ? -8.817 19.499 0.509 1.00 92.81 313 PRO A O 1
ATOM 2444 N N . ILE A 1 314 ? -7.092 18.097 0.860 1.00 93.38 314 ILE A N 1
ATOM 2445 C CA . ILE A 1 314 ? -7.92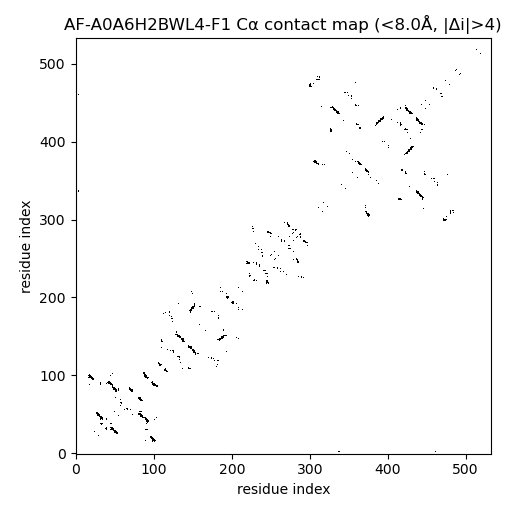8 16.922 1.136 1.00 93.38 314 ILE A CA 1
ATOM 2446 C C . ILE A 1 314 ? -8.694 17.052 2.459 1.00 93.38 314 ILE A C 1
ATOM 2448 O O . ILE A 1 314 ? -9.877 16.729 2.513 1.00 93.38 314 ILE A O 1
ATO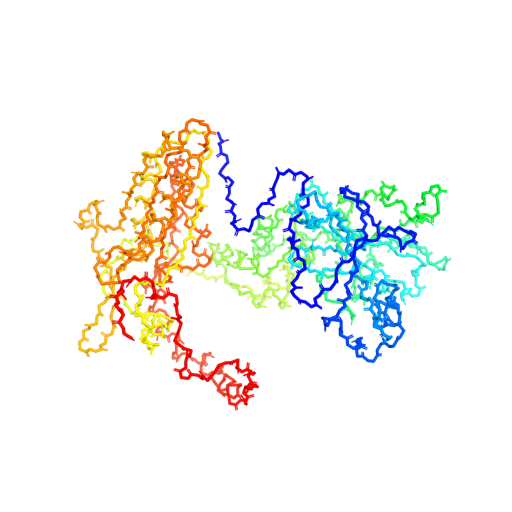M 2452 N N . GLN A 1 315 ? -8.068 17.603 3.505 1.00 95.38 315 GLN A N 1
ATOM 2453 C CA . GLN A 1 315 ? -8.752 17.863 4.775 1.00 95.38 315 GLN A CA 1
ATOM 2454 C C . GLN A 1 315 ? -9.824 18.948 4.610 1.00 95.38 315 GLN A C 1
ATOM 2456 O O . GLN A 1 315 ? -10.910 18.832 5.168 1.00 95.38 315 GLN A O 1
ATOM 2461 N N . LYS A 1 316 ? -9.552 19.986 3.808 1.00 93.81 316 LYS A N 1
ATOM 2462 C CA . LYS A 1 316 ? -10.560 20.997 3.474 1.00 93.81 316 LYS A CA 1
ATOM 2463 C C . LYS A 1 316 ? -11.743 20.381 2.722 1.00 93.81 316 LYS A C 1
ATOM 2465 O O . LYS A 1 316 ? -12.878 20.588 3.130 1.00 93.81 316 LYS A O 1
ATOM 2470 N N . TRP A 1 317 ? -11.469 19.589 1.685 1.00 93.19 317 TRP A N 1
ATOM 2471 C CA . TRP A 1 317 ? -12.499 18.874 0.930 1.00 93.19 317 TRP A CA 1
ATOM 2472 C C . TRP A 1 317 ? -13.370 18.004 1.841 1.00 93.19 317 TRP A C 1
ATOM 2474 O O . TRP A 1 317 ? -14.591 18.084 1.762 1.00 93.19 31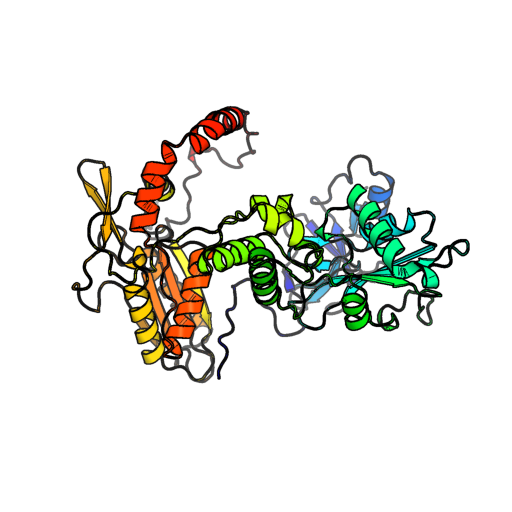7 TRP A O 1
ATOM 2484 N N . PHE A 1 318 ? -12.762 17.252 2.761 1.00 94.69 318 PHE A N 1
ATOM 2485 C CA . PHE A 1 318 ? -13.489 16.446 3.740 1.00 94.69 318 PHE A CA 1
ATOM 2486 C C . PHE A 1 318 ? -14.491 17.269 4.565 1.00 94.69 318 PHE A C 1
ATOM 2488 O O . PHE A 1 318 ? -15.644 16.867 4.713 1.00 94.69 318 PHE A O 1
ATOM 2495 N N . PHE A 1 319 ? -14.083 18.434 5.077 1.00 94.31 319 PHE A N 1
ATOM 2496 C CA . PHE A 1 319 ? -14.984 19.297 5.842 1.00 94.31 319 PHE A CA 1
ATOM 2497 C C . PHE A 1 319 ? -16.059 19.966 4.973 1.00 94.31 319 PHE A C 1
ATOM 2499 O O . PHE A 1 319 ? -17.172 20.180 5.451 1.00 94.31 319 PHE A O 1
ATOM 2506 N N . ASP A 1 320 ? -15.763 20.243 3.701 1.00 92.06 320 ASP A N 1
ATOM 2507 C CA . ASP A 1 320 ? -16.718 20.825 2.750 1.00 92.06 320 ASP A CA 1
ATOM 2508 C C . ASP A 1 320 ? -17.831 19.828 2.349 1.00 92.06 320 ASP A C 1
ATOM 2510 O O . ASP A 1 320 ? -18.933 20.247 1.985 1.00 92.06 320 ASP A O 1
ATOM 2514 N N . LEU A 1 321 ? -17.591 18.513 2.464 1.00 88.50 321 LEU A N 1
ATOM 2515 C CA . LEU A 1 321 ? -18.586 17.470 2.172 1.00 88.50 321 LEU A CA 1
ATOM 2516 C C . LEU A 1 321 ? -19.754 17.417 3.171 1.00 88.50 321 LEU A C 1
ATOM 2518 O O . LEU A 1 321 ? -20.774 16.807 2.858 1.00 88.50 321 LEU A O 1
ATOM 2522 N N . ASN A 1 322 ? -19.628 18.025 4.358 1.00 83.88 322 ASN A N 1
ATOM 2523 C CA . ASN A 1 322 ? -20.633 17.962 5.431 1.00 83.88 322 ASN A CA 1
ATOM 2524 C C . ASN A 1 322 ? -21.099 16.524 5.745 1.00 83.88 322 ASN A C 1
ATOM 2526 O O . ASN A 1 322 ? -22.296 16.244 5.846 1.00 83.88 322 ASN A O 1
ATOM 2530 N N . ILE A 1 323 ? -20.141 15.602 5.881 1.00 86.62 323 ILE A N 1
ATOM 2531 C CA . ILE A 1 323 ? -20.403 14.178 6.124 1.00 86.62 323 ILE A CA 1
ATOM 2532 C C . ILE A 1 323 ? -21.185 13.994 7.439 1.00 86.62 323 ILE A C 1
ATOM 2534 O O . ILE A 1 323 ? -20.771 14.536 8.469 1.00 86.62 323 ILE A O 1
ATOM 2538 N N . PRO A 1 324 ? -22.281 13.209 7.453 1.00 82.81 324 PRO A N 1
ATOM 2539 C CA . PRO A 1 324 ? -22.943 12.811 8.692 1.00 82.81 324 PRO A CA 1
ATOM 2540 C C . PRO A 1 324 ? -21.983 12.028 9.598 1.00 82.81 324 PRO A C 1
ATOM 2542 O O . PRO A 1 324 ? -21.406 11.034 9.171 1.00 82.81 324 PRO A O 1
ATOM 2545 N N . ASN A 1 325 ? -21.836 12.448 10.858 1.00 88.19 325 ASN A N 1
ATOM 2546 C CA . ASN A 1 325 ? -20.900 11.864 11.833 1.00 88.19 325 ASN A CA 1
ATOM 2547 C C . ASN A 1 325 ? -19.432 11.854 11.352 1.00 88.19 325 ASN A C 1
ATOM 2549 O O . ASN A 1 325 ? -18.825 10.786 11.253 1.00 88.19 325 ASN A O 1
ATOM 2553 N N . PRO A 1 326 ? -18.809 13.027 11.126 1.00 91.69 326 PRO A N 1
ATOM 2554 C CA . PRO A 1 326 ? -17.462 13.118 10.556 1.00 91.69 326 PRO A CA 1
ATOM 2555 C C . PRO A 1 326 ? -16.381 12.478 11.438 1.00 91.69 326 PRO A C 1
ATOM 2557 O O . PRO A 1 326 ? -15.289 12.222 10.964 1.00 91.69 326 PRO A O 1
ATOM 2560 N N . HIS A 1 327 ? -16.673 12.208 12.711 1.00 93.81 327 HIS A N 1
ATOM 2561 C CA . HIS A 1 327 ? -15.785 11.494 13.625 1.00 93.81 327 HIS A CA 1
ATOM 2562 C C . HIS A 1 327 ? -15.607 10.006 13.286 1.00 93.81 327 HIS A C 1
ATOM 2564 O O . HIS A 1 327 ? -14.581 9.420 13.623 1.00 93.81 327 HIS A O 1
ATOM 2570 N N . HIS A 1 328 ? -16.597 9.389 12.633 1.00 92.94 328 HIS A N 1
ATOM 2571 C CA . HIS A 1 328 ? -16.617 7.958 12.325 1.00 92.94 328 HIS A CA 1
ATOM 2572 C C . HIS A 1 328 ? -16.025 7.664 10.935 1.00 92.94 328 HIS A C 1
ATOM 2574 O O . HIS A 1 328 ? -16.512 6.807 10.207 1.00 92.94 328 HIS A O 1
ATOM 2580 N N . TRP A 1 329 ? -14.990 8.410 10.543 1.00 93.88 329 TRP A N 1
ATOM 2581 C CA . TRP A 1 329 ? -14.303 8.258 9.262 1.00 93.88 329 TRP A CA 1
ATOM 2582 C C . TRP A 1 329 ? -12.880 7.744 9.500 1.00 93.88 329 TRP A C 1
ATOM 2584 O O . TRP A 1 329 ? -11.897 8.489 9.466 1.00 93.88 329 TRP A O 1
ATOM 2594 N N . ASN A 1 330 ? -12.777 6.461 9.840 1.00 94.81 330 ASN A N 1
ATOM 2595 C CA . ASN A 1 330 ? -11.541 5.832 10.293 1.00 94.81 330 ASN A CA 1
ATOM 2596 C C . ASN A 1 330 ? -11.105 4.669 9.393 1.00 94.81 330 ASN A C 1
ATOM 2598 O O . ASN A 1 330 ? -11.862 4.182 8.558 1.00 94.81 330 ASN A O 1
ATOM 2602 N N . GLN A 1 331 ? -9.849 4.272 9.563 1.00 95.50 331 GLN A N 1
ATOM 2603 C CA . GLN A 1 331 ? -9.296 3.016 9.079 1.00 95.50 331 GLN A CA 1
ATOM 2604 C C . GLN A 1 331 ? -8.904 2.172 10.295 1.00 95.50 331 GLN A C 1
ATOM 2606 O O . GLN A 1 331 ? -8.442 2.715 11.304 1.00 95.50 331 GLN A O 1
ATOM 2611 N N . ALA A 1 332 ? -9.077 0.856 10.199 1.00 94.62 332 ALA A N 1
ATOM 2612 C CA . ALA A 1 332 ? -8.779 -0.076 11.278 1.00 94.62 332 ALA A CA 1
ATOM 2613 C C . ALA A 1 332 ? -7.979 -1.276 10.762 1.00 94.62 332 ALA A C 1
ATOM 2615 O O . ALA A 1 332 ? -8.239 -1.765 9.665 1.00 94.62 332 ALA A O 1
ATOM 2616 N N . LEU A 1 333 ? -7.038 -1.754 11.574 1.00 93.06 333 LEU A N 1
ATOM 2617 C CA . LEU A 1 333 ? -6.279 -2.982 11.342 1.00 93.06 333 LEU A CA 1
ATOM 2618 C C . LEU A 1 333 ? -6.305 -3.850 12.595 1.00 93.06 333 LEU A C 1
ATOM 2620 O O . LEU A 1 333 ? -6.227 -3.332 13.709 1.00 93.06 333 LEU A O 1
ATOM 2624 N N . VAL A 1 334 ? -6.369 -5.164 12.402 1.00 94.38 334 VAL A N 1
ATOM 2625 C CA . VAL A 1 334 ? -6.175 -6.159 13.459 1.00 94.38 334 VAL A CA 1
ATOM 2626 C C . VAL A 1 334 ? -4.912 -6.940 13.132 1.00 94.38 334 VAL A C 1
ATOM 2628 O O . VAL A 1 334 ? -4.787 -7.479 12.036 1.00 94.38 334 VAL A O 1
ATOM 2631 N N . LEU A 1 335 ? -3.973 -6.968 14.071 1.00 90.75 335 LEU A N 1
ATOM 2632 C CA . LEU A 1 335 ? -2.705 -7.674 13.952 1.00 90.75 335 LEU A CA 1
ATOM 2633 C C . LEU A 1 335 ? -2.704 -8.870 14.895 1.00 90.75 335 LEU A C 1
ATOM 2635 O O . LEU A 1 335 ? -3.030 -8.736 16.074 1.00 90.75 335 LEU A O 1
ATOM 2639 N N . GLU A 1 336 ? -2.298 -10.025 14.388 1.00 90.62 336 GLU A N 1
ATOM 2640 C CA . GLU A 1 336 ? -2.012 -11.182 15.224 1.00 90.62 336 GLU A CA 1
ATOM 2641 C C . GLU A 1 336 ? -0.629 -11.032 15.865 1.00 90.62 336 GLU A C 1
ATOM 2643 O O . GLU A 1 336 ? 0.354 -10.696 15.200 1.00 90.62 336 GLU A O 1
ATOM 2648 N N . VAL A 1 337 ? -0.545 -11.278 17.170 1.00 85.94 337 VAL A N 1
ATOM 2649 C CA . VAL A 1 337 ? 0.696 -11.169 17.929 1.00 85.94 337 VAL A CA 1
ATOM 2650 C C . VAL A 1 337 ? 1.208 -12.564 18.256 1.00 85.94 337 VAL A C 1
ATOM 2652 O O . VAL A 1 337 ? 0.685 -13.263 19.127 1.00 85.94 337 VAL A O 1
ATOM 2655 N N . HIS A 1 338 ? 2.257 -12.977 17.546 1.00 74.88 338 HIS A N 1
ATOM 2656 C CA . HIS A 1 338 ? 2.888 -14.273 17.766 1.00 74.88 338 HIS A CA 1
ATOM 2657 C C . HIS A 1 338 ? 3.644 -14.325 19.105 1.00 74.88 338 HIS A C 1
ATOM 2659 O O . HIS A 1 338 ? 4.173 -13.327 19.600 1.00 74.88 338 HIS A O 1
ATOM 2665 N N . GLN A 1 339 ? 3.683 -15.521 19.699 1.00 64.31 339 GLN A N 1
ATOM 2666 C CA . GLN A 1 339 ? 4.137 -15.754 21.072 1.00 64.31 339 GLN A CA 1
ATOM 2667 C C . GLN A 1 339 ? 5.585 -15.276 21.296 1.00 64.31 339 GLN A C 1
ATOM 2669 O O . GLN A 1 339 ? 6.515 -15.782 20.669 1.00 64.31 339 GLN A O 1
ATOM 2674 N N . SER A 1 340 ? 5.743 -14.270 22.170 1.00 72.06 340 SER A N 1
ATOM 2675 C CA . SER A 1 340 ? 6.968 -13.774 22.851 1.00 72.06 340 SER A CA 1
ATOM 2676 C C . SER A 1 340 ? 6.883 -12.279 23.217 1.00 72.06 340 SER A C 1
ATOM 2678 O O . SER A 1 340 ? 7.787 -11.772 23.878 1.00 72.06 340 SER A O 1
ATOM 2680 N N . LEU A 1 341 ? 5.825 -11.568 22.806 1.00 82.56 341 LEU A N 1
ATOM 2681 C CA . LEU A 1 341 ? 5.649 -10.138 23.075 1.00 82.56 341 LEU A CA 1
ATOM 2682 C C . LEU A 1 341 ? 4.705 -9.882 24.254 1.00 82.56 341 LEU A C 1
ATOM 2684 O O . LEU A 1 341 ? 3.564 -10.339 24.259 1.00 82.56 341 LEU A O 1
ATOM 2688 N N . GLU A 1 342 ? 5.174 -9.110 25.233 1.00 87.25 342 GLU A N 1
ATOM 2689 C CA . GLU A 1 342 ? 4.341 -8.629 26.333 1.00 87.25 342 GLU A CA 1
ATOM 2690 C C . GLU A 1 342 ? 3.501 -7.420 25.897 1.00 87.25 342 GLU A C 1
ATOM 2692 O O . GLU A 1 342 ? 3.991 -6.504 25.228 1.00 87.25 342 GLU A O 1
ATOM 2697 N N . ALA A 1 343 ? 2.247 -7.368 26.354 1.00 89.38 343 ALA A N 1
ATOM 2698 C CA . ALA A 1 343 ? 1.332 -6.252 26.106 1.00 89.38 343 ALA A CA 1
ATOM 2699 C C . ALA A 1 343 ? 1.931 -4.889 26.525 1.00 89.38 343 ALA A C 1
ATOM 2701 O O . ALA A 1 343 ? 1.712 -3.876 25.866 1.00 89.38 343 ALA A O 1
ATOM 2702 N N . SER A 1 344 ? 2.741 -4.864 27.589 1.00 89.50 344 SER A N 1
ATOM 2703 C CA . SER A 1 344 ? 3.445 -3.677 28.106 1.00 89.50 344 SER A CA 1
ATOM 2704 C C . SER A 1 344 ? 4.489 -3.115 27.127 1.00 89.50 344 SER A C 1
ATOM 2706 O O . SER A 1 344 ? 4.614 -1.895 26.978 1.00 89.50 344 SER A O 1
ATOM 2708 N N . THR A 1 345 ? 5.225 -3.991 26.435 1.00 90.38 345 THR A N 1
ATOM 2709 C CA . THR A 1 345 ? 6.206 -3.610 25.410 1.00 90.38 345 THR A CA 1
ATOM 2710 C C . THR A 1 345 ? 5.504 -2.957 24.229 1.00 90.38 345 THR A C 1
ATOM 2712 O O . THR A 1 345 ? 5.914 -1.892 23.769 1.00 90.38 345 THR A O 1
ATOM 2715 N N . VAL A 1 346 ? 4.401 -3.557 23.784 1.00 91.12 346 VAL A N 1
ATOM 2716 C CA . VAL A 1 346 ? 3.603 -3.044 22.668 1.00 91.12 346 VAL A CA 1
ATOM 2717 C C . VAL A 1 346 ? 2.943 -1.713 23.027 1.00 91.12 346 VAL A C 1
ATOM 2719 O O . VAL A 1 346 ? 2.997 -0.781 22.230 1.00 91.12 346 VAL A O 1
ATOM 2722 N N . ALA A 1 347 ? 2.414 -1.577 24.246 1.00 90.62 347 ALA A N 1
ATOM 2723 C CA . ALA A 1 347 ? 1.867 -0.315 24.744 1.00 90.62 347 ALA A CA 1
ATOM 2724 C C . ALA A 1 347 ? 2.909 0.817 24.714 1.00 90.62 347 ALA A C 1
ATOM 2726 O O . ALA A 1 347 ? 2.628 1.912 24.228 1.00 90.62 347 ALA A O 1
ATOM 2727 N N . SER A 1 348 ? 4.133 0.535 25.176 1.00 89.38 348 SER A N 1
ATOM 2728 C CA . SER A 1 348 ? 5.234 1.509 25.194 1.00 89.38 348 SER A CA 1
ATOM 2729 C C . SER A 1 348 ? 5.658 1.920 23.780 1.00 89.38 348 SER A C 1
ATOM 2731 O O . SER A 1 348 ? 5.898 3.099 23.518 1.00 89.38 348 SER A O 1
ATOM 2733 N N . ALA A 1 349 ? 5.713 0.961 22.852 1.00 91.06 349 ALA A N 1
ATOM 2734 C CA . ALA A 1 349 ? 6.018 1.225 21.451 1.00 91.06 349 ALA A CA 1
ATOM 2735 C C . ALA A 1 349 ? 4.936 2.094 20.792 1.00 91.06 349 ALA A C 1
ATOM 2737 O O . ALA A 1 349 ? 5.244 3.094 20.154 1.00 91.06 349 ALA A O 1
ATOM 2738 N N . ILE A 1 350 ? 3.662 1.771 21.007 1.00 91.06 350 ILE A N 1
ATOM 2739 C CA . ILE A 1 350 ? 2.518 2.541 20.504 1.00 91.06 350 ILE A CA 1
ATOM 2740 C C . ILE A 1 350 ? 2.530 3.981 21.037 1.00 91.06 350 ILE A C 1
ATOM 2742 O O . ILE A 1 350 ? 2.299 4.924 20.275 1.00 91.06 350 ILE A O 1
ATOM 2746 N N . GLN A 1 351 ? 2.870 4.172 22.314 1.00 87.94 351 GLN A N 1
ATOM 2747 C CA . GLN A 1 351 ? 3.053 5.506 22.878 1.00 87.94 351 GLN A CA 1
ATOM 2748 C C . GLN A 1 351 ? 4.162 6.276 22.144 1.00 87.94 351 GLN A C 1
ATOM 2750 O O . GLN A 1 351 ? 3.920 7.398 21.693 1.00 87.94 351 GLN A O 1
ATOM 2755 N N . LEU A 1 352 ? 5.335 5.662 21.944 1.00 88.00 352 LEU A N 1
ATOM 2756 C CA . LEU A 1 352 ? 6.440 6.271 21.198 1.00 88.00 352 LEU A CA 1
ATOM 2757 C C . LEU A 1 352 ? 6.008 6.695 19.784 1.00 88.00 352 LEU A C 1
ATOM 2759 O O . LEU A 1 352 ? 6.302 7.813 19.368 1.00 88.00 352 LEU A O 1
ATOM 2763 N N . ILE A 1 353 ? 5.251 5.850 19.076 1.00 89.56 353 ILE A N 1
ATOM 2764 C CA . ILE A 1 353 ? 4.700 6.154 17.746 1.00 89.56 353 ILE A CA 1
ATOM 2765 C C . ILE A 1 353 ? 3.794 7.392 17.779 1.00 89.56 353 ILE A C 1
ATOM 2767 O O . ILE A 1 353 ? 3.933 8.267 16.923 1.00 89.56 353 ILE A O 1
ATOM 2771 N N . SER A 1 354 ? 2.908 7.545 18.771 1.00 86.31 354 SER A N 1
ATOM 2772 C CA . SER A 1 354 ? 2.083 8.767 18.855 1.00 86.31 354 SER A CA 1
ATOM 2773 C C . SER A 1 354 ? 2.857 10.041 19.137 1.00 86.31 354 SER A C 1
ATOM 2775 O O . SER A 1 354 ? 2.460 11.117 18.687 1.00 86.31 354 SER A O 1
ATOM 2777 N N . GLU A 1 355 ? 3.940 9.936 19.899 1.00 83.56 355 GLU A N 1
ATOM 2778 C CA . GLU A 1 355 ? 4.789 11.080 20.203 1.00 83.56 355 GLU A CA 1
ATOM 2779 C C . GLU A 1 355 ? 5.618 11.462 18.970 1.00 83.56 355 GLU A C 1
ATOM 2781 O O . GLU A 1 355 ? 5.782 12.653 18.680 1.00 83.56 355 GLU A O 1
ATOM 2786 N N . TYR A 1 356 ? 6.072 10.454 18.218 1.00 85.88 356 TYR A N 1
ATOM 2787 C CA . TYR A 1 356 ? 6.909 10.600 17.035 1.00 85.88 356 TYR A CA 1
ATOM 2788 C C . TYR A 1 356 ? 6.148 11.153 15.820 1.00 85.88 356 TYR A C 1
ATOM 2790 O O . TYR A 1 356 ? 6.581 12.134 15.210 1.00 85.88 356 TYR A O 1
ATOM 2798 N N . HIS A 1 357 ? 4.989 10.580 15.482 1.00 88.19 357 HIS A N 1
ATOM 2799 C CA . HIS A 1 357 ? 4.209 11.006 14.317 1.00 88.19 357 HIS A CA 1
ATOM 2800 C C . HIS A 1 357 ? 3.264 12.153 14.667 1.00 88.19 357 HIS A C 1
ATOM 2802 O O . HIS A 1 357 ? 2.204 11.968 15.268 1.00 88.19 357 HIS A O 1
ATOM 2808 N N . ASP A 1 358 ? 3.637 13.361 14.239 1.00 86.88 358 ASP A N 1
ATOM 2809 C CA . ASP A 1 358 ? 2.934 14.589 14.604 1.00 86.88 358 ASP A CA 1
ATOM 2810 C C . ASP A 1 358 ? 1.437 14.591 14.234 1.00 86.88 358 ASP A C 1
ATOM 2812 O O . ASP A 1 358 ? 0.623 15.126 14.991 1.00 86.88 358 ASP A O 1
ATOM 2816 N N . THR A 1 359 ? 1.045 13.930 13.141 1.00 91.12 359 THR A N 1
ATOM 2817 C CA . THR A 1 359 ? -0.338 13.913 12.648 1.00 91.12 359 THR A CA 1
ATOM 2818 C C . THR A 1 359 ? -1.302 13.254 13.627 1.00 91.12 359 THR A C 1
ATOM 2820 O O . THR A 1 359 ? -2.446 13.692 13.735 1.00 91.12 359 THR A O 1
ATOM 2823 N N . LEU A 1 360 ? -0.845 12.275 14.414 1.00 91.19 360 LEU A N 1
ATOM 2824 C CA . LEU A 1 360 ? -1.659 11.612 15.440 1.00 91.19 360 LEU A CA 1
ATOM 2825 C C . LEU A 1 360 ? -2.026 12.561 16.598 1.00 91.19 360 LEU A C 1
ATOM 2827 O O . LEU A 1 360 ? -3.010 12.340 17.306 1.00 91.19 360 LEU A O 1
ATOM 2831 N N . ARG A 1 361 ? -1.279 13.663 16.751 1.00 88.62 361 ARG A N 1
ATOM 2832 C CA . ARG A 1 361 ? -1.489 14.708 17.768 1.00 88.62 361 ARG A CA 1
ATOM 2833 C C . ARG A 1 361 ? -2.310 15.897 17.263 1.00 88.62 361 ARG A C 1
ATOM 2835 O O . ARG A 1 361 ? -2.467 16.881 17.992 1.00 88.62 361 ARG A O 1
ATOM 2842 N N . LEU A 1 362 ? -2.821 15.842 16.033 1.00 92.31 362 LEU A N 1
ATOM 2843 C CA . LEU A 1 362 ? -3.679 16.894 15.492 1.00 92.31 362 LEU A CA 1
ATOM 2844 C C . LEU A 1 362 ? -5.039 16.930 16.197 1.00 92.31 362 LEU A C 1
ATOM 2846 O O . LEU A 1 362 ? -5.559 15.920 16.678 1.00 92.31 362 LEU A O 1
ATOM 2850 N N . ARG A 1 363 ? -5.633 18.119 16.226 1.00 93.62 363 ARG A N 1
ATOM 2851 C CA . ARG A 1 363 ? -7.043 18.363 16.541 1.00 93.62 363 ARG A CA 1
ATOM 2852 C C . ARG A 1 363 ? -7.619 19.354 15.551 1.00 93.62 363 ARG A C 1
ATOM 2854 O O . ARG A 1 363 ? -6.893 20.170 14.988 1.00 93.62 363 ARG A O 1
ATOM 2861 N N . PHE A 1 364 ? -8.931 19.273 15.369 1.00 95.12 364 PHE A N 1
ATOM 2862 C CA . PHE A 1 364 ? -9.692 20.078 14.431 1.00 95.12 364 PHE A CA 1
ATOM 2863 C C . PHE A 1 364 ? -10.805 20.818 15.162 1.00 95.12 364 PHE A C 1
ATOM 2865 O O . PHE A 1 364 ? -11.665 20.214 15.807 1.00 95.12 364 PHE A O 1
ATOM 2872 N N . GLU A 1 365 ? -10.824 22.136 15.024 1.00 94.00 365 GLU A N 1
ATOM 2873 C CA . GLU A 1 365 ? -11.865 22.979 15.601 1.00 94.00 365 GLU A CA 1
ATOM 2874 C C . GLU A 1 365 ? -12.509 23.847 14.527 1.00 94.00 365 GLU A C 1
ATOM 2876 O O . GLU A 1 365 ? -11.856 24.282 13.576 1.00 94.00 365 GLU A O 1
ATOM 2881 N N . GLN A 1 366 ? -13.793 24.139 14.705 1.00 92.50 366 GLN A N 1
ATOM 2882 C CA . GLN A 1 366 ? -14.498 25.099 13.874 1.00 92.50 366 GLN A CA 1
ATOM 2883 C C . GLN A 1 366 ? -14.667 26.408 14.649 1.00 92.50 366 GLN A C 1
ATOM 2885 O O . GLN A 1 366 ? -15.400 26.475 15.635 1.00 92.50 366 GLN A O 1
ATOM 2890 N N . LYS A 1 367 ? -14.003 27.475 14.190 1.00 89.12 367 LYS A N 1
ATOM 2891 C CA . LYS A 1 367 ? -14.134 28.831 14.745 1.00 89.12 367 LYS A CA 1
ATOM 2892 C C . LYS A 1 367 ? -14.740 29.756 13.699 1.00 89.12 367 LYS A C 1
ATOM 2894 O O . LYS A 1 367 ? -14.194 29.901 12.610 1.00 89.12 367 LYS A O 1
ATOM 2899 N N . GLN A 1 368 ? -15.866 30.392 14.034 1.00 89.75 368 GLN A N 1
ATOM 2900 C CA . GLN A 1 368 ? -16.590 31.314 13.139 1.00 89.75 368 GLN A CA 1
ATOM 2901 C C . GLN A 1 368 ? -16.914 30.693 11.763 1.00 89.75 368 GLN A C 1
ATOM 2903 O O . GLN A 1 368 ? -16.786 31.341 10.729 1.00 89.75 368 GLN A O 1
ATOM 2908 N N . GLY A 1 369 ? -17.297 29.412 11.747 1.00 86.19 369 GLY A N 1
ATOM 2909 C CA . GLY A 1 369 ? -17.615 28.675 10.518 1.00 86.19 369 GLY A CA 1
ATOM 2910 C C . GLY A 1 369 ? -16.400 28.169 9.733 1.00 86.19 369 GLY A C 1
ATOM 2911 O O . GLY A 1 369 ? -16.581 27.442 8.762 1.00 86.19 369 GLY A O 1
ATOM 2912 N N . VAL A 1 370 ? -15.173 28.480 10.162 1.00 89.81 370 VAL A N 1
ATOM 2913 C CA . VAL A 1 370 ? -13.937 28.056 9.494 1.00 89.81 370 VAL A CA 1
ATOM 2914 C C . VAL A 1 370 ? -13.254 26.959 10.301 1.00 89.81 370 VAL A C 1
ATOM 2916 O O . VAL A 1 370 ? -12.976 27.133 11.489 1.00 89.81 370 VAL A O 1
ATOM 2919 N N . TRP A 1 371 ? -12.964 25.838 9.643 1.00 94.19 371 TRP A N 1
ATOM 2920 C CA . TRP A 1 371 ? -12.171 24.760 10.222 1.00 94.19 371 TRP A CA 1
ATOM 2921 C C . TRP A 1 371 ? -10.696 25.138 10.310 1.00 94.19 371 TRP A C 1
ATOM 2923 O O . TRP A 1 371 ? -10.125 25.721 9.386 1.00 94.19 371 TRP A O 1
ATOM 2933 N N . ARG A 1 372 ? -10.079 24.777 11.430 1.00 94.38 372 ARG A N 1
ATOM 2934 C CA . ARG A 1 372 ? -8.651 24.927 11.706 1.00 94.38 372 ARG A CA 1
ATOM 2935 C C . ARG A 1 372 ? -8.119 23.625 12.271 1.00 94.38 372 ARG A C 1
ATOM 2937 O O . ARG A 1 372 ? -8.876 22.876 12.887 1.00 94.38 372 ARG A O 1
ATOM 2944 N N . GLN A 1 373 ? -6.826 23.389 12.085 1.00 95.50 373 GLN A N 1
ATOM 2945 C CA . GLN A 1 373 ? -6.131 22.292 12.742 1.00 95.50 373 GLN A CA 1
ATOM 2946 C C . GLN A 1 373 ? -4.915 22.797 13.510 1.00 95.50 373 GLN A C 1
ATOM 2948 O O . GLN A 1 373 ? -4.293 23.796 13.142 1.00 95.50 373 GLN A O 1
ATOM 2953 N N . PHE A 1 374 ? -4.586 22.111 14.592 1.00 93.25 374 PHE A N 1
ATOM 2954 C CA . PHE A 1 374 ? -3.460 22.447 15.450 1.00 93.25 374 PHE A CA 1
ATOM 2955 C C . PHE A 1 374 ? -2.937 21.191 16.136 1.00 93.25 374 PHE A C 1
ATOM 2957 O O . PHE A 1 374 ? -3.680 20.230 16.343 1.00 93.25 374 PHE A O 1
ATOM 2964 N N . TYR A 1 375 ? -1.659 21.200 16.498 1.00 89.94 375 TYR A N 1
ATOM 2965 C CA . TYR A 1 375 ? -1.092 20.158 17.345 1.00 89.94 375 TYR A CA 1
ATOM 2966 C C . TYR A 1 375 ? -1.409 20.434 18.810 1.00 89.94 375 TYR A C 1
ATOM 2968 O O . TYR A 1 375 ? -1.233 21.557 19.289 1.00 89.94 375 TYR A O 1
ATOM 2976 N N . VAL A 1 376 ? -1.809 19.396 19.538 1.00 84.25 376 VAL A N 1
ATOM 2977 C CA . VAL A 1 376 ? -1.862 19.446 21.002 1.00 84.25 376 VAL A CA 1
ATOM 2978 C C . VAL A 1 376 ? -0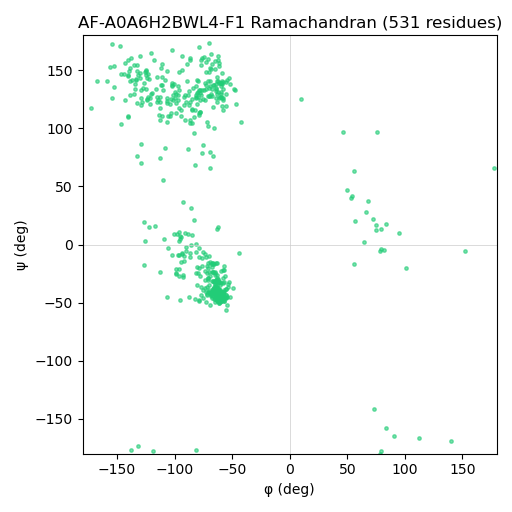.435 19.314 21.540 1.00 84.25 376 VAL A C 1
ATOM 2980 O O . VAL A 1 376 ? 0.339 18.472 21.074 1.00 84.25 376 VAL A O 1
ATOM 2983 N N . GLU A 1 377 ? -0.061 20.174 22.493 1.00 69.62 377 GLU A N 1
ATOM 2984 C CA . GLU A 1 377 ? 1.230 20.066 23.178 1.00 69.62 377 GLU A CA 1
ATOM 2985 C C . GLU A 1 377 ? 1.311 18.738 23.941 1.00 69.62 377 GLU A C 1
ATOM 2987 O O . GLU A 1 377 ? 0.353 18.329 24.596 1.00 69.62 377 GLU A O 1
ATOM 2992 N N . ASN A 1 378 ? 2.489 18.107 23.924 1.00 57.53 378 ASN A N 1
ATOM 2993 C CA . ASN A 1 378 ? 2.787 16.806 24.550 1.00 57.53 378 ASN A CA 1
ATOM 2994 C C . ASN A 1 378 ? 2.648 16.783 26.097 1.00 57.53 378 ASN A C 1
ATOM 2996 O O . ASN A 1 378 ? 3.145 15.879 26.758 1.00 57.53 378 ASN A O 1
ATOM 3000 N N . LYS A 1 379 ? 2.026 17.810 26.692 1.00 47.53 379 LYS A N 1
ATOM 3001 C CA . LYS A 1 379 ? 1.780 17.966 28.132 1.00 47.53 379 LYS A CA 1
ATOM 3002 C C . LYS A 1 379 ? 0.387 17.517 28.577 1.00 47.53 379 LYS A C 1
ATOM 3004 O O . LYS A 1 379 ? 0.150 17.468 29.783 1.00 47.53 379 LYS A O 1
ATOM 3009 N N . ALA A 1 380 ? -0.521 17.204 27.653 1.00 40.91 380 ALA A N 1
ATOM 3010 C CA . ALA A 1 380 ? -1.768 16.533 28.003 1.00 40.91 380 ALA A CA 1
ATOM 3011 C C . ALA A 1 380 ? -1.433 15.077 28.360 1.00 40.91 380 ALA A C 1
ATOM 3013 O O . ALA A 1 380 ? -1.025 14.314 27.490 1.00 40.91 380 ALA A O 1
ATOM 3014 N N . THR A 1 381 ? -1.469 14.794 29.664 1.00 41.88 381 THR A N 1
ATOM 3015 C CA . THR A 1 381 ? -1.607 13.488 30.330 1.00 41.88 381 THR A CA 1
ATOM 3016 C C . THR A 1 381 ? -1.490 12.258 29.425 1.00 41.88 381 THR A C 1
ATOM 3018 O O . THR A 1 381 ? -2.275 12.082 28.498 1.00 41.88 381 THR A O 1
ATOM 3021 N N . GLN A 1 382 ? -0.571 11.351 29.786 1.00 45.22 382 GLN A N 1
ATOM 3022 C CA . GLN A 1 382 ? -0.313 10.024 29.190 1.00 45.22 382 GLN A CA 1
ATOM 3023 C C . GLN A 1 382 ? -1.564 9.163 28.876 1.00 45.22 382 GLN A C 1
ATOM 3025 O O . GLN A 1 382 ? -1.439 8.122 28.247 1.00 45.22 382 GLN A O 1
ATOM 3030 N N . GLU A 1 383 ? -2.763 9.584 29.280 1.00 45.69 383 GLU A N 1
ATOM 3031 C CA . GLU A 1 383 ? -4.039 8.895 29.093 1.00 45.69 383 GLU A CA 1
ATOM 3032 C C . GLU A 1 383 ? -4.855 9.362 27.862 1.00 45.69 383 GLU A C 1
ATOM 3034 O O . GLU A 1 383 ? -5.717 8.614 27.403 1.00 45.69 383 GLU A O 1
ATOM 3039 N N . GLU A 1 384 ? -4.636 10.563 27.299 1.00 50.84 384 GLU A N 1
ATOM 3040 C CA . GLU A 1 384 ? -5.627 11.169 26.376 1.00 50.84 384 GLU A CA 1
ATOM 3041 C C . GLU A 1 384 ? -5.349 11.007 24.869 1.00 50.84 384 GLU A C 1
ATOM 3043 O O . GLU A 1 384 ? -6.289 11.042 24.071 1.00 50.84 384 GLU A O 1
ATOM 3048 N N . ASN A 1 385 ? -4.095 10.829 24.436 1.00 51.62 385 ASN A N 1
ATOM 3049 C CA . ASN A 1 385 ? -3.762 10.858 23.000 1.00 51.62 385 ASN A CA 1
ATOM 3050 C C . ASN A 1 385 ? -3.774 9.486 22.313 1.00 51.62 385 ASN A C 1
ATOM 3052 O O . ASN A 1 385 ? -4.086 9.409 21.124 1.00 51.62 385 ASN A O 1
ATOM 3056 N N . LEU A 1 386 ? -3.538 8.418 23.071 1.00 60.12 386 LEU A N 1
ATOM 3057 C CA . LEU A 1 386 ? -3.760 7.037 22.666 1.00 60.12 386 LEU A CA 1
ATOM 3058 C C . LEU A 1 386 ? -4.336 6.292 23.860 1.00 60.12 386 LEU A C 1
ATOM 3060 O O . LEU A 1 386 ? -3.663 6.051 24.856 1.00 60.12 386 LEU A O 1
ATOM 3064 N N . THR A 1 387 ? -5.600 5.922 23.757 1.00 70.31 387 THR A N 1
ATOM 3065 C CA . THR A 1 387 ? -6.224 5.071 24.769 1.00 70.31 387 THR A CA 1
ATOM 3066 C C . THR A 1 387 ? -5.868 3.636 24.427 1.00 70.31 387 THR A C 1
ATOM 3068 O O . THR A 1 387 ? -6.470 3.023 23.546 1.00 70.31 387 THR A O 1
ATOM 3071 N N . TRP A 1 388 ? -4.815 3.157 25.077 1.00 87.88 388 TRP A N 1
ATOM 3072 C CA . TRP A 1 388 ? -4.497 1.743 25.169 1.00 87.88 388 TRP A CA 1
ATOM 3073 C C . TRP A 1 388 ? -5.526 1.065 26.076 1.00 87.88 388 TRP A C 1
ATOM 3075 O O . TRP A 1 388 ? -5.770 1.519 27.194 1.00 87.88 388 TRP A O 1
ATOM 3085 N N . GLU A 1 389 ? -6.139 -0.012 25.602 1.00 90.56 389 GLU A N 1
ATOM 3086 C CA . GLU A 1 389 ? -7.080 -0.820 26.380 1.00 90.56 389 GLU A CA 1
ATOM 3087 C C . GLU A 1 389 ? -6.663 -2.287 26.278 1.00 90.56 389 GLU A C 1
ATOM 3089 O O . GLU A 1 389 ? -6.391 -2.774 25.184 1.00 90.56 389 GLU A O 1
ATOM 3094 N N . ILE A 1 390 ? -6.624 -2.997 27.406 1.00 93.31 390 ILE A N 1
ATOM 3095 C CA . ILE A 1 390 ? -6.456 -4.453 27.423 1.00 93.31 390 ILE A CA 1
ATOM 3096 C C . ILE A 1 390 ? -7.818 -5.069 27.712 1.00 93.31 390 ILE A C 1
ATOM 3098 O O . ILE A 1 390 ? -8.450 -4.744 28.718 1.00 93.31 390 ILE A O 1
ATOM 3102 N N . VAL A 1 391 ? -8.251 -5.970 26.840 1.00 95.25 391 VAL A N 1
ATOM 3103 C CA . VAL A 1 391 ? -9.475 -6.750 26.990 1.00 95.25 391 VAL A CA 1
ATOM 3104 C C . VAL A 1 391 ? -9.073 -8.207 27.193 1.00 95.25 391 VAL A C 1
ATOM 3106 O O . VAL A 1 391 ? -8.621 -8.872 26.262 1.00 95.25 391 VAL A O 1
ATOM 3109 N N . ASP A 1 392 ? -9.225 -8.687 28.427 1.00 95.00 392 ASP A N 1
ATOM 3110 C CA . ASP A 1 392 ? -8.979 -10.085 28.785 1.00 95.00 392 ASP A CA 1
ATOM 3111 C C . ASP A 1 392 ? -10.157 -10.962 28.342 1.00 95.00 392 ASP A C 1
ATOM 3113 O O . ASP A 1 392 ? -11.282 -10.841 28.841 1.00 95.00 392 ASP A O 1
ATOM 3117 N N . LEU A 1 393 ? -9.882 -11.845 27.385 1.00 94.88 393 LEU A N 1
ATOM 3118 C CA . LEU A 1 393 ? -10.812 -12.824 26.839 1.00 94.88 393 LEU A CA 1
ATOM 3119 C C . LEU A 1 393 ? -10.283 -14.260 26.995 1.00 94.88 393 LEU A C 1
ATOM 3121 O O . LEU A 1 393 ? -10.826 -15.184 26.379 1.00 94.88 393 LEU A O 1
ATOM 3125 N N . ALA A 1 394 ? -9.262 -14.476 27.830 1.00 92.12 394 ALA A N 1
ATOM 3126 C CA . ALA A 1 394 ? -8.567 -15.755 27.956 1.00 92.12 394 ALA A CA 1
ATOM 3127 C C . ALA A 1 394 ? -9.485 -16.891 28.437 1.00 92.12 394 ALA A C 1
ATOM 3129 O O . ALA A 1 394 ? -9.309 -18.050 28.066 1.00 92.12 394 ALA A O 1
ATOM 3130 N N . LEU A 1 395 ? -10.497 -16.558 29.246 1.00 93.06 395 LEU A N 1
ATOM 3131 C CA . LEU A 1 395 ? -11.471 -17.511 29.794 1.00 93.06 395 LEU A CA 1
ATOM 3132 C C . LEU A 1 395 ? -12.771 -17.610 28.976 1.00 93.06 395 LEU A C 1
ATOM 3134 O O . LEU A 1 395 ? -13.733 -18.232 29.430 1.00 93.06 395 LEU A O 1
ATOM 3138 N N . LYS A 1 396 ? -12.841 -16.963 27.808 1.00 94.06 396 LYS A N 1
ATOM 3139 C CA . LYS A 1 396 ? -14.025 -16.954 26.939 1.00 94.06 396 LYS A CA 1
ATOM 3140 C C . LYS A 1 396 ? -13.948 -18.052 25.886 1.00 94.06 396 LYS A C 1
ATOM 3142 O O . LYS A 1 396 ? -12.870 -18.433 25.441 1.00 94.06 396 LYS A O 1
ATOM 3147 N N . THR A 1 397 ? -15.106 -18.550 25.464 1.00 93.56 397 THR A N 1
ATOM 3148 C CA . THR A 1 397 ? -15.185 -19.420 24.282 1.00 93.56 397 THR A CA 1
ATOM 3149 C C . THR A 1 397 ? -14.846 -18.629 23.020 1.00 93.56 397 THR A C 1
ATOM 3151 O O . THR A 1 397 ? -15.050 -17.421 22.975 1.00 93.56 397 THR A O 1
ATOM 3154 N N . GLU A 1 398 ? -14.383 -19.290 21.959 1.00 89.81 398 GLU A N 1
ATOM 3155 C CA . GLU A 1 398 ? -14.032 -18.620 20.696 1.00 89.81 398 GLU A CA 1
ATOM 3156 C C . GLU A 1 398 ? -15.184 -17.779 20.111 1.00 89.81 398 GLU A C 1
ATOM 3158 O O . GLU A 1 398 ? -14.967 -16.668 19.629 1.00 89.81 398 GLU A O 1
ATOM 3163 N N . LEU A 1 399 ? -16.427 -18.260 20.211 1.00 92.19 399 LEU A N 1
ATOM 3164 C CA . LEU A 1 399 ? -17.599 -17.503 19.765 1.00 92.19 399 LEU A CA 1
ATOM 3165 C C . LEU A 1 399 ? -17.801 -16.216 20.584 1.00 92.19 399 LEU A C 1
ATOM 3167 O O . LEU A 1 399 ? -18.096 -15.161 20.020 1.00 92.19 399 LEU A O 1
ATOM 3171 N N . GLU A 1 400 ? -17.635 -16.291 21.906 1.00 94.06 400 GLU A N 1
ATOM 3172 C CA . GLU A 1 400 ? -17.709 -15.124 22.791 1.00 94.06 400 GLU A CA 1
ATOM 3173 C C . GLU A 1 400 ? -16.547 -14.159 22.540 1.00 94.06 400 GLU A C 1
ATOM 3175 O O . GLU A 1 400 ? -16.779 -12.953 22.498 1.00 94.06 400 GLU A O 1
ATOM 3180 N N . GLN A 1 401 ? -15.329 -14.674 22.322 1.00 92.94 401 GLN A N 1
ATOM 3181 C CA . GLN A 1 401 ? -14.154 -13.875 21.958 1.00 92.94 401 GLN A CA 1
ATOM 3182 C C . GLN A 1 401 ? -14.452 -13.038 20.711 1.00 92.94 401 GLN A C 1
ATOM 3184 O O . GLN A 1 401 ? -14.403 -11.812 20.767 1.00 92.94 401 GLN A O 1
ATOM 3189 N N . ASN A 1 402 ? -14.862 -13.689 19.617 1.00 91.44 402 ASN A N 1
ATOM 3190 C CA . ASN A 1 402 ? -15.146 -13.020 18.347 1.00 91.44 402 ASN A CA 1
ATOM 3191 C C . ASN A 1 402 ? -16.286 -11.993 18.475 1.00 91.44 402 ASN A C 1
ATOM 3193 O O . ASN A 1 402 ? -16.206 -10.897 17.918 1.00 91.44 402 ASN A O 1
ATOM 3197 N N . THR A 1 403 ? -17.335 -12.319 19.238 1.00 94.19 403 THR A N 1
ATOM 3198 C CA . THR A 1 403 ? -18.467 -11.406 19.476 1.00 94.19 403 THR A CA 1
ATOM 3199 C C . THR A 1 403 ? -18.022 -10.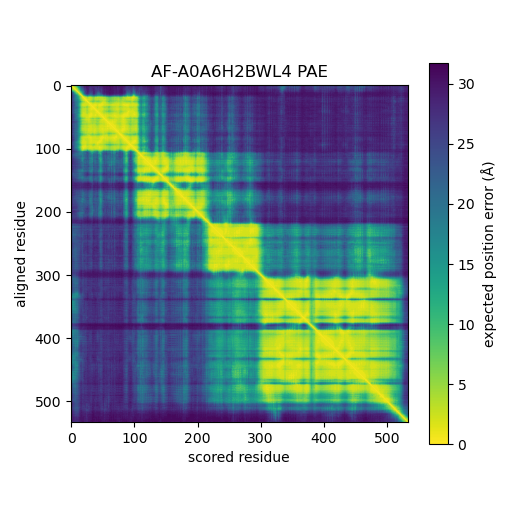164 20.250 1.00 94.19 403 THR A C 1
ATOM 3201 O O . THR A 1 403 ? -18.274 -9.043 19.813 1.00 94.19 403 THR A O 1
ATOM 3204 N N . MET A 1 404 ? -17.295 -10.344 21.357 1.00 94.25 404 MET A N 1
ATOM 3205 C CA . MET A 1 404 ? -16.798 -9.235 22.176 1.00 94.25 404 MET A CA 1
ATOM 3206 C C . MET A 1 404 ? -15.782 -8.377 21.421 1.00 94.25 404 MET A C 1
ATOM 3208 O O . MET A 1 404 ? -15.833 -7.153 21.503 1.00 94.25 404 MET A O 1
ATOM 3212 N N . MET A 1 405 ? -14.888 -8.986 20.641 1.00 94.81 405 MET A N 1
ATOM 3213 C CA . MET A 1 405 ? -13.934 -8.251 19.808 1.00 94.81 405 MET A CA 1
ATOM 3214 C C . MET A 1 405 ? -14.641 -7.370 18.779 1.00 94.81 405 MET A C 1
ATOM 3216 O O . MET A 1 405 ? -14.249 -6.218 18.594 1.00 94.81 405 MET A O 1
ATOM 3220 N N . ARG A 1 406 ? -15.718 -7.868 18.156 1.00 94.38 406 ARG A N 1
ATOM 3221 C CA . ARG A 1 406 ? -16.552 -7.070 17.250 1.00 94.38 406 ARG A CA 1
ATOM 3222 C C . ARG A 1 406 ? -17.216 -5.904 17.978 1.00 94.38 406 ARG A C 1
ATOM 3224 O O . ARG A 1 406 ? -17.117 -4.775 17.507 1.00 94.38 406 ARG A O 1
ATOM 3231 N N . GLU A 1 407 ? -17.846 -6.147 19.127 1.00 94.19 407 GLU A N 1
ATOM 3232 C CA . GLU A 1 407 ? -18.489 -5.098 19.935 1.00 94.19 407 GLU A CA 1
ATOM 3233 C C . GLU A 1 407 ? -17.492 -4.017 20.379 1.00 94.19 407 GLU A C 1
ATOM 3235 O O . GLU A 1 407 ? -17.780 -2.818 20.313 1.00 94.19 407 GLU A O 1
ATOM 3240 N N . VAL A 1 408 ? -16.290 -4.428 20.790 1.00 94.88 408 VAL A N 1
ATOM 3241 C CA . VAL A 1 408 ? -15.200 -3.518 21.149 1.00 94.88 408 VAL A CA 1
ATOM 3242 C C . VAL A 1 408 ? -14.716 -2.743 19.928 1.00 94.88 408 VAL A C 1
ATOM 3244 O O . VAL A 1 408 ? -14.610 -1.521 20.005 1.00 94.88 408 VAL A O 1
ATOM 3247 N N . GLY A 1 409 ? -14.478 -3.407 18.797 1.00 94.19 409 GLY A N 1
ATOM 3248 C CA . GLY A 1 409 ? -14.061 -2.752 17.557 1.00 94.19 409 GLY A CA 1
ATOM 3249 C C . GLY A 1 409 ? -15.062 -1.692 17.107 1.00 94.19 409 GLY A C 1
ATOM 3250 O O . GLY A 1 409 ? -14.691 -0.549 16.842 1.00 94.19 409 GLY A O 1
ATOM 3251 N N . GLU A 1 410 ? -16.345 -2.032 17.129 1.00 93.12 410 GLU A N 1
ATOM 3252 C CA . GLU A 1 410 ? -17.451 -1.128 16.838 1.00 93.12 410 GLU A CA 1
ATOM 3253 C C . GLU A 1 410 ? -17.520 0.075 17.796 1.00 93.12 410 GLU A C 1
ATOM 3255 O O . GLU A 1 410 ? -17.693 1.220 17.366 1.00 93.12 410 GLU A O 1
ATOM 3260 N N . ARG A 1 411 ? -17.365 -0.153 19.106 1.00 94.31 411 ARG A N 1
ATOM 3261 C CA . ARG A 1 411 ? -17.298 0.922 20.110 1.00 94.31 411 ARG A CA 1
ATOM 3262 C C . ARG A 1 411 ? -16.114 1.851 19.848 1.00 94.31 411 ARG A C 1
ATOM 3264 O O . ARG A 1 411 ? -16.265 3.070 19.913 1.00 94.31 411 ARG A O 1
ATOM 3271 N N . VAL A 1 412 ? -14.945 1.285 19.569 1.00 93.00 412 VAL A N 1
ATOM 3272 C CA . VAL A 1 412 ? -13.689 2.023 19.399 1.00 93.00 412 VAL A CA 1
ATOM 3273 C C . VAL A 1 412 ? -13.724 2.867 18.130 1.00 93.00 412 VAL A C 1
ATOM 3275 O O . VAL A 1 412 ? -13.406 4.055 18.194 1.00 93.00 412 VAL A O 1
ATOM 3278 N N . GLN A 1 413 ? -14.209 2.317 17.018 1.00 92.94 413 GLN A N 1
ATOM 3279 C CA . GLN A 1 413 ? -14.400 3.059 15.770 1.00 92.94 413 GLN A CA 1
ATOM 3280 C C . GLN A 1 413 ? -15.321 4.276 15.945 1.00 92.94 413 GLN A C 1
ATOM 3282 O O . GLN A 1 413 ? -15.015 5.359 15.443 1.00 92.94 413 GLN A O 1
ATOM 3287 N N . ARG A 1 414 ? -16.392 4.145 16.738 1.00 93.31 414 ARG A N 1
ATOM 3288 C CA . ARG A 1 414 ? -17.324 5.246 17.053 1.00 93.31 414 ARG A CA 1
ATOM 3289 C C . ARG A 1 414 ? -16.782 6.254 18.075 1.00 93.31 414 ARG A C 1
ATOM 3291 O O . ARG A 1 414 ? -17.392 7.302 18.266 1.00 93.31 414 ARG A O 1
ATOM 3298 N N . SER A 1 415 ? -15.673 5.946 18.747 1.00 91.50 415 SER A N 1
ATOM 3299 C CA . SER A 1 415 ? -15.159 6.733 19.880 1.00 91.50 415 SER A CA 1
ATOM 3300 C C . SER A 1 415 ? -14.122 7.799 19.517 1.00 91.50 415 SER A C 1
ATOM 3302 O O . SER A 1 415 ? -13.717 8.567 20.394 1.00 91.50 415 SER A O 1
ATOM 3304 N N . LEU A 1 416 ? -13.659 7.839 18.263 1.00 93.19 416 LEU A N 1
ATOM 3305 C CA . LEU A 1 416 ? -12.746 8.889 17.817 1.00 93.19 416 LEU A CA 1
ATOM 3306 C C . LEU A 1 416 ? -13.445 10.248 17.857 1.00 93.19 416 LEU A C 1
ATOM 3308 O O . LEU A 1 416 ? -14.659 10.346 17.690 1.00 93.19 416 LEU A O 1
ATOM 3312 N N . ASN A 1 417 ? -12.680 11.315 18.071 1.00 93.44 417 ASN A N 1
ATOM 3313 C CA . ASN A 1 417 ? -13.232 12.664 18.105 1.00 93.44 417 ASN A CA 1
ATOM 3314 C C . ASN A 1 417 ? -12.264 13.661 17.468 1.00 93.44 417 ASN A C 1
ATOM 3316 O O . ASN A 1 417 ? -11.125 13.799 17.896 1.00 93.44 417 ASN A O 1
ATOM 3320 N N . LEU A 1 418 ? -12.733 14.399 16.464 1.00 94.38 418 LEU A N 1
ATOM 3321 C CA . LEU A 1 418 ? -11.891 15.334 15.713 1.00 94.38 418 LEU A CA 1
ATOM 3322 C C . LEU A 1 418 ? -11.429 16.532 16.544 1.00 94.38 418 LEU A C 1
ATOM 3324 O O . LEU A 1 418 ? -10.336 17.045 16.322 1.00 94.38 418 LEU A O 1
ATOM 3328 N N . THR A 1 419 ? -12.242 16.966 17.503 1.00 92.12 419 THR A N 1
ATOM 3329 C CA . THR A 1 419 ? -12.021 18.198 18.267 1.00 92.12 419 THR A CA 1
ATOM 3330 C C . THR A 1 419 ? -11.311 17.939 19.583 1.00 92.12 419 THR A C 1
ATOM 3332 O O . THR A 1 419 ? -10.323 18.602 19.880 1.00 92.12 419 THR A O 1
ATOM 3335 N N . ASN A 1 420 ? -11.771 16.945 20.340 1.00 87.38 420 ASN A N 1
ATOM 3336 C CA . ASN A 1 420 ? -11.219 16.623 21.657 1.00 87.38 420 ASN A CA 1
ATOM 3337 C C . ASN A 1 420 ? -10.237 15.447 21.598 1.00 87.38 420 ASN A C 1
ATOM 3339 O O . ASN A 1 420 ? -9.350 15.330 22.439 1.00 87.38 420 ASN A O 1
ATOM 3343 N N . GLY A 1 421 ? -10.313 14.621 20.557 1.00 86.69 421 GLY A N 1
ATOM 3344 C CA . GLY A 1 421 ? -9.560 13.377 20.479 1.00 86.69 421 GLY A CA 1
ATOM 3345 C C . GLY A 1 421 ? -10.156 12.237 21.307 1.00 86.69 421 GLY A C 1
ATOM 3346 O O . GLY A 1 421 ? -11.187 12.406 21.961 1.00 86.69 421 GLY A O 1
ATOM 3347 N N . PRO A 1 422 ? -9.497 11.070 21.271 1.00 88.88 422 PRO A N 1
ATOM 3348 C CA . PRO A 1 422 ? -8.300 10.793 20.472 1.00 88.88 422 PRO A CA 1
ATOM 3349 C C . PRO A 1 422 ? -8.616 10.620 18.972 1.00 88.88 422 PRO A C 1
ATOM 3351 O O . PRO A 1 422 ? -9.765 10.386 18.589 1.00 88.88 422 PRO A O 1
ATOM 3354 N N . LEU A 1 423 ? -7.589 10.745 18.122 1.00 92.38 423 LEU A N 1
ATOM 3355 C CA . LEU A 1 423 ? -7.662 10.422 16.684 1.00 92.38 423 LEU A CA 1
ATOM 3356 C C . LEU A 1 423 ? -7.166 9.011 16.360 1.00 92.38 423 LEU A C 1
ATOM 3358 O O . LEU A 1 423 ? -7.338 8.554 15.233 1.00 92.38 423 LEU A O 1
ATOM 3362 N N . ALA A 1 424 ? -6.567 8.335 17.336 1.00 93.62 424 ALA A N 1
ATOM 3363 C CA . ALA A 1 424 ? -6.098 6.967 17.235 1.00 93.62 424 ALA A CA 1
ATOM 3364 C C . ALA A 1 424 ? -6.394 6.217 18.541 1.00 93.62 424 ALA A C 1
ATOM 3366 O O . ALA A 1 424 ? -6.340 6.795 19.628 1.00 93.62 424 ALA A O 1
ATOM 3367 N N . ARG A 1 425 ? -6.722 4.931 18.448 1.00 93.69 425 ARG A N 1
ATOM 3368 C CA . ARG A 1 425 ? -6.915 4.037 19.596 1.00 93.69 425 ARG A CA 1
ATOM 3369 C C . ARG A 1 425 ? -6.303 2.677 19.318 1.00 93.69 425 ARG A C 1
ATOM 3371 O O . ARG A 1 425 ? -6.240 2.252 18.163 1.00 93.69 425 ARG A O 1
ATOM 3378 N N . SER A 1 426 ? -5.890 1.993 20.381 1.00 94.81 426 SER A N 1
ATOM 3379 C CA . SER A 1 426 ? -5.273 0.674 20.275 1.00 94.81 426 SER A CA 1
ATOM 3380 C C . SER A 1 426 ? -5.780 -0.251 21.370 1.00 94.81 426 SER A C 1
ATOM 3382 O O . SER A 1 426 ? -5.771 0.118 22.541 1.00 94.81 426 SER A O 1
ATOM 3384 N N . ILE A 1 427 ? -6.231 -1.441 20.985 1.00 95.81 427 ILE A N 1
ATOM 3385 C CA . ILE A 1 427 ? -6.819 -2.428 21.889 1.00 95.81 427 ILE A CA 1
ATOM 3386 C C . ILE A 1 427 ? -6.035 -3.726 21.788 1.00 95.81 427 ILE A C 1
ATOM 3388 O O . ILE A 1 427 ? -5.880 -4.270 20.697 1.00 95.81 427 ILE A O 1
ATOM 3392 N N . TRP A 1 428 ? -5.586 -4.234 22.926 1.00 95.75 428 TRP A N 1
ATOM 3393 C CA . TRP A 1 428 ? -5.008 -5.560 23.052 1.00 95.75 428 TRP A CA 1
ATOM 3394 C C . TRP A 1 428 ? -6.070 -6.550 23.517 1.00 95.75 428 TRP A C 1
ATOM 3396 O O . TRP A 1 428 ? -6.590 -6.434 24.626 1.00 95.75 428 TRP A O 1
ATOM 3406 N N . PHE A 1 429 ? -6.367 -7.540 22.689 1.00 95.75 429 PHE A N 1
ATOM 3407 C CA . PHE A 1 429 ? -7.196 -8.680 23.044 1.00 95.75 429 PHE A CA 1
ATOM 3408 C C . PHE A 1 429 ? -6.299 -9.825 23.505 1.00 95.75 429 PHE A C 1
ATOM 3410 O O . PHE A 1 429 ? -5.586 -10.425 22.697 1.00 95.75 429 PHE A O 1
ATOM 3417 N N . ASP A 1 430 ? -6.347 -10.134 24.799 1.00 93.81 430 ASP A N 1
ATOM 3418 C CA . ASP A 1 430 ? -5.706 -11.330 25.338 1.00 93.81 430 ASP A CA 1
ATOM 3419 C C . ASP A 1 430 ? -6.642 -12.527 25.131 1.00 93.81 430 ASP A C 1
ATOM 3421 O O . ASP A 1 430 ? -7.708 -12.612 25.743 1.00 93.81 430 ASP A O 1
ATOM 3425 N N . LEU A 1 431 ? -6.266 -13.431 24.224 1.00 92.56 431 LEU A N 1
ATOM 3426 C CA . LEU A 1 431 ? -7.053 -14.617 23.871 1.00 92.56 431 LEU A CA 1
ATOM 3427 C C . LEU A 1 431 ? -6.637 -15.875 24.659 1.00 92.56 431 LEU A C 1
ATOM 3429 O O . LEU A 1 431 ? -7.167 -16.959 24.397 1.00 92.56 431 LEU A O 1
ATOM 3433 N N . GLY A 1 432 ? -5.740 -15.734 25.643 1.00 88.50 432 GLY A N 1
ATOM 3434 C CA . GLY A 1 432 ? -5.210 -16.822 26.464 1.00 88.50 432 GLY A CA 1
ATOM 3435 C C . GLY A 1 432 ? -4.110 -17.642 25.780 1.00 88.50 432 GLY A C 1
ATOM 3436 O O . GLY A 1 432 ? -3.714 -17.384 24.652 1.00 88.50 432 GLY A O 1
ATOM 3437 N N . GLU A 1 433 ? -3.608 -18.681 26.453 1.00 82.06 433 GLU A N 1
ATOM 3438 C CA . GLU A 1 433 ? -2.426 -19.440 25.992 1.00 82.06 433 GLU A CA 1
ATOM 3439 C C . GLU A 1 433 ? -2.647 -20.228 24.686 1.00 82.06 433 GLU A C 1
ATOM 3441 O O . GLU A 1 433 ? -1.697 -20.537 23.966 1.00 82.06 433 GLU A O 1
ATOM 3446 N N . ASN A 1 434 ? -3.903 -20.553 24.368 1.00 81.12 434 ASN A N 1
ATOM 3447 C CA . ASN A 1 434 ? -4.255 -21.406 23.230 1.00 81.12 434 ASN A CA 1
ATOM 3448 C C . ASN A 1 434 ? -4.412 -20.638 21.911 1.00 81.12 434 ASN A C 1
ATOM 3450 O O . ASN A 1 434 ? -4.545 -21.268 20.861 1.00 81.12 434 ASN A O 1
ATOM 3454 N N . ARG A 1 435 ? -4.439 -19.299 21.946 1.00 85.25 435 ARG A N 1
ATOM 3455 C CA . ARG A 1 435 ? -4.596 -18.452 20.759 1.00 85.25 435 ARG A CA 1
ATOM 3456 C C . ARG A 1 435 ? -3.664 -17.245 20.847 1.00 85.25 435 ARG A C 1
ATOM 3458 O O . ARG A 1 435 ? -3.500 -16.682 21.922 1.00 85.25 435 ARG A O 1
ATOM 3465 N N . PRO A 1 436 ? -3.051 -16.823 19.735 1.00 88.38 436 PRO A N 1
ATOM 3466 C CA . PRO A 1 436 ? -2.243 -15.611 19.731 1.00 88.38 436 PRO A CA 1
ATOM 3467 C C . PRO A 1 436 ? -3.103 -14.404 20.122 1.00 88.38 436 PRO A C 1
ATOM 3469 O O . PRO A 1 436 ? -4.255 -14.290 19.702 1.00 88.38 436 PRO A O 1
ATOM 3472 N N . SER A 1 437 ? -2.546 -13.506 20.937 1.00 92.06 437 SER A N 1
ATOM 3473 C CA . SER A 1 437 ? -3.207 -12.235 21.252 1.00 92.06 437 SER A CA 1
ATOM 3474 C C . SER A 1 437 ? -3.393 -11.409 19.980 1.00 92.06 437 SER A C 1
ATOM 3476 O O . SER A 1 437 ? -2.651 -11.575 19.010 1.00 92.06 437 SER A O 1
ATOM 3478 N N . GLN A 1 438 ? -4.361 -10.498 19.982 1.00 94.31 438 GLN A N 1
ATOM 3479 C CA . GLN A 1 438 ? -4.610 -9.620 18.841 1.00 94.31 438 GLN A CA 1
ATOM 3480 C C . GLN A 1 438 ? -4.524 -8.149 19.227 1.00 94.31 438 GLN A C 1
ATOM 3482 O O . GLN A 1 438 ? -4.969 -7.746 20.297 1.00 94.31 438 GLN A O 1
ATOM 3487 N N . LEU A 1 439 ? -3.981 -7.336 18.328 1.00 95.25 439 LEU A N 1
ATOM 3488 C CA . LEU A 1 439 ? -3.875 -5.892 18.471 1.00 95.25 439 LEU A CA 1
ATOM 3489 C C . LEU A 1 439 ? -4.758 -5.207 17.427 1.00 95.25 439 LEU A C 1
ATOM 3491 O O . LEU A 1 439 ? -4.453 -5.232 16.238 1.00 95.25 439 LEU A O 1
ATOM 3495 N N . LEU A 1 440 ? -5.828 -4.557 17.873 1.00 96.50 440 LEU A N 1
ATOM 3496 C CA . LEU A 1 440 ? -6.632 -3.665 17.044 1.00 96.50 440 LEU A CA 1
ATOM 3497 C C . LEU A 1 440 ? -6.057 -2.250 17.110 1.00 96.50 440 LEU A C 1
ATOM 3499 O O . LEU A 1 440 ? -5.901 -1.699 18.196 1.00 96.50 440 LEU A O 1
ATOM 3503 N N . ILE A 1 441 ? -5.818 -1.629 15.958 1.00 96.12 441 ILE A N 1
ATOM 3504 C CA . ILE A 1 441 ? -5.439 -0.219 15.834 1.00 96.12 441 ILE A CA 1
ATOM 3505 C C . ILE A 1 441 ? -6.488 0.476 14.970 1.00 96.12 441 ILE A C 1
ATOM 3507 O O . ILE A 1 441 ? -6.753 0.045 13.852 1.00 96.12 441 ILE A O 1
ATOM 3511 N N . VAL A 1 442 ? -7.074 1.560 15.476 1.00 96.25 442 VAL A N 1
ATOM 3512 C CA . VAL A 1 442 ? -8.075 2.362 14.760 1.00 96.25 442 VAL A CA 1
ATOM 3513 C C . VAL A 1 442 ? -7.601 3.802 14.697 1.00 96.25 442 VAL A C 1
ATOM 3515 O O . VAL A 1 442 ? -7.329 4.393 15.738 1.00 96.25 442 VAL A O 1
ATOM 3518 N N . ILE A 1 443 ? -7.521 4.380 13.499 1.00 96.31 443 ILE A N 1
ATOM 3519 C CA . ILE A 1 443 ? -7.017 5.741 13.286 1.00 96.31 443 ILE A CA 1
ATOM 3520 C C . ILE A 1 443 ? -7.945 6.507 12.342 1.00 96.31 443 ILE A C 1
ATOM 3522 O O . ILE A 1 443 ? -8.409 5.979 11.332 1.00 96.31 443 ILE A O 1
ATOM 3526 N N . HIS A 1 444 ? -8.219 7.773 12.651 1.00 96.50 444 HIS A N 1
ATOM 3527 C CA . HIS A 1 444 ? -9.026 8.636 11.797 1.00 96.50 444 HIS A CA 1
ATOM 3528 C C . HIS A 1 444 ? -8.334 8.868 10.444 1.00 96.50 444 HIS A C 1
ATOM 3530 O O . HIS A 1 444 ? -7.172 9.265 10.391 1.00 96.50 444 HIS A O 1
ATOM 3536 N N . HIS A 1 445 ? -9.054 8.725 9.331 1.00 96.00 445 HIS A N 1
ATOM 3537 C CA . HIS A 1 445 ? -8.464 8.785 7.985 1.00 96.00 445 HIS A CA 1
ATOM 3538 C C . HIS A 1 445 ? -7.906 10.180 7.617 1.00 96.00 445 HIS A C 1
ATOM 3540 O O . HIS A 1 445 ? -7.125 10.328 6.686 1.00 96.00 445 HIS A O 1
ATOM 3546 N N . LEU A 1 446 ? -8.272 11.232 8.357 1.00 95.56 446 LEU A N 1
ATOM 3547 C CA . LEU A 1 446 ? -7.660 12.565 8.193 1.00 95.56 446 LEU A CA 1
ATOM 3548 C C . LEU A 1 446 ? -6.184 12.624 8.606 1.00 95.56 446 LEU A C 1
ATOM 3550 O O . LEU A 1 446 ? -5.520 13.611 8.283 1.00 95.56 446 LEU A O 1
ATOM 3554 N N . VAL A 1 447 ? -5.700 11.624 9.348 1.00 94.56 447 VAL A N 1
ATOM 3555 C CA . VAL A 1 447 ? -4.326 11.573 9.870 1.00 94.56 447 VAL A CA 1
ATOM 3556 C C . VAL A 1 447 ? -3.586 10.285 9.499 1.00 94.56 447 VAL A C 1
ATOM 3558 O O . VAL A 1 447 ? -2.434 10.124 9.894 1.00 94.56 447 VAL A O 1
ATOM 3561 N N . VAL A 1 448 ? -4.222 9.400 8.719 1.00 94.69 448 VAL A N 1
ATOM 3562 C CA . VAL A 1 448 ? -3.623 8.172 8.177 1.00 94.69 448 VAL A CA 1
ATOM 3563 C C . VAL A 1 448 ? -4.153 7.879 6.771 1.00 94.69 448 VAL A C 1
ATOM 3565 O O . VAL A 1 448 ? -5.319 8.130 6.469 1.00 94.69 448 VAL A O 1
ATOM 3568 N N . ASP A 1 449 ? -3.309 7.306 5.921 1.00 91.12 449 ASP A N 1
ATOM 3569 C CA . ASP A 1 449 ? -3.671 6.720 4.631 1.00 91.12 449 ASP A CA 1
ATOM 3570 C C . ASP A 1 449 ? -2.932 5.385 4.403 1.00 91.12 449 ASP A C 1
ATOM 3572 O O . ASP A 1 449 ? -2.189 4.908 5.265 1.00 91.12 449 ASP A O 1
ATOM 3576 N N . GLY A 1 450 ? -3.116 4.770 3.231 1.00 80.31 450 GLY A N 1
ATOM 3577 C CA . GLY A 1 450 ? -2.494 3.480 2.916 1.00 80.31 450 GLY A CA 1
ATOM 3578 C C . GLY A 1 450 ? -0.958 3.495 2.941 1.00 80.31 450 GLY A C 1
ATOM 3579 O O . GLY A 1 450 ? -0.343 2.501 3.322 1.00 80.31 450 GLY A O 1
ATOM 3580 N N . VAL A 1 451 ? -0.316 4.615 2.586 1.00 83.31 451 VAL A N 1
ATOM 3581 C CA . VAL A 1 451 ? 1.152 4.740 2.651 1.00 83.31 451 VAL A CA 1
ATOM 3582 C C . VAL A 1 451 ? 1.606 4.923 4.098 1.00 83.31 451 VAL A C 1
ATOM 3584 O O . VAL A 1 451 ? 2.605 4.329 4.507 1.00 83.31 451 VAL A O 1
ATOM 3587 N N . SER A 1 452 ? 0.847 5.697 4.874 1.00 88.44 452 SER A N 1
ATOM 3588 C CA . SER A 1 452 ? 1.085 5.957 6.295 1.00 88.44 452 SER A CA 1
ATOM 3589 C C . SER A 1 452 ? 1.078 4.668 7.112 1.00 88.44 452 SER A C 1
ATOM 3591 O O . SER A 1 452 ? 1.955 4.491 7.949 1.00 88.44 452 SER A O 1
ATOM 3593 N N . TRP A 1 453 ? 0.163 3.729 6.838 1.00 87.44 453 TRP A N 1
ATOM 3594 C CA . TRP A 1 453 ? 0.135 2.433 7.530 1.00 87.44 453 TRP A CA 1
ATOM 3595 C C . TRP A 1 453 ? 1.433 1.645 7.393 1.00 87.44 453 TRP A C 1
ATOM 3597 O O . TRP A 1 453 ? 1.906 1.084 8.376 1.00 87.44 453 TRP A O 1
ATOM 3607 N N . ARG A 1 454 ? 2.052 1.633 6.208 1.00 81.19 454 ARG A N 1
ATOM 3608 C CA . ARG A 1 454 ? 3.330 0.935 6.009 1.00 81.19 454 ARG A CA 1
ATOM 3609 C C . ARG A 1 454 ? 4.439 1.523 6.884 1.00 81.19 454 ARG A C 1
ATOM 3611 O O . ARG A 1 454 ? 5.250 0.767 7.403 1.00 81.19 454 ARG A O 1
ATOM 3618 N N . ILE A 1 455 ? 4.457 2.848 7.035 1.00 85.06 455 ILE A N 1
ATOM 3619 C CA . ILE A 1 455 ? 5.417 3.558 7.890 1.00 85.06 455 ILE A CA 1
ATOM 3620 C C . ILE A 1 455 ? 5.124 3.246 9.360 1.00 85.06 455 ILE A C 1
ATOM 3622 O O . ILE A 1 455 ? 6.002 2.763 10.057 1.00 85.06 455 ILE A O 1
ATOM 3626 N N . LEU A 1 456 ? 3.873 3.415 9.803 1.00 90.06 456 LEU A N 1
ATOM 3627 C CA . LEU A 1 456 ? 3.466 3.164 11.190 1.00 90.06 456 LEU A CA 1
ATOM 3628 C C . LEU A 1 456 ? 3.749 1.726 11.638 1.00 90.06 456 LEU A C 1
ATOM 3630 O O . LEU A 1 456 ? 4.186 1.513 12.763 1.00 90.06 456 LEU A O 1
ATOM 3634 N N . LEU A 1 457 ? 3.501 0.736 10.776 1.00 86.94 457 LEU A N 1
ATOM 3635 C CA . LEU A 1 457 ? 3.763 -0.668 11.090 1.00 86.94 457 LEU A CA 1
ATOM 3636 C C . LEU A 1 457 ? 5.261 -0.972 11.135 1.00 86.94 457 LEU A C 1
ATOM 3638 O O . LEU A 1 457 ? 5.698 -1.687 12.033 1.00 86.94 457 LEU A O 1
ATOM 3642 N N . GLN A 1 458 ? 6.049 -0.421 10.208 1.00 82.62 458 GLN A N 1
ATOM 3643 C CA . GLN A 1 458 ? 7.504 -0.553 10.248 1.00 82.62 458 GLN A CA 1
ATOM 3644 C C . GLN A 1 458 ? 8.070 0.067 11.533 1.00 82.62 458 GLN A C 1
ATOM 3646 O O . GLN A 1 458 ? 8.796 -0.600 12.269 1.00 82.62 458 GLN A O 1
ATOM 3651 N N . ASP A 1 459 ? 7.673 1.298 11.842 1.00 88.19 459 ASP A N 1
ATOM 3652 C CA . ASP A 1 459 ? 8.142 2.020 13.020 1.00 88.19 459 ASP A CA 1
ATOM 3653 C C . ASP A 1 459 ? 7.672 1.330 14.312 1.00 88.19 459 ASP A C 1
ATOM 3655 O O . ASP A 1 459 ? 8.414 1.276 15.290 1.00 88.19 459 ASP A O 1
ATOM 3659 N N . LEU A 1 460 ? 6.477 0.724 14.331 1.00 89.06 460 LEU A N 1
ATOM 3660 C CA . LEU A 1 460 ? 6.006 -0.080 15.463 1.00 89.06 460 LEU A CA 1
ATOM 3661 C C . LEU A 1 460 ? 6.917 -1.292 15.719 1.00 89.06 460 LEU A C 1
ATOM 3663 O O . LEU A 1 460 ? 7.250 -1.572 16.870 1.00 89.06 460 LEU A O 1
ATOM 3667 N N . VAL A 1 461 ? 7.356 -1.995 14.669 1.00 84.81 461 VAL A N 1
ATOM 3668 C CA . VAL A 1 461 ? 8.316 -3.110 14.784 1.00 84.81 461 VAL A CA 1
ATOM 3669 C C . VAL A 1 461 ? 9.666 -2.612 15.312 1.00 84.81 461 VAL A C 1
ATOM 3671 O O . VAL A 1 461 ? 10.237 -3.215 16.226 1.00 84.81 461 VAL A O 1
ATOM 3674 N N . GLU A 1 462 ? 10.166 -1.497 14.773 1.00 83.62 462 GLU A N 1
ATOM 3675 C CA . GLU A 1 462 ? 11.411 -0.865 15.224 1.00 83.62 462 GLU A CA 1
ATOM 3676 C C . GLU A 1 462 ? 11.319 -0.467 16.707 1.00 83.62 462 GLU A C 1
ATOM 3678 O O . GLU A 1 462 ? 12.188 -0.850 17.495 1.00 83.62 462 GLU A O 1
ATOM 3683 N N . ALA A 1 463 ? 10.225 0.179 17.115 1.00 88.44 463 ALA A N 1
ATOM 3684 C CA . ALA A 1 463 ? 9.961 0.581 18.492 1.00 88.44 463 ALA A CA 1
ATOM 3685 C C . ALA A 1 463 ? 9.856 -0.615 19.456 1.00 88.44 463 ALA A C 1
ATOM 3687 O O . ALA A 1 463 ? 10.464 -0.586 20.526 1.00 88.44 463 ALA A O 1
ATOM 3688 N N . ILE A 1 464 ? 9.151 -1.691 19.080 1.00 87.19 464 ILE A N 1
ATOM 3689 C CA . ILE A 1 464 ? 9.042 -2.919 19.893 1.00 87.19 464 ILE A CA 1
ATOM 3690 C C . ILE A 1 464 ? 10.421 -3.556 20.109 1.00 87.19 464 ILE A C 1
ATOM 3692 O O . ILE A 1 464 ? 10.719 -4.052 21.195 1.00 87.19 464 ILE A O 1
ATOM 3696 N N . SER A 1 465 ? 11.283 -3.526 19.089 1.00 85.00 465 SER A N 1
ATOM 3697 C CA . SER A 1 465 ? 12.652 -4.057 19.170 1.00 85.00 465 SER A CA 1
ATOM 3698 C C . SER A 1 465 ? 13.622 -3.184 19.984 1.00 85.00 465 SER A C 1
ATOM 3700 O O . SER A 1 465 ? 14.747 -3.610 20.246 1.00 85.00 465 SER A O 1
ATOM 3702 N N . GLY A 1 466 ? 13.201 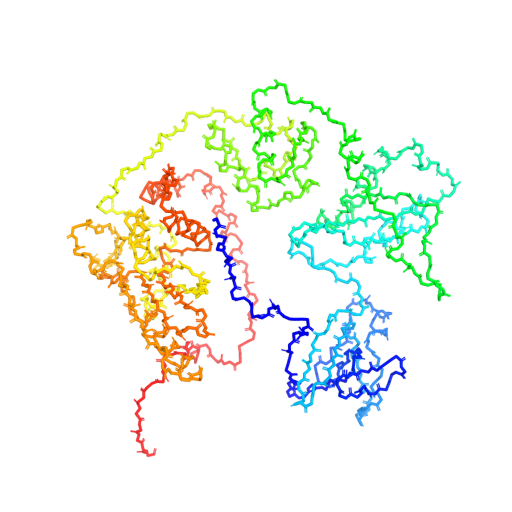-1.979 20.386 1.00 83.06 466 GLY A N 1
ATOM 3703 C CA . GLY A 1 466 ? 14.047 -0.975 21.034 1.00 83.06 466 GLY A CA 1
ATOM 3704 C C . GLY A 1 466 ? 15.015 -0.264 20.081 1.00 83.06 466 GLY A C 1
ATOM 3705 O O . GLY A 1 466 ? 15.983 0.347 20.536 1.00 83.06 466 GLY A O 1
ATOM 3706 N N . SER A 1 467 ? 14.780 -0.351 18.769 1.00 77.44 467 SER A N 1
ATOM 3707 C CA . SER A 1 467 ? 15.561 0.361 17.756 1.00 77.44 467 SER A CA 1
ATOM 3708 C C . SER A 1 467 ? 15.157 1.838 17.684 1.00 77.44 467 SER A C 1
ATOM 3710 O O . SER A 1 467 ? 14.044 2.221 18.045 1.00 77.44 467 SER A O 1
ATOM 3712 N N . GLN A 1 468 ? 16.076 2.691 17.227 1.00 79.12 468 GLN A N 1
ATOM 3713 C CA . GLN A 1 468 ? 15.789 4.106 17.005 1.00 79.12 468 GLN A CA 1
ATOM 3714 C C . GLN A 1 468 ? 14.990 4.280 15.710 1.00 79.12 468 GLN A C 1
ATOM 3716 O O . GLN A 1 468 ? 15.430 3.809 14.665 1.00 79.12 468 GLN A O 1
ATOM 3721 N N . LEU A 1 469 ? 13.871 5.005 15.787 1.00 80.94 469 LEU A N 1
ATOM 3722 C CA . LEU A 1 469 ? 13.045 5.323 14.623 1.00 80.94 469 LEU A CA 1
ATOM 3723 C C . LEU A 1 469 ? 13.814 6.175 13.610 1.00 80.94 469 LEU A C 1
ATOM 3725 O O . LEU A 1 469 ? 14.548 7.102 13.978 1.00 80.94 469 LEU A O 1
ATOM 3729 N N . SER A 1 470 ? 13.609 5.874 12.330 1.00 72.19 470 SER A N 1
ATOM 3730 C CA . SER A 1 470 ? 14.235 6.604 11.227 1.00 72.19 470 SER A CA 1
ATOM 3731 C C . SER A 1 470 ? 13.796 8.076 11.213 1.00 72.19 470 SER A C 1
ATOM 3733 O O . SER A 1 470 ? 12.594 8.344 11.273 1.00 72.19 470 SER A O 1
ATOM 3735 N N . PRO A 1 471 ? 14.725 9.048 11.111 1.00 67.94 471 PRO A N 1
ATOM 3736 C CA . PRO A 1 471 ? 14.408 10.474 11.178 1.00 67.94 471 PRO A CA 1
ATOM 3737 C C . PRO A 1 471 ? 13.436 10.910 10.074 1.00 67.94 471 PRO A C 1
ATOM 3739 O O . PRO A 1 471 ? 13.566 10.526 8.912 1.00 67.94 471 PRO A O 1
ATOM 3742 N N . SER A 1 472 ? 12.471 11.762 10.431 1.00 68.56 472 SER A N 1
ATOM 3743 C CA . SER A 1 472 ? 11.567 12.364 9.449 1.00 68.56 472 SER A CA 1
ATOM 3744 C C . SER A 1 472 ? 12.286 13.421 8.605 1.00 68.56 472 SER A C 1
ATOM 3746 O O . SER A 1 472 ? 12.967 14.315 9.116 1.00 68.56 472 SER A O 1
ATOM 3748 N N . THR A 1 473 ? 12.087 13.361 7.287 1.00 67.81 473 THR A N 1
ATOM 3749 C CA . THR A 1 473 ? 12.648 14.336 6.343 1.00 67.81 473 THR A CA 1
ATOM 3750 C C . THR A 1 473 ? 11.870 15.652 6.317 1.00 67.81 473 THR A C 1
ATOM 3752 O O . THR A 1 473 ? 12.417 16.686 5.938 1.00 67.81 473 THR A O 1
ATOM 3755 N N . SER A 1 474 ? 10.571 15.635 6.637 1.00 77.19 474 SER A N 1
ATOM 3756 C CA . SER A 1 474 ? 9.709 16.826 6.644 1.00 77.19 474 SER A CA 1
ATOM 3757 C C . SER A 1 474 ? 8.482 16.608 7.522 1.00 77.19 474 SER A C 1
ATOM 3759 O O . SER A 1 474 ? 7.871 15.543 7.483 1.00 77.19 474 SER A O 1
ATOM 3761 N N . SER A 1 475 ? 8.077 17.631 8.270 1.00 86.69 475 SER A N 1
ATOM 3762 C CA . SER A 1 475 ? 6.855 17.563 9.073 1.00 86.69 475 SER A CA 1
ATOM 3763 C C . SER A 1 475 ? 5.590 17.729 8.236 1.00 86.69 475 SER A C 1
ATOM 3765 O O . SER A 1 475 ? 5.601 18.350 7.163 1.00 86.69 475 SER A O 1
ATOM 3767 N N . PHE A 1 476 ? 4.456 17.256 8.760 1.00 90.38 476 PHE A N 1
ATOM 3768 C CA . PHE A 1 476 ? 3.166 17.478 8.104 1.00 90.38 476 PHE A CA 1
ATOM 3769 C C . PHE A 1 476 ? 2.819 18.973 8.024 1.00 90.38 476 PHE A C 1
ATOM 3771 O O . PHE A 1 476 ? 2.187 19.420 7.064 1.00 90.38 476 PHE A O 1
ATOM 3778 N N . GLN A 1 477 ? 3.294 19.780 8.979 1.00 90.31 477 GLN A N 1
ATOM 3779 C CA . GLN A 1 477 ? 3.180 21.238 8.920 1.00 90.31 477 GLN A CA 1
ATOM 3780 C C . GLN A 1 477 ? 3.947 21.831 7.734 1.00 90.31 477 GLN A C 1
ATOM 3782 O O . GLN A 1 477 ? 3.384 22.635 6.988 1.00 90.31 477 GLN A O 1
ATOM 3787 N N . GLN A 1 478 ? 5.206 21.430 7.525 1.00 89.00 478 GLN A N 1
ATOM 3788 C CA . GLN A 1 478 ? 5.997 21.878 6.375 1.00 89.00 478 GLN A CA 1
ATOM 3789 C C . GLN A 1 478 ? 5.317 21.488 5.060 1.00 89.00 478 GLN A C 1
ATOM 3791 O O . GLN A 1 478 ? 5.185 22.325 4.165 1.00 89.00 478 GLN A O 1
ATOM 3796 N N . TRP A 1 479 ? 4.815 20.254 4.972 1.00 90.44 479 TRP A N 1
ATOM 3797 C CA . TRP A 1 479 ? 4.049 19.786 3.819 1.00 90.44 479 TRP A CA 1
ATOM 3798 C C . TRP A 1 479 ? 2.771 20.604 3.591 1.00 90.44 479 TRP A C 1
ATOM 3800 O O . TRP A 1 479 ? 2.497 21.047 2.476 1.00 90.44 479 TRP A O 1
ATOM 3810 N N . SER A 1 480 ? 2.023 20.893 4.654 1.00 92.75 480 SER A N 1
ATOM 3811 C CA . SER A 1 480 ? 0.799 21.695 4.585 1.00 92.75 480 SER A CA 1
ATOM 3812 C C . SER A 1 480 ? 1.068 23.119 4.092 1.00 92.75 480 SER A C 1
ATOM 3814 O O . SER A 1 480 ? 0.339 23.628 3.238 1.00 92.75 480 SER A O 1
ATOM 3816 N N . HIS A 1 481 ? 2.144 23.762 4.558 1.00 91.06 481 HIS A N 1
ATOM 3817 C CA . HIS A 1 481 ? 2.566 25.071 4.047 1.00 91.06 481 HIS A CA 1
ATOM 3818 C C . HIS A 1 481 ? 3.043 25.014 2.595 1.00 91.06 481 HIS A C 1
ATOM 3820 O O . HIS A 1 481 ? 2.706 25.901 1.801 1.00 91.06 481 HIS A O 1
ATOM 3826 N N . PHE A 1 482 ? 3.795 23.971 2.232 1.00 90.81 482 PHE A N 1
ATOM 3827 C CA . PHE A 1 482 ? 4.202 23.746 0.852 1.00 90.81 482 PHE A CA 1
ATOM 3828 C C . PHE A 1 482 ? 2.978 23.661 -0.061 1.00 90.81 482 PHE A C 1
ATOM 3830 O O . PHE A 1 482 ? 2.911 24.405 -1.033 1.00 90.81 482 PHE A O 1
ATOM 3837 N N . LEU A 1 483 ? 1.965 22.863 0.290 1.00 92.19 483 LEU A N 1
ATOM 3838 C CA . LEU A 1 483 ? 0.736 22.738 -0.497 1.00 92.19 483 LEU A CA 1
ATOM 3839 C C . LEU A 1 483 ? -0.018 24.066 -0.643 1.00 92.19 483 LEU A C 1
ATOM 3841 O O . LEU A 1 483 ? -0.517 24.374 -1.725 1.00 92.19 483 LEU A O 1
ATOM 3845 N N . GLN A 1 484 ? -0.067 24.889 0.410 1.00 88.94 484 GLN A N 1
ATOM 3846 C CA . GLN A 1 484 ? -0.674 26.225 0.328 1.00 88.94 484 GLN A CA 1
ATOM 3847 C C . GLN A 1 484 ? 0.058 27.151 -0.647 1.00 88.94 484 GLN A C 1
ATOM 3849 O O . GLN A 1 484 ? -0.571 27.996 -1.283 1.00 88.94 484 GLN A O 1
ATOM 3854 N N . THR A 1 485 ? 1.372 26.987 -0.783 1.00 88.94 485 THR A N 1
ATOM 3855 C CA . THR A 1 485 ? 2.175 27.740 -1.751 1.00 88.94 485 THR A CA 1
ATOM 3856 C C . THR A 1 485 ? 2.007 27.154 -3.154 1.00 88.94 485 THR A C 1
ATOM 3858 O O . THR A 1 485 ? 1.705 27.878 -4.103 1.00 88.94 485 THR A O 1
ATOM 3861 N N . TYR A 1 486 ? 2.119 25.830 -3.266 1.00 88.88 486 TYR A N 1
ATOM 3862 C CA . TYR A 1 486 ? 2.072 25.073 -4.512 1.00 88.88 486 TYR A CA 1
ATOM 3863 C C . TYR A 1 486 ? 0.738 25.210 -5.248 1.00 88.88 486 TYR A C 1
ATOM 3865 O O . TYR A 1 486 ? 0.726 25.273 -6.475 1.00 88.88 486 TYR A O 1
ATOM 3873 N N . ARG A 1 487 ? -0.381 25.370 -4.529 1.00 85.56 487 ARG A N 1
ATOM 3874 C CA . ARG A 1 487 ? -1.699 25.606 -5.143 1.00 85.56 487 ARG A CA 1
ATOM 3875 C C . ARG A 1 487 ? -1.730 26.827 -6.081 1.00 85.56 487 ARG A C 1
ATOM 3877 O O . ARG A 1 487 ? -2.577 26.893 -6.960 1.00 85.56 487 ARG A O 1
ATOM 3884 N N . ASN A 1 488 ? -0.857 27.815 -5.854 1.00 83.88 488 ASN A N 1
ATOM 3885 C CA . ASN A 1 488 ? -0.782 29.043 -6.652 1.00 83.88 488 ASN A CA 1
ATOM 3886 C C . ASN A 1 488 ? 0.367 28.993 -7.679 1.00 83.88 488 ASN A C 1
ATOM 3888 O O . ASN A 1 488 ? 0.688 30.019 -8.277 1.00 83.88 488 ASN A O 1
ATOM 3892 N N . SER A 1 489 ? 1.014 27.836 -7.851 1.00 87.81 489 SER A N 1
ATOM 3893 C CA . SER A 1 489 ? 2.106 27.649 -8.807 1.00 87.81 489 SER A CA 1
ATOM 3894 C C . SER A 1 489 ? 1.605 27.627 -10.253 1.00 87.81 489 SER A C 1
ATOM 3896 O O . SER A 1 489 ? 0.447 27.305 -10.531 1.00 87.81 489 SER A O 1
ATOM 3898 N N . ILE A 1 490 ? 2.511 27.940 -11.182 1.00 84.88 490 ILE A N 1
ATOM 3899 C CA . ILE A 1 490 ? 2.261 27.842 -12.626 1.00 84.88 490 ILE A CA 1
ATOM 3900 C C . ILE A 1 490 ? 1.936 26.400 -13.033 1.00 84.88 490 ILE A C 1
ATOM 3902 O O . ILE A 1 490 ? 1.086 26.207 -13.897 1.00 84.88 490 ILE A O 1
ATOM 3906 N N . ASP A 1 491 ? 2.543 25.403 -12.385 1.00 82.69 491 ASP A N 1
ATOM 3907 C CA . ASP A 1 491 ? 2.329 23.986 -12.701 1.00 82.69 491 ASP A CA 1
ATOM 3908 C C . ASP A 1 491 ? 0.862 23.584 -12.492 1.00 82.69 491 ASP A C 1
ATOM 3910 O O . ASP A 1 491 ? 0.211 23.078 -13.406 1.00 82.69 491 ASP A O 1
ATOM 3914 N N . ILE A 1 492 ? 0.290 23.912 -11.326 1.00 85.38 492 ILE A N 1
ATOM 3915 C CA . ILE A 1 492 ? -1.130 23.646 -11.044 1.00 85.38 492 ILE A CA 1
ATOM 3916 C C . ILE A 1 492 ? -2.048 24.460 -11.960 1.00 85.38 492 ILE A C 1
ATOM 3918 O O . ILE A 1 492 ? -3.072 23.955 -12.428 1.00 85.38 492 ILE A O 1
ATOM 3922 N N . GLN A 1 493 ? -1.699 25.714 -12.255 1.00 83.00 493 GLN A N 1
ATOM 3923 C CA . GLN A 1 493 ? -2.477 26.538 -13.186 1.00 83.00 493 GLN A CA 1
ATOM 3924 C C . GLN A 1 493 ? -2.496 25.944 -14.601 1.00 83.00 493 GLN A C 1
ATOM 3926 O O . GLN A 1 493 ? -3.544 25.963 -15.249 1.00 83.00 493 GLN A O 1
ATOM 3931 N N . ALA A 1 494 ? -1.379 25.371 -15.058 1.00 83.75 494 ALA A N 1
ATOM 3932 C CA . ALA A 1 494 ? -1.279 24.712 -16.355 1.00 83.75 494 ALA A CA 1
ATOM 3933 C C . ALA A 1 494 ? -2.173 23.461 -16.439 1.00 83.75 494 ALA A C 1
ATOM 3935 O O . ALA A 1 494 ? -2.791 23.215 -17.476 1.00 83.75 494 ALA A O 1
ATOM 3936 N N . GLU A 1 495 ? -2.309 22.706 -15.345 1.00 87.06 495 GLU A N 1
ATOM 3937 C CA . GLU A 1 495 ? -3.189 21.530 -15.284 1.00 87.06 495 GLU A CA 1
ATOM 3938 C C . GLU A 1 495 ? -4.671 21.874 -15.066 1.00 87.06 495 GLU A C 1
ATOM 3940 O O . GLU A 1 495 ? -5.558 21.104 -15.442 1.00 87.06 495 GLU A O 1
ATOM 3945 N N . THR A 1 496 ? -4.973 23.037 -14.482 1.00 85.06 496 THR A N 1
ATOM 3946 C CA . THR A 1 496 ? -6.338 23.415 -14.077 1.00 85.06 496 THR A CA 1
ATOM 3947 C C . THR A 1 496 ? -7.321 23.351 -15.249 1.00 85.06 496 THR A C 1
ATOM 3949 O O . THR A 1 496 ? -8.402 22.773 -15.124 1.00 85.06 496 THR A O 1
ATOM 3952 N N . GLN A 1 497 ? -6.946 23.890 -16.414 1.00 83.81 497 GLN A N 1
ATOM 3953 C CA . GLN A 1 497 ? -7.832 23.893 -17.581 1.00 83.81 497 GLN A CA 1
ATOM 3954 C C . GLN A 1 497 ? -8.107 22.475 -18.101 1.00 83.81 497 GLN A C 1
ATOM 3956 O O . GLN A 1 497 ? -9.227 22.181 -18.524 1.00 83.81 497 GLN A O 1
ATOM 3961 N N . PHE A 1 498 ? -7.110 21.588 -18.048 1.00 86.31 498 PHE A N 1
ATOM 3962 C CA . PHE A 1 498 ? -7.271 20.189 -18.436 1.00 86.31 498 PHE A CA 1
ATOM 3963 C C . PHE A 1 498 ? -8.313 19.486 -17.553 1.00 86.31 498 PHE A C 1
ATOM 3965 O O . PHE A 1 498 ? -9.236 18.848 -18.073 1.00 86.31 498 PHE A O 1
ATOM 3972 N N . TRP A 1 499 ? -8.220 19.652 -16.231 1.00 87.81 499 TRP A N 1
ATOM 3973 C CA . TRP A 1 499 ? -9.163 19.046 -15.289 1.00 87.81 499 TRP A CA 1
ATOM 3974 C C . TRP A 1 499 ? -10.576 19.621 -15.428 1.00 87.81 499 TRP A C 1
ATOM 3976 O O . TRP A 1 499 ? -11.536 18.853 -15.509 1.00 87.81 499 TRP A O 1
ATOM 3986 N N . LEU A 1 500 ? -10.718 20.946 -15.558 1.00 86.44 500 LEU A N 1
ATOM 3987 C CA . LEU A 1 500 ? -12.019 21.593 -15.778 1.00 86.44 500 LEU A CA 1
ATOM 3988 C C . LEU A 1 500 ? -12.704 21.089 -17.055 1.00 86.44 500 LEU A C 1
ATOM 3990 O O . LEU A 1 500 ? -13.889 20.759 -17.028 1.00 86.44 500 LEU A O 1
ATOM 3994 N N . ASN A 1 501 ? -11.957 20.962 -18.154 1.00 84.44 501 ASN A N 1
ATOM 3995 C CA . ASN A 1 501 ? -12.483 20.423 -19.411 1.00 84.44 501 ASN A CA 1
ATOM 3996 C C . ASN A 1 501 ? -12.883 18.944 -19.288 1.00 84.44 501 ASN A C 1
ATOM 3998 O O . ASN A 1 501 ? -13.809 18.490 -19.959 1.00 84.44 501 ASN A O 1
ATOM 4002 N N . THR A 1 502 ? -12.184 18.176 -18.450 1.00 81.56 502 THR A N 1
ATOM 4003 C CA . THR A 1 502 ? -12.472 16.752 -18.238 1.00 81.56 502 THR A CA 1
ATOM 4004 C C . THR A 1 502 ? -13.760 16.553 -17.442 1.00 81.56 502 THR A C 1
ATOM 4006 O O . THR A 1 502 ? -14.580 15.722 -17.825 1.00 81.56 502 THR A O 1
ATOM 4009 N N . ILE A 1 503 ? -13.974 17.346 -16.388 1.00 80.00 503 ILE A N 1
ATOM 4010 C CA . ILE A 1 503 ? -15.147 17.244 -15.500 1.00 80.00 503 ILE A CA 1
ATOM 4011 C C . ILE A 1 503 ? -16.438 17.727 -16.186 1.00 80.00 503 ILE A C 1
ATOM 4013 O O . ILE A 1 503 ? -17.525 17.283 -15.831 1.00 80.00 503 ILE A O 1
ATOM 4017 N N . GLN A 1 504 ? -16.345 18.595 -17.199 1.00 74.75 504 GLN A N 1
ATOM 4018 C CA . GLN A 1 504 ? -17.507 19.049 -17.980 1.00 74.75 504 GLN A CA 1
ATOM 4019 C C . GLN A 1 504 ? -18.111 17.974 -18.897 1.00 74.75 504 GLN A C 1
ATOM 4021 O O . GLN A 1 504 ? -19.183 18.188 -19.464 1.00 74.75 504 GLN A O 1
ATOM 4026 N N . LYS A 1 505 ? -17.449 16.825 -19.070 1.00 72.69 505 LYS A N 1
ATOM 4027 C CA . LYS A 1 505 ? -18.017 15.705 -19.825 1.00 72.69 505 LYS A CA 1
ATOM 4028 C C . LYS A 1 505 ? -19.157 15.090 -19.015 1.00 72.69 505 LYS A C 1
ATOM 4030 O O . LYS A 1 505 ? -18.967 14.750 -17.851 1.00 72.69 505 LYS A O 1
ATOM 4035 N N . GLU A 1 506 ? -20.332 14.940 -19.628 1.00 69.56 506 GLU A N 1
ATOM 4036 C CA . GLU A 1 506 ? -21.470 14.284 -18.976 1.00 69.56 506 GLU A CA 1
ATOM 4037 C C . GLU A 1 506 ? -21.068 12.887 -18.490 1.00 69.56 506 GLU A C 1
ATOM 4039 O O . GLU A 1 506 ? -20.682 12.019 -19.276 1.00 69.56 506 GLU A O 1
ATOM 4044 N N . ALA A 1 507 ? -21.164 12.671 -17.179 1.00 68.19 507 ALA A N 1
ATOM 4045 C CA . ALA A 1 507 ? -21.036 11.346 -16.604 1.00 68.19 507 ALA A CA 1
ATOM 4046 C C . ALA A 1 507 ? -22.268 10.519 -16.985 1.00 68.19 507 ALA A C 1
ATOM 4048 O O . ALA A 1 507 ? -23.408 10.984 -16.874 1.00 68.19 507 ALA A O 1
ATOM 4049 N N . ALA A 1 508 ? -22.047 9.278 -17.418 1.00 73.00 508 ALA A N 1
ATOM 4050 C CA . ALA A 1 508 ? -23.137 8.347 -17.656 1.00 73.00 508 ALA A CA 1
ATOM 4051 C C . ALA A 1 508 ? -23.934 8.165 -16.357 1.00 73.00 508 ALA A C 1
ATOM 4053 O O . ALA A 1 508 ? -23.374 7.840 -15.309 1.00 73.00 508 ALA A O 1
ATOM 4054 N N . LYS A 1 509 ? -25.250 8.386 -16.420 1.00 73.88 509 LYS A N 1
ATOM 4055 C CA . LYS A 1 509 ? -26.131 8.111 -15.285 1.00 73.88 509 LYS A CA 1
ATOM 4056 C C . LYS A 1 509 ? -26.155 6.606 -15.055 1.00 73.88 509 LYS A C 1
ATOM 4058 O O . LYS A 1 509 ? -26.564 5.853 -15.936 1.00 73.88 509 LYS A O 1
ATOM 4063 N N . ILE A 1 510 ? -25.712 6.187 -13.878 1.00 73.75 510 ILE A N 1
ATOM 4064 C CA . ILE A 1 510 ? -25.819 4.797 -13.447 1.00 73.75 510 ILE A CA 1
ATOM 4065 C C . ILE A 1 510 ? -27.294 4.553 -13.087 1.00 73.75 510 ILE A C 1
ATOM 4067 O O . ILE A 1 510 ? -27.893 5.408 -12.427 1.00 73.75 510 ILE A O 1
ATOM 4071 N N . PRO A 1 511 ? -27.916 3.451 -13.545 1.00 79.69 511 PRO A N 1
ATOM 4072 C CA . PRO A 1 511 ? -29.259 3.095 -13.105 1.00 79.69 511 PRO A CA 1
ATOM 4073 C C . PRO A 1 511 ? -29.258 2.922 -11.583 1.00 79.69 511 PRO A C 1
ATOM 4075 O O . PRO A 1 511 ? -28.431 2.196 -11.040 1.00 79.69 511 PRO A O 1
ATOM 4078 N N . LEU A 1 512 ? -30.157 3.630 -10.903 1.00 72.88 512 LEU A N 1
ATOM 4079 C CA . LEU A 1 512 ? -30.343 3.509 -9.461 1.00 72.88 512 LEU A CA 1
ATOM 4080 C C . LEU A 1 512 ? -31.540 2.595 -9.201 1.00 72.88 512 LEU A C 1
ATOM 4082 O O . LEU A 1 512 ? -32.621 2.850 -9.733 1.00 72.88 512 LEU A O 1
ATOM 4086 N N . ASP A 1 513 ? -31.364 1.587 -8.348 1.00 78.19 513 ASP A N 1
ATOM 4087 C CA . ASP A 1 513 ? -32.462 0.719 -7.898 1.00 78.19 513 ASP A CA 1
ATOM 4088 C C . ASP A 1 513 ? -33.481 1.484 -7.033 1.00 78.19 513 ASP A C 1
ATOM 4090 O O . ASP A 1 513 ? -34.657 1.125 -6.971 1.00 78.19 513 ASP A O 1
ATOM 4094 N N . PHE A 1 514 ? -33.047 2.588 -6.409 1.00 74.62 514 PHE A N 1
ATOM 4095 C CA . PHE A 1 514 ? -33.876 3.446 -5.566 1.00 74.62 514 PHE A CA 1
ATOM 4096 C C . PHE A 1 514 ? -33.746 4.932 -5.941 1.00 74.62 514 PHE A C 1
ATOM 4098 O O . PHE A 1 514 ? -32.667 5.389 -6.325 1.00 74.62 514 PHE A O 1
ATOM 4105 N N . PRO A 1 515 ? -34.822 5.730 -5.789 1.00 70.06 515 PRO A N 1
ATOM 4106 C CA . PRO A 1 515 ? -34.756 7.184 -5.882 1.00 70.06 515 PRO A CA 1
ATOM 4107 C C . PRO A 1 515 ? -33.661 7.751 -4.978 1.00 70.06 515 PRO A C 1
ATOM 4109 O O . PRO A 1 515 ? -33.550 7.370 -3.816 1.00 70.06 515 PRO A O 1
ATOM 4112 N N . GLN A 1 516 ? -32.909 8.732 -5.473 1.00 59.97 516 GLN A N 1
ATOM 4113 C CA . GLN A 1 516 ? -31.793 9.342 -4.743 1.00 59.97 516 GLN A CA 1
ATOM 4114 C C . GLN A 1 516 ? -32.199 9.960 -3.391 1.00 59.97 516 GLN A C 1
ATOM 4116 O O . GLN A 1 516 ? -31.379 10.063 -2.488 1.00 59.97 516 GLN A O 1
ATOM 4121 N N . SER A 1 517 ? -33.481 10.294 -3.212 1.00 55.72 517 SER A N 1
ATOM 4122 C CA . SER A 1 517 ? -34.061 10.750 -1.942 1.00 55.72 517 SER A CA 1
ATOM 4123 C C . SER A 1 517 ? -34.154 9.671 -0.853 1.00 55.72 517 SER A C 1
ATOM 4125 O O . SER A 1 517 ? -34.405 10.005 0.301 1.00 55.72 517 SER A O 1
ATOM 4127 N N . LEU A 1 518 ? -34.012 8.392 -1.212 1.00 51.38 518 LEU A N 1
ATOM 4128 C CA . LEU A 1 518 ? -34.021 7.244 -0.298 1.00 51.38 518 LEU A CA 1
ATOM 4129 C C . LEU A 1 518 ? -32.609 6.706 -0.021 1.00 51.38 518 LEU A C 1
ATOM 4131 O O . LEU A 1 518 ? -32.440 5.894 0.885 1.00 51.38 518 LEU A O 1
ATOM 4135 N N . ILE A 1 519 ? -31.594 7.192 -0.746 1.00 48.56 519 ILE A N 1
ATOM 4136 C CA . ILE A 1 519 ? -30.181 6.866 -0.524 1.00 48.56 519 ILE A CA 1
ATOM 4137 C C . ILE A 1 519 ? -29.651 7.756 0.610 1.00 48.56 519 ILE A C 1
ATOM 4139 O O . ILE A 1 519 ? -28.859 8.670 0.410 1.00 48.56 519 ILE A O 1
ATOM 4143 N N . ASN A 1 520 ? -30.132 7.508 1.824 1.00 43.34 520 ASN A N 1
ATOM 4144 C CA . ASN A 1 520 ? -29.400 7.866 3.032 1.00 43.34 520 ASN A CA 1
ATOM 4145 C C . ASN A 1 520 ? -28.632 6.607 3.419 1.00 43.34 520 ASN A C 1
ATOM 4147 O O . ASN A 1 520 ? -29.283 5.608 3.711 1.00 43.34 520 ASN A O 1
ATOM 4151 N N . ASN A 1 521 ? -27.293 6.633 3.394 1.00 37.66 521 ASN A N 1
ATOM 4152 C CA . ASN A 1 521 ? -26.449 5.527 3.866 1.00 37.66 521 ASN A CA 1
ATOM 4153 C C . ASN A 1 521 ? -27.012 4.967 5.184 1.00 37.66 521 ASN A C 1
ATOM 4155 O O . ASN A 1 521 ? -26.938 5.607 6.235 1.00 37.66 521 ASN A O 1
ATOM 4159 N N . SER A 1 522 ? -27.643 3.798 5.100 1.00 35.44 522 SER A N 1
ATOM 4160 C CA . SER A 1 522 ? -28.554 3.270 6.114 1.00 35.44 522 SER A CA 1
ATOM 4161 C C . SER A 1 522 ? -27.863 2.457 7.208 1.00 35.44 522 SER A C 1
ATOM 4163 O O . SER A 1 522 ? -28.543 1.903 8.062 1.00 35.44 522 SER A O 1
ATOM 4165 N N . GLU A 1 523 ? -26.533 2.432 7.276 1.00 32.66 523 GLU A N 1
ATOM 4166 C CA . GLU A 1 523 ? -25.803 1.662 8.300 1.00 32.66 523 GLU A CA 1
ATOM 4167 C C . GLU A 1 523 ? -25.654 2.376 9.659 1.00 32.66 523 GLU A C 1
ATOM 4169 O O . GLU A 1 523 ? -24.799 2.035 10.470 1.00 32.66 523 GLU A O 1
ATOM 4174 N N . SER A 1 524 ? -26.497 3.369 9.962 1.00 33.44 524 SER A N 1
ATOM 4175 C CA . SER A 1 524 ? -26.476 4.059 11.267 1.00 33.44 524 SER A CA 1
ATOM 4176 C C . SER A 1 524 ? -27.819 4.105 12.002 1.00 33.44 524 SER A C 1
ATOM 4178 O O . SER A 1 524 ? -27.991 4.897 12.929 1.00 33.44 524 SER A O 1
ATOM 4180 N N . ARG A 1 525 ? -28.772 3.228 11.663 1.00 36.53 525 ARG A N 1
ATOM 4181 C CA . ARG A 1 525 ? -29.991 3.043 12.468 1.00 36.53 525 ARG A CA 1
ATOM 4182 C C . ARG A 1 525 ? -30.312 1.578 12.724 1.00 36.53 525 ARG A C 1
ATOM 4184 O O . ARG A 1 525 ? -31.300 1.059 12.229 1.00 36.53 525 ARG A O 1
ATOM 4191 N N . GLU A 1 526 ? -29.562 0.978 13.634 1.00 33.62 526 GLU A N 1
ATOM 4192 C CA . GLU A 1 526 ? -30.144 -0.017 14.530 1.00 33.62 526 GLU A CA 1
ATOM 4193 C C . GLU A 1 526 ? -29.777 0.332 15.965 1.00 33.62 526 GLU A C 1
ATOM 4195 O O . GLU A 1 526 ? -28.777 -0.140 16.479 1.00 33.62 526 GLU A O 1
ATOM 4200 N N . GLN A 1 527 ? -30.587 1.184 16.601 1.00 33.25 527 GLN A N 1
ATOM 4201 C CA . GLN A 1 527 ? -31.067 0.946 17.964 1.00 33.25 527 GLN A CA 1
ATOM 4202 C C . GLN A 1 527 ? -32.400 1.671 18.178 1.00 33.25 527 GLN A C 1
ATOM 4204 O O . GLN A 1 527 ? -32.504 2.882 18.009 1.00 33.25 527 GLN A O 1
ATOM 4209 N N . GLY A 1 528 ? -33.392 0.898 18.619 1.00 31.64 528 GLY A N 1
ATOM 4210 C CA . GLY A 1 528 ? -34.412 1.353 19.558 1.00 31.64 528 GLY A CA 1
ATOM 4211 C C . GLY A 1 528 ? -35.499 2.268 19.005 1.00 31.64 528 GLY A C 1
ATOM 4212 O O . GLY A 1 528 ? -35.391 3.485 19.033 1.00 31.64 528 GLY A O 1
ATOM 4213 N N . THR A 1 529 ? -36.642 1.686 18.662 1.00 31.00 529 THR A N 1
ATOM 4214 C CA . THR A 1 529 ? -37.858 1.858 19.474 1.00 31.00 529 THR A CA 1
ATOM 4215 C C . THR A 1 529 ? -38.936 0.932 18.933 1.00 31.00 529 THR A C 1
ATOM 4217 O O . THR A 1 529 ? -39.390 1.055 17.800 1.00 31.00 529 THR A O 1
ATOM 4220 N N . GLY A 1 530 ? -39.361 -0.010 19.771 1.00 30.42 530 GLY A N 1
ATOM 4221 C CA . GLY A 1 530 ? -40.692 -0.563 19.626 1.00 30.42 530 GLY A CA 1
ATOM 4222 C C . GLY A 1 530 ? -41.711 0.544 19.876 1.00 30.42 530 GLY A C 1
ATOM 4223 O O . GLY A 1 530 ? -41.600 1.279 20.853 1.00 30.42 530 GLY A O 1
ATOM 4224 N N . ASN A 1 531 ? -42.710 0.647 19.014 1.00 28.97 531 ASN A N 1
ATOM 4225 C CA . ASN A 1 531 ? -44.087 0.511 19.455 1.00 28.97 531 ASN A CA 1
ATOM 4226 C C . ASN A 1 531 ? -45.016 0.359 18.258 1.00 28.97 531 ASN A C 1
ATOM 4228 O O . ASN A 1 531 ? -44.849 0.986 17.218 1.00 28.97 531 ASN A O 1
ATOM 4232 N N . ARG A 1 532 ? -45.985 -0.526 18.479 1.00 31.72 532 ARG A N 1
ATOM 4233 C CA . ARG A 1 532 ? -47.211 -0.712 17.714 1.00 31.72 532 ARG A CA 1
ATOM 4234 C C . ARG A 1 532 ? -47.893 0.636 17.458 1.00 31.72 532 ARG A C 1
ATOM 4236 O O . ARG A 1 532 ? -48.083 1.383 18.413 1.00 31.72 532 ARG A O 1
ATOM 4243 N N . GLU A 1 533 ? -48.306 0.874 16.220 1.00 31.09 533 GLU A N 1
ATOM 4244 C CA . GLU A 1 533 ? -49.709 0.798 15.772 1.00 31.09 533 GLU A CA 1
ATOM 4245 C C . GLU A 1 533 ? -49.771 0.593 14.257 1.00 31.09 533 GLU A C 1
ATOM 4247 O O . GLU A 1 533 ? -48.928 1.187 13.545 1.00 31.09 533 GLU A O 1
#

pLDDT: mean 78.99, std 17.3, range [20.98, 96.5]

Foldseek 3Di:
DDDFDDDDPPDDDDDLFFAWPFADDPQKDKAFAAPVRHGDDAPDKGFIKIWGDPDDPADPPCVPVRPVQWDDDPPDPDPPITIGGPQWMWGQHPVRIIGTNGGVAQFDQDPNDTDRQVVLQVLQCVDPQFPGKGWDWDDPDPNRTFIEMETETDVVDPCVVVVPVVLVVSQVSCVVPDDLRSRGLYYHYDNDFDADPVRHGDPVPDDDPPVVVVVVPPPAADDDDPQLVQLQVLLCVLLVNDGAHQADFSVSSPDDLVSLVSSQVSCVVVQKHDDSVQCVVQRGSNSSSVPIDGHDAPDQDQDQDWWWFFDFPVSVVLVVVVDDLLQLQKDKDKGFADPDADPVLLLQLVLVLCSRAQLQQKAWDQDPNDIIITGDPPPPDPPFSENEEEDECQVPDPVVLVVVVVVVLVVQSSPADRHRDRQKYKYWYDNHPVGTIMIMIMGRVSRDDPVRVVLSVVSSVCSSVVHDRDGHSDHPRRVRVVSVVCCPDPVVVVCVVVVVVVVPPDDPDDDDPDDPVPPDPPPPDPDDDDDDD

Sequence (533 aa):
MGSIIVWFLEEDILENRGSVIGVPIADLSLYILDSGFEPSPYGVPGEIYVGGMGVSRGYLNRSALTAERFIPDPFSQQLGARLYRTGDLARRLRNGDIEYLGRCDLQVKVRGFRIELGEIEAALIALPEVLEAVVIVYSEAEDDQRLVAYIVANGQVDLVAAALRYQNQLRTNLKESLPDYMIPAAFVVVDAMPLTAQGKINRKALPIPDWNKAAARRSFTPPQTDAEKVICHVWEQVLGIDAIGIEDNFFDLGGDSILALRVVTEMRRQGWILTPKEIFQEQTVKRLSTIVQKQNLPVETTAIVAGEVPLTPIQKWFFDLNIPNPHHWNQALVLEVHQSLEASTVASAIQLISEYHDTLRLRFEQKQGVWRQFYVENKATQEENLTWEIVDLALKTELEQNTMMREVGERVQRSLNLTNGPLARSIWFDLGENRPSQLLIVIHHLVVDGVSWRILLQDLVEAISGSQLSPSTSSFQQWSHFLQTYRNSIDIQAETQFWLNTIQKEAAKIPLDFPQSLINNSESREQGTGNRE

Mean predicted aligned error: 18.82 Å

Radius of gyration: 29.02 Å; Cα contacts (8 Å, |Δi|>4): 737; chains: 1; bounding box: 81×71×71 Å

Nearest PDB structures (foldseek):
  6mfw-assembly1_A  TM=5.352E-01  e=2.723E-38  Brevibacillus parabrevis
  6p1j-assembly1_A  TM=4.908E-01  e=3.162E-20  Eleftheria terrae
  6p1j-assembly2_B  TM=4.950E-01  e=7.486E-20  Eleftheria terrae
  5jjq-assembly2_B  TM=8.426E-01  e=2.059E-14  Streptomyces sp. ML694-90F3
  8fx6-assembly2_B  TM=6.001E-01  e=2.059E-14  Thermobifida fusca YX

Secondary structure (DSSP, 8-state):
---------SS--SSS--EEEE-PPTTEEEEEE-TTSSBPPTT--EEEEEEETT--S--TT-HHHHHHHEEE-SS--STT-EEEEEEEEEEE-TTS-EEEEEESS-EEEETTEEEEHHHHHHHHHTSTTEEEEEEEEE-SSTT--EEEEEEEEPTTS-TTTSHHHHHHHHHHHHHTTS-GGGS-SEEEE-SS--B-TTSSB-GGGSPPP-HHHHHHTS------SHHHHHHHHHHHHHHT-S---TT-BTTTTT--HHHHHHHHHHHHHTTEE--HHHHHHH-BHHHHHHH-EE--PPPP--PPP-EEEPPPHHHHHHHHTT-SSGGG-EEEEEEEE-TT--HHHHHHHHHHHHHH-GGGGEEEEEETTEEEEEEPPTTS-TTSSEEEEEEE-TTS-HHHHHHHHHHHHHHHHTT--TTT--SEEEEEEE--TTS-EEEEEEEETTT--HHHHHHHHHHHHHHHTTPPPPPPSS-HHHHHHHHHHHTTSHHHHHHHHHHHHHHTSPPPPPPPSS-GGG----TT--S------

Solvent-accessible surface area (backbone atoms only — not comparable to full-atom values): 31574 Å² total; per-residue (Å²): 140,82,84,84,76,84,69,72,93,66,86,86,85,90,63,106,64,52,57,72,72,44,65,75,57,89,69,41,41,76,44,40,26,38,98,85,74,43,81,44,56,75,68,38,72,15,39,38,30,37,24,54,75,77,52,72,97,64,52,87,98,33,65,68,62,23,57,72,32,52,34,80,34,89,86,53,91,54,89,88,39,41,24,36,58,69,52,30,28,24,24,36,42,91,89,63,32,32,30,39,66,51,57,74,53,73,68,40,78,48,93,91,40,84,41,57,37,66,59,50,23,51,60,47,42,70,36,89,59,32,63,42,50,48,56,45,79,47,63,93,49,94,89,49,62,38,42,36,32,38,34,22,62,29,94,89,51,74,56,84,84,44,50,68,69,48,49,53,49,52,53,55,59,46,57,77,80,42,62,77,91,68,56,55,72,42,78,45,81,40,96,63,84,49,59,41,101,84,72,45,78,29,73,88,70,55,79,79,79,60,60,67,57,56,58,72,63,45,80,73,39,76,56,83,50,73,56,28,44,51,48,32,53,47,47,25,68,76,64,72,44,97,78,58,27,28,74,46,40,47,57,79,69,68,47,48,76,69,51,38,49,50,45,30,52,53,39,38,76,75,28,29,52,61,52,55,67,52,51,73,72,45,36,20,39,58,50,41,44,75,71,52,42,80,46,92,66,78,73,70,52,86,70,87,80,70,48,78,36,65,70,41,73,67,58,48,50,56,64,72,65,67,55,86,66,69,44,60,48,60,50,74,48,69,42,75,42,69,94,86,73,55,70,68,52,51,51,53,18,52,51,51,50,48,70,67,42,63,54,50,36,49,29,40,49,73,57,95,89,42,78,47,32,29,37,62,67,93,78,68,55,92,65,56,58,50,48,74,44,80,46,84,33,49,92,48,54,71,70,55,38,56,50,50,52,49,54,49,50,56,51,53,53,65,56,33,28,53,59,84,40,24,40,34,39,38,37,37,38,38,44,35,97,91,39,66,30,35,39,38,41,38,36,32,45,92,58,46,51,82,71,48,47,59,52,54,53,52,45,40,54,35,36,57,72,70,46,83,74,81,82,47,72,69,52,72,55,58,51,20,51,47,51,67,53,47,70,74,32,69,70,49,57,67,48,46,60,58,53,56,61,57,68,70,51,85,74,82,82,74,89,65,97,58,62,75,93,70,69,59,88,70,91,79,74,88,76,89,78,90,74,92,131